Protein AF-A0A812L4C8-F1 (afdb_monomer)

Foldseek 3Di:
DVPVVVVVVVVVVVVVVVVVVVVVVVVVVVVVVVVVVVVVVVVVVVVVVVVVVVVVVVVVVVVVVVVVVVVVVVVVVVVVVVVVVVVVVVVVVVVVVVVVVVVVVVVVVVVVVVVVVVVVVVVVVVVVVVVVVVVVVVVVVVVVVVVVVVVVVVVVVVVVVVVVVVVVVVVVVVVVVVVVVCVVVVVVVVVVVVVVVVVVVVVVVVVVVVVVVVVVVVVVVVVVVVVVVVVVVVVVVVVVVVVVCVVPDPDDDDDYDYDYDYYDDYDDDDDDDDDDDDDDPPVVVLVVVLVVLVVQLVVLVVQLVVLVVQLVVLVVQLVVLQVVLVVDDDPSVVVSVVVSVVSVVSNVVSVVSNVVSVVSSVVSVVVSVVSD

Mean predicted aligned error: 21.42 Å

Solvent-accessible surface area (backbone atoms only — not comparable to full-atom values): 20267 Å² total; per-residue (Å²): 121,88,67,58,61,59,54,53,49,50,57,48,50,53,49,51,48,55,50,50,50,52,52,47,52,54,50,48,55,49,50,54,51,54,46,52,54,50,47,55,49,48,52,52,51,50,55,51,48,52,52,50,54,50,54,49,49,56,51,52,51,50,54,50,49,52,50,51,50,52,52,49,53,55,49,50,53,49,54,51,50,51,55,51,52,52,52,49,53,53,51,55,51,52,50,53,53,54,53,53,50,51,49,53,51,52,53,50,49,55,54,48,54,53,51,50,54,52,50,51,53,50,50,52,54,51,50,56,49,49,52,53,50,51,53,52,48,52,53,52,52,52,53,48,51,51,52,52,54,51,51,52,49,52,51,51,53,50,52,53,49,52,58,50,50,53,52,50,50,57,51,47,52,55,49,48,56,52,48,54,52,46,67,62,45,48,62,53,51,53,49,48,51,47,54,49,49,57,48,47,52,53,50,52,52,46,55,52,50,48,52,53,48,50,53,52,50,49,52,49,50,52,49,49,51,49,48,50,50,51,47,49,52,50,46,52,51,43,52,53,49,39,59,64,36,70,79,68,59,97,64,87,84,90,82,92,85,91,83,93,91,93,86,92,86,93,87,92,88,90,90,83,92,89,84,91,91,89,78,80,83,65,54,67,61,45,53,57,50,43,54,52,37,50,54,52,32,54,50,31,52,51,51,34,51,54,32,50,51,54,31,52,54,34,47,55,51,23,53,49,29,48,54,52,23,72,77,44,70,67,69,63,17,55,49,28,47,50,55,23,50,54,30,49,52,50,31,54,50,33,49,52,53,32,54,48,35,49,51,54,29,52,51,38,48,56,50,38,70,71,62,109

Nearest PDB structures (foldseek):
  3tul-assembly5_B  TM=5.175E-01  e=9.695E-01  Salmonella enterica subsp. enterica serovar Typhimurium
  6qpq-assembly2_C  TM=5.213E-01  e=1.388E+00  Thermochaetoides thermophila DSM 1495
  7a0g-assembly1_DDD  TM=4.498E-01  e=6.193E+00  Serratia marcescens

Radius of gyration: 94.1 Å; Cα contacts (8 Å, |Δi|>4): 64; chains: 1; bounding box: 183×57×304 Å

Secondary structure (DSSP, 8-state):
-TTHHHHHHHHHHHHHHHHHHHHHHHHHHHHHHHHHHHHHHHHHHHHHHHHHHHHHHHHHHHHHHHHHHHHHHHHHHHHHHHHHHHHHHHHHHHHHHHHHHHHHHHHHHHHHHHHHHHHHHHHHHHHHHHHHHHHHHHHHHHHHHHHHHHHHHHHHHHHHHHHHHHHHHHHHHHHHHHHHHHHHHHHHHHHHHHHHHHHHHHHHHHHHHHHHHHHHHHHHHHHHHHHHHHHHHHHHHHHHHHHHHHTT-------------------------------SSSHHHHHHHHHHHHHHHHHHHHHHHHHHHHHHHHHHHHHHHHHHHHH--THHHHHHHHHHHHHHHHHHHHHHHHHHHHHHHHHHHHHHHHH-

Sequence (372 aa):
DNCHELQEEVTALERNLREVEKKNSAKISQLEGEAKEKEVKLDQLTMATSRLQQSMRELEETRQVERREAAAKAQDLRNVLQTKQTALQSAVHLHGEVQAELLKCKDQIVALTRKVQAAENVLLAQNNKNQELSMRLQLAQADSQRLSTEQTRLQQEKRAALMREQRIQANFNRTEDRHQALQQIIPLMEADEKNLKDRIAMLEDQAQNEKVLSYRLQECEDDNTRLAAEVQQMQAYFHQKEKEKSELTKHLAEFQEGSQHPAHPQAAGAKAVESAQAAEAQTAALETEIQKARSAEAQAQQEEAAAKQLVEEAKSAQLRAVQQAQSCSGEEAARLLAEASVAKERVRQALQSQAKAAQDADAARQTVAKLQ

pLDDT: mean 81.71, std 17.54, range [29.25, 97.94]

Structure (mmCIF, N/CA/C/O backbone):
data_AF-A0A812L4C8-F1
#
_entry.id   AF-A0A812L4C8-F1
#
loop_
_atom_site.group_PDB
_atom_site.id
_atom_site.type_symbol
_atom_site.label_atom_id
_atom_site.label_alt_id
_atom_site.label_comp_id
_atom_site.label_asym_id
_atom_site.label_entity_id
_atom_site.label_seq_id
_atom_site.pdbx_PDB_ins_code
_atom_site.Cartn_x
_atom_site.Cartn_y
_atom_site.Cartn_z
_atom_site.occupancy
_atom_site.B_iso_or_equiv
_atom_site.auth_seq_id
_atom_site.auth_comp_id
_atom_site.auth_asym_id
_atom_site.auth_atom_id
_atom_site.pdbx_PDB_model_num
ATOM 1 N N . ASP A 1 1 ? -100.446 -28.800 157.702 1.00 47.72 1 ASP A N 1
ATOM 2 C CA . ASP A 1 1 ? -100.528 -27.906 156.528 1.00 47.72 1 ASP A CA 1
ATOM 3 C C . ASP A 1 1 ? -99.332 -28.058 155.580 1.00 47.72 1 ASP A C 1
ATOM 5 O O . ASP A 1 1 ? -99.580 -28.315 154.412 1.00 47.72 1 ASP A O 1
ATOM 9 N N . ASN A 1 2 ? -98.074 -28.102 156.055 1.00 54.41 2 ASN A N 1
ATOM 10 C CA . ASN A 1 2 ? -96.831 -28.287 155.254 1.00 54.41 2 ASN A CA 1
ATOM 11 C C . ASN A 1 2 ? -96.717 -29.480 154.255 1.00 54.41 2 ASN A C 1
ATOM 13 O O . ASN A 1 2 ? -95.632 -29.705 153.727 1.00 54.41 2 ASN A O 1
ATOM 17 N N . CYS A 1 3 ? -97.744 -30.302 154.015 1.00 55.91 3 CYS A N 1
ATOM 18 C CA . CYS A 1 3 ? -97.620 -31.513 153.182 1.00 55.91 3 CYS A CA 1
ATOM 19 C C . CYS A 1 3 ? -98.272 -31.399 151.790 1.00 55.91 3 CYS A C 1
ATOM 21 O O . CYS A 1 3 ? -97.839 -32.089 150.872 1.00 55.91 3 CYS A O 1
ATOM 23 N N . HIS A 1 4 ? -99.261 -30.515 151.598 1.00 60.34 4 HIS A N 1
ATOM 24 C CA . HIS A 1 4 ? -99.874 -30.322 150.275 1.00 60.34 4 HIS A CA 1
ATOM 25 C C . HIS A 1 4 ? -99.034 -29.428 149.352 1.00 60.34 4 HIS A C 1
ATOM 27 O O . HIS A 1 4 ? -98.873 -29.765 148.181 1.00 60.34 4 HIS A O 1
ATOM 33 N N . GLU A 1 5 ? -98.424 -28.365 149.883 1.00 62.16 5 GLU A N 1
ATOM 34 C CA . GLU A 1 5 ? -97.611 -27.412 149.106 1.00 62.16 5 GLU A CA 1
ATOM 35 C C . GLU A 1 5 ? -96.439 -28.113 148.386 1.00 62.16 5 GLU A C 1
ATOM 37 O O . GLU A 1 5 ? -96.257 -27.949 147.182 1.00 62.16 5 GLU A O 1
ATOM 42 N N . LEU A 1 6 ? -95.732 -29.020 149.075 1.00 66.06 6 LEU A N 1
ATOM 43 C CA . LEU A 1 6 ? -94.646 -29.828 148.496 1.00 66.06 6 LEU A CA 1
ATOM 44 C C . LEU A 1 6 ? -95.092 -30.728 147.328 1.00 66.06 6 LEU A C 1
ATOM 46 O O . LEU A 1 6 ? -94.307 -31.003 146.421 1.00 66.06 6 LEU A O 1
ATOM 50 N N . GLN A 1 7 ? -96.334 -31.216 147.330 1.00 70.06 7 GLN A N 1
ATOM 51 C CA . GLN A 1 7 ? -96.825 -32.118 146.283 1.00 70.06 7 GLN A CA 1
ATOM 52 C C . GLN A 1 7 ? -97.302 -31.344 145.041 1.00 70.06 7 GLN A C 1
ATOM 54 O O . GLN A 1 7 ? -97.164 -31.818 143.906 1.00 70.06 7 GLN A O 1
ATOM 59 N N . GLU A 1 8 ? -97.782 -30.114 145.234 1.00 71.62 8 GLU A N 1
ATOM 60 C CA . GLU A 1 8 ? -98.017 -29.161 144.149 1.00 71.62 8 GLU A CA 1
ATOM 61 C C . GLU A 1 8 ? -96.693 -28.679 143.534 1.00 71.62 8 GLU A C 1
ATOM 63 O O . GLU A 1 8 ? -96.565 -28.696 142.309 1.00 71.62 8 GLU A O 1
ATOM 68 N N . GLU A 1 9 ? -95.667 -28.389 144.344 1.00 74.69 9 GLU A N 1
ATOM 69 C CA . GLU A 1 9 ? -94.316 -28.072 143.858 1.00 74.69 9 GLU A CA 1
ATOM 70 C C . GLU A 1 9 ? -93.702 -29.215 143.037 1.00 74.69 9 GLU A C 1
ATOM 72 O O . GLU A 1 9 ? -93.214 -28.976 141.933 1.00 74.69 9 GLU A O 1
ATOM 77 N N . VAL A 1 10 ? -93.776 -30.470 143.502 1.00 76.25 10 VAL A N 1
ATOM 78 C CA . VAL A 1 10 ? -93.270 -31.628 142.740 1.00 76.25 10 VAL A CA 1
ATOM 79 C C . VAL A 1 10 ? -94.011 -31.791 141.410 1.00 76.25 10 VAL A C 1
ATOM 81 O O . VAL A 1 10 ? -93.371 -31.959 140.372 1.00 76.25 10 VAL A O 1
ATOM 84 N N . THR A 1 11 ? -95.344 -31.673 141.381 1.00 75.50 11 THR A N 1
ATOM 85 C CA . THR A 1 11 ? -96.086 -31.778 140.107 1.00 75.50 11 THR A CA 1
ATOM 86 C C . THR A 1 11 ? -95.920 -30.554 139.197 1.00 75.50 11 THR A C 1
ATOM 88 O O . THR A 1 11 ? -96.101 -30.670 137.981 1.00 75.50 11 THR A O 1
ATOM 91 N N . ALA A 1 12 ? -95.551 -29.386 139.728 1.00 78.19 12 ALA A N 1
ATOM 92 C CA . ALA A 1 12 ? -95.114 -28.238 138.936 1.00 78.19 12 ALA A CA 1
ATOM 93 C C . ALA A 1 12 ? -93.707 -28.462 138.355 1.00 78.19 12 ALA A C 1
ATOM 95 O O . ALA A 1 12 ? -93.492 -28.222 137.167 1.00 78.19 12 ALA A O 1
ATOM 96 N N . LEU A 1 13 ? -92.773 -29.001 139.145 1.00 80.12 13 LEU A N 1
ATOM 97 C CA . LEU A 1 13 ? -91.422 -29.362 138.708 1.00 80.12 13 LEU A CA 1
ATOM 98 C C . LEU A 1 13 ? -91.437 -30.461 137.637 1.00 80.12 13 LEU A C 1
ATOM 100 O O . LEU A 1 13 ? -90.734 -30.326 136.640 1.00 80.12 13 LEU A O 1
ATOM 104 N N . GLU A 1 14 ? -92.281 -31.489 137.759 1.00 80.31 14 GLU A N 1
ATOM 105 C CA . GLU A 1 14 ? -92.457 -32.507 136.711 1.00 80.31 14 GLU A CA 1
ATOM 106 C C . GLU A 1 14 ? -93.024 -31.931 135.404 1.00 80.31 14 GLU A C 1
ATOM 108 O O . GLU A 1 14 ? -92.600 -32.325 134.315 1.00 80.31 14 GLU A O 1
ATOM 113 N N . ARG A 1 15 ? -93.984 -30.997 135.484 1.00 80.00 15 ARG A N 1
ATOM 114 C CA . ARG A 1 15 ? -94.514 -30.305 134.296 1.00 80.00 15 ARG A CA 1
ATOM 115 C C . ARG A 1 15 ? -93.439 -29.434 133.648 1.00 80.00 15 ARG A C 1
ATOM 117 O O . ARG A 1 15 ? -93.253 -29.526 132.437 1.00 80.00 15 ARG A O 1
ATOM 124 N N . ASN A 1 16 ? -92.698 -28.667 134.448 1.00 80.69 16 ASN A N 1
ATOM 125 C CA . ASN A 1 16 ? -91.575 -27.853 133.987 1.00 80.69 16 ASN A CA 1
ATOM 126 C C . ASN A 1 16 ? -90.481 -28.716 133.345 1.00 80.69 16 ASN A C 1
ATOM 128 O O . ASN A 1 16 ? -89.974 -28.352 132.288 1.00 80.69 16 ASN A O 1
ATOM 132 N N . LEU A 1 17 ? -90.157 -29.877 133.925 1.00 81.88 17 LEU A N 1
ATOM 133 C CA . LEU A 1 17 ? -89.187 -30.817 133.367 1.00 81.88 17 LEU A CA 1
ATOM 134 C C . LEU A 1 17 ? -89.642 -31.319 131.992 1.00 81.88 17 LEU A C 1
ATOM 136 O O . LEU A 1 17 ? -88.902 -31.155 131.029 1.00 81.88 17 LEU A O 1
ATOM 140 N N . ARG A 1 18 ? -90.884 -31.809 131.860 1.00 80.88 18 ARG A N 1
ATOM 141 C CA . ARG A 1 18 ? -91.441 -32.260 130.567 1.00 80.88 18 ARG A CA 1
ATOM 142 C C . ARG A 1 18 ? -91.518 -31.134 129.529 1.00 80.88 18 ARG A C 1
ATOM 144 O O . ARG A 1 18 ? -91.346 -31.375 128.334 1.00 80.88 18 ARG A O 1
ATOM 151 N N . GLU A 1 19 ? -91.775 -29.897 129.952 1.00 82.69 19 GLU A N 1
ATOM 152 C CA . GLU A 1 19 ? -91.788 -28.741 129.051 1.00 82.69 19 GLU A CA 1
ATOM 153 C C . GLU A 1 19 ? -90.373 -28.346 128.598 1.00 82.69 19 GLU A C 1
ATOM 155 O O . GLU A 1 19 ? -90.167 -28.052 127.419 1.00 82.69 19 GLU A O 1
ATOM 160 N N . VAL A 1 20 ? -89.385 -28.396 129.498 1.00 85.44 20 VAL A N 1
ATOM 161 C CA . VAL A 1 20 ? -87.962 -28.201 129.186 1.00 85.44 20 VAL A CA 1
ATOM 162 C C . VAL A 1 20 ? -87.441 -29.323 128.289 1.00 85.44 20 VAL A C 1
ATOM 164 O O . VAL A 1 20 ? -86.772 -29.028 127.306 1.00 85.44 20 VAL A O 1
ATOM 167 N N . GLU A 1 21 ? -87.797 -30.582 128.541 1.00 83.88 21 GLU A N 1
ATOM 168 C CA . GLU A 1 21 ? -87.479 -31.728 127.680 1.00 83.88 21 GLU A CA 1
ATOM 169 C C . GLU A 1 21 ? -88.053 -31.543 126.273 1.00 83.88 21 GLU A C 1
ATOM 171 O O . GLU A 1 21 ? -87.323 -31.691 125.296 1.00 83.88 21 GLU A O 1
ATOM 176 N N . LYS A 1 22 ? -89.321 -31.128 126.148 1.00 84.50 22 LYS A N 1
ATOM 177 C CA . LYS A 1 22 ? -89.961 -30.861 124.849 1.00 84.50 22 LYS A CA 1
ATOM 178 C C . LYS A 1 22 ? -89.347 -29.657 124.120 1.00 84.50 22 LYS A C 1
ATOM 180 O O . LYS A 1 22 ? -89.168 -29.691 122.902 1.00 84.50 22 LYS A O 1
ATOM 185 N N . LYS A 1 23 ? -89.007 -28.585 124.845 1.00 87.25 23 LYS A N 1
ATOM 186 C CA . LYS A 1 23 ? -88.292 -27.417 124.299 1.00 87.25 23 LYS A CA 1
ATOM 187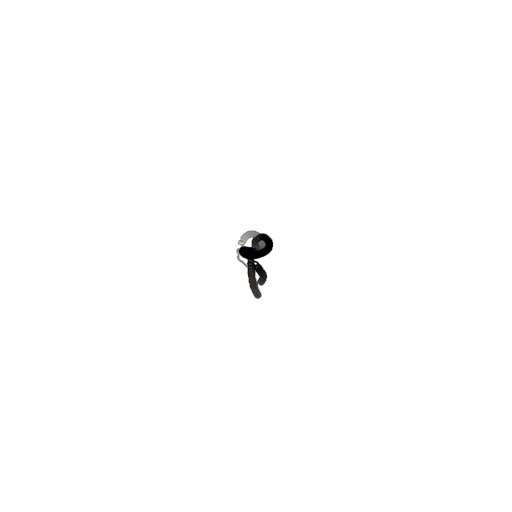 C C . LYS A 1 23 ? -86.876 -27.791 123.855 1.00 87.25 23 LYS A C 1
ATOM 189 O O . LYS A 1 2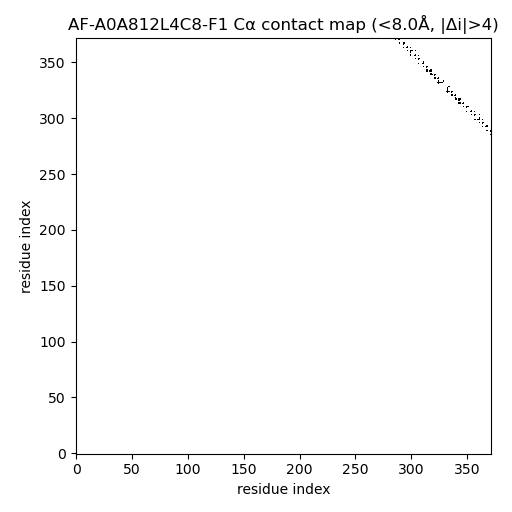3 ? -86.452 -27.374 122.779 1.00 87.25 23 LYS A O 1
ATOM 194 N N . ASN A 1 24 ? -86.177 -28.615 124.632 1.00 86.50 24 ASN A N 1
ATOM 195 C CA . ASN A 1 24 ? -84.854 -29.127 124.296 1.00 86.50 24 ASN A CA 1
ATOM 196 C C . ASN A 1 24 ? -84.912 -30.072 123.095 1.00 86.50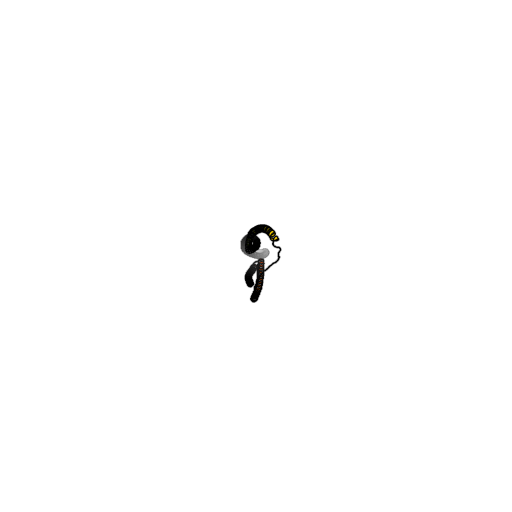 24 ASN A C 1
ATOM 198 O O . ASN A 1 24 ? -84.113 -29.896 122.186 1.00 86.50 24 ASN A O 1
ATOM 202 N N . SER A 1 25 ? -85.872 -31.000 123.015 1.00 83.50 25 SER A N 1
ATOM 203 C CA . SER A 1 25 ? -86.003 -31.906 121.867 1.00 83.50 25 SER A CA 1
ATOM 204 C C . SER A 1 25 ? -86.285 -31.139 120.573 1.00 83.50 25 SER A C 1
ATOM 206 O O . SER A 1 25 ? -85.634 -31.387 119.565 1.00 83.50 25 SER A O 1
ATOM 208 N N . ALA A 1 26 ? -87.180 -30.144 120.609 1.00 84.00 26 ALA A N 1
ATOM 209 C CA . ALA A 1 26 ? -87.443 -29.273 119.463 1.00 84.00 26 ALA A CA 1
ATOM 210 C C . ALA A 1 26 ? -86.203 -28.454 119.059 1.00 84.00 26 ALA A C 1
ATOM 212 O O . ALA A 1 26 ? -85.895 -28.339 117.872 1.00 84.00 26 ALA A O 1
ATOM 213 N N . LYS A 1 27 ? -85.456 -27.924 120.037 1.00 89.25 27 LYS A N 1
ATOM 214 C CA . LYS A 1 27 ? -84.229 -27.158 119.788 1.00 89.25 27 LYS A CA 1
ATOM 215 C C . LYS A 1 27 ? -83.083 -28.033 119.271 1.00 89.25 27 LYS A C 1
ATOM 217 O O . LYS A 1 27 ? -82.344 -27.580 118.406 1.00 89.25 27 LYS A O 1
ATOM 222 N N . ILE A 1 28 ? -82.964 -29.275 119.739 1.00 87.25 28 ILE A N 1
ATOM 223 C CA . ILE A 1 28 ? -82.034 -30.280 119.205 1.00 87.25 28 ILE A CA 1
ATOM 224 C C . ILE A 1 28 ? -82.395 -30.579 117.748 1.00 87.25 28 ILE A C 1
ATOM 226 O O . ILE A 1 28 ? -81.542 -30.417 116.885 1.00 87.25 28 ILE A O 1
ATOM 230 N N . SER A 1 29 ? -83.660 -30.890 117.437 1.00 86.19 29 SER A N 1
ATOM 231 C CA . SER A 1 29 ? -84.094 -31.135 116.052 1.00 86.19 29 SER A CA 1
ATOM 232 C C . SER A 1 29 ? -83.863 -29.935 115.124 1.00 86.19 29 SER A C 1
ATOM 234 O O . SER A 1 29 ? -83.459 -30.121 113.978 1.00 86.19 29 SER A O 1
ATOM 236 N N . GLN A 1 30 ? -84.072 -28.703 115.606 1.00 90.56 30 GLN A N 1
ATOM 237 C CA . GLN A 1 30 ? -83.749 -27.494 114.843 1.00 90.56 30 GLN A CA 1
ATOM 238 C C . GLN A 1 30 ? -82.237 -27.368 114.604 1.00 90.56 30 GLN A C 1
ATOM 240 O O . GLN A 1 30 ? -81.819 -27.152 113.470 1.00 90.56 30 GLN A O 1
ATOM 245 N N . LEU A 1 31 ? -81.413 -27.528 115.645 1.00 90.56 31 LEU A N 1
ATOM 246 C CA . LEU A 1 31 ? -79.954 -27.436 115.537 1.00 90.56 31 LEU A CA 1
ATOM 247 C C . LEU A 1 31 ? -79.367 -28.543 114.650 1.00 90.56 31 LEU A C 1
ATOM 249 O O . LEU A 1 31 ? -78.438 -28.272 113.897 1.00 90.56 31 LEU A O 1
ATOM 253 N N . GLU A 1 32 ? -79.924 -29.754 114.676 1.00 89.38 32 GLU A N 1
ATOM 254 C CA . GLU A 1 32 ? -79.571 -30.840 113.754 1.00 89.38 32 GLU A CA 1
ATOM 255 C C . GLU A 1 32 ? -79.955 -30.518 112.304 1.00 89.38 32 GLU A C 1
ATOM 257 O O . GLU A 1 32 ? -79.193 -30.823 111.387 1.00 89.38 32 GLU A O 1
ATOM 262 N N . 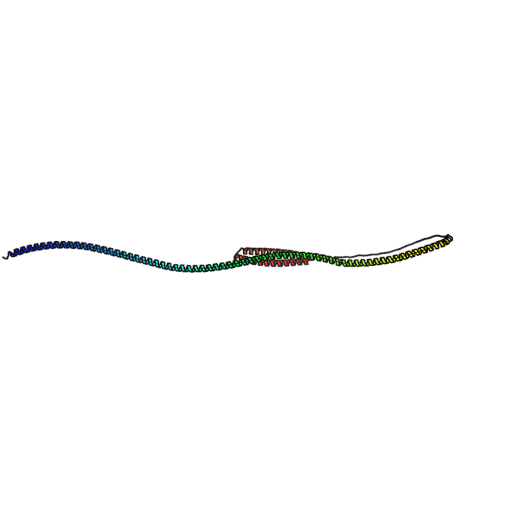GLY A 1 33 ? -81.118 -29.895 112.081 1.00 90.12 33 GLY A N 1
ATOM 263 C CA . GLY A 1 33 ? -81.536 -29.416 110.762 1.00 90.12 33 GLY A CA 1
ATOM 264 C C . GLY A 1 33 ? -80.604 -28.328 110.227 1.00 90.12 33 GLY A C 1
ATOM 265 O O . GLY A 1 33 ? -80.092 -28.442 109.115 1.00 90.12 33 GLY A O 1
ATOM 266 N N . GLU A 1 34 ? -80.306 -27.318 111.047 1.00 91.31 34 GLU A N 1
ATOM 267 C CA . GLU A 1 34 ? -79.353 -26.256 110.714 1.00 91.31 34 GLU A CA 1
ATOM 268 C C . GLU A 1 34 ? -77.928 -26.785 110.505 1.00 91.31 34 GLU A C 1
ATOM 270 O O . GLU A 1 34 ? -77.206 -26.263 109.656 1.00 91.31 34 GLU A O 1
ATOM 275 N N . ALA A 1 35 ? -77.500 -27.796 111.268 1.00 90.31 35 ALA A N 1
ATOM 276 C CA . ALA A 1 35 ? -76.201 -28.441 111.098 1.00 90.31 35 ALA A CA 1
ATOM 277 C C . ALA A 1 35 ? -76.123 -29.167 109.750 1.00 90.31 35 ALA A C 1
ATOM 279 O O . ALA A 1 35 ? -75.197 -28.903 108.991 1.00 90.31 35 ALA A O 1
ATOM 280 N N . LYS A 1 36 ? -77.132 -29.980 109.404 1.00 90.94 36 LYS A N 1
ATOM 281 C CA . LYS A 1 36 ? -77.222 -30.670 108.103 1.00 90.94 36 LYS A CA 1
ATOM 282 C C . LYS A 1 36 ? -77.289 -29.690 106.929 1.00 90.94 36 LYS A C 1
ATOM 284 O O . LYS A 1 36 ? -76.653 -29.910 105.904 1.00 90.94 36 LYS A O 1
ATOM 289 N N . GLU A 1 37 ? -78.010 -28.576 107.064 1.00 92.31 37 GLU A N 1
ATOM 290 C CA . GLU A 1 37 ? -78.045 -27.539 106.024 1.00 92.31 37 GLU A CA 1
ATOM 291 C C . GLU A 1 37 ? -76.679 -26.847 105.858 1.00 92.31 37 GLU A C 1
ATOM 293 O O . GLU A 1 37 ? -76.241 -26.588 104.734 1.00 92.31 37 GLU A O 1
ATOM 298 N N . LYS A 1 38 ? -75.978 -26.569 106.967 1.00 93.06 38 LYS A N 1
ATOM 299 C CA . LYS A 1 38 ? -74.612 -26.019 106.955 1.00 93.06 38 LYS A CA 1
ATOM 300 C C . LYS A 1 38 ? -73.601 -27.017 106.386 1.00 93.06 38 LYS A C 1
ATOM 302 O O . LYS A 1 38 ? -72.718 -26.586 105.657 1.00 93.06 38 LYS A O 1
ATOM 307 N N . GLU A 1 39 ? -73.755 -28.310 106.654 1.00 92.69 39 GLU A N 1
ATOM 308 C CA . GLU A 1 39 ? -72.939 -29.404 106.111 1.00 92.69 39 GLU A CA 1
ATOM 309 C C . GLU A 1 39 ? -73.110 -29.512 104.586 1.00 92.69 39 GLU A C 1
ATOM 311 O O . GLU A 1 39 ? -72.134 -29.388 103.852 1.00 92.69 39 GLU A O 1
ATOM 316 N N . VAL A 1 40 ? -74.350 -29.545 104.079 1.00 93.06 40 VAL A N 1
ATOM 317 C CA . VAL A 1 40 ? -74.628 -29.510 102.628 1.00 93.06 40 VAL A CA 1
ATOM 318 C C . VAL A 1 40 ? -74.073 -28.240 101.965 1.00 93.06 40 VAL A C 1
ATOM 320 O O . VAL A 1 40 ? -73.540 -28.295 100.855 1.00 93.06 40 VAL A O 1
ATOM 323 N N . LYS A 1 41 ? -74.159 -27.079 102.629 1.00 94.12 41 LYS A N 1
ATOM 324 C CA . LYS A 1 41 ? -73.548 -25.828 102.141 1.00 94.12 41 LYS A CA 1
ATOM 325 C C . LYS A 1 41 ? -72.017 -25.879 102.161 1.00 94.12 41 LYS A C 1
ATOM 327 O O . LYS A 1 41 ? -71.392 -25.352 101.241 1.00 94.12 41 LYS A O 1
ATOM 332 N N . LEU A 1 42 ? -71.413 -26.516 103.165 1.00 94.19 42 LEU A N 1
ATOM 333 C CA . LEU A 1 42 ? -69.969 -26.738 103.256 1.00 94.19 42 LEU A CA 1
ATOM 334 C C . LEU A 1 42 ? -69.488 -27.636 102.110 1.00 94.19 42 LEU A C 1
ATOM 336 O O . LEU A 1 42 ? -68.509 -27.294 101.449 1.00 94.19 42 LEU A O 1
ATOM 340 N N . ASP A 1 43 ? -70.204 -28.721 101.815 1.00 92.88 43 ASP A N 1
ATOM 341 C CA . ASP A 1 43 ? -69.906 -29.620 100.696 1.00 92.88 43 ASP A CA 1
ATOM 342 C C . ASP A 1 43 ? -70.007 -28.893 99.350 1.00 92.88 43 ASP A C 1
ATOM 344 O O . ASP A 1 43 ? -69.089 -28.962 98.529 1.00 92.88 43 ASP A O 1
ATOM 348 N N . GLN A 1 44 ? -71.075 -28.115 99.135 1.00 93.38 44 GLN A N 1
ATOM 349 C CA . GLN A 1 44 ? -71.238 -27.298 97.926 1.00 93.38 44 GLN A CA 1
ATOM 350 C C . GLN A 1 44 ? -70.105 -26.275 97.760 1.00 93.38 44 GLN A C 1
ATOM 352 O O . GLN A 1 44 ? -69.552 -26.148 96.665 1.00 93.38 44 GLN A O 1
ATOM 357 N N . LEU A 1 45 ? -69.717 -25.578 98.834 1.00 94.06 45 LEU A N 1
ATOM 358 C CA . LEU A 1 45 ? -68.582 -24.649 98.822 1.00 94.06 45 LEU A CA 1
ATOM 359 C C . LEU A 1 45 ? -67.252 -25.374 98.585 1.00 94.06 45 LEU A C 1
ATOM 361 O O . LEU A 1 45 ? -66.407 -24.865 97.849 1.00 94.06 45 LEU A O 1
ATOM 365 N N . THR A 1 46 ? -67.073 -26.573 99.136 1.00 93.75 46 THR A N 1
ATOM 366 C CA . THR A 1 46 ? -65.873 -27.398 98.940 1.00 93.75 46 THR A CA 1
ATOM 367 C C . THR A 1 46 ? -65.760 -27.856 97.484 1.00 93.75 46 THR A C 1
ATOM 369 O O . THR A 1 46 ? -64.699 -27.706 96.875 1.00 93.75 46 THR A O 1
ATOM 372 N N . MET A 1 47 ? -66.861 -28.309 96.872 1.00 94.00 47 MET A N 1
ATOM 373 C CA . MET A 1 47 ? -66.915 -28.650 95.443 1.00 94.00 47 MET A CA 1
ATOM 374 C C . MET A 1 47 ? -66.736 -27.432 94.525 1.00 94.00 47 MET A C 1
ATOM 376 O O . MET A 1 47 ? -66.097 -27.538 93.478 1.00 94.00 47 MET A O 1
ATOM 380 N N . ALA A 1 48 ? -67.282 -26.268 94.883 1.00 93.06 48 ALA A N 1
ATOM 381 C CA . ALA A 1 48 ? -67.067 -25.036 94.124 1.00 93.06 48 ALA A CA 1
ATOM 382 C C . ALA A 1 48 ? -65.599 -24.583 94.203 1.00 93.06 48 ALA A C 1
ATOM 384 O O . ALA A 1 48 ? -65.010 -24.203 93.191 1.00 93.06 48 ALA A O 1
ATOM 385 N N . THR A 1 49 ? -64.985 -24.696 95.384 1.00 93.88 49 THR A N 1
ATOM 386 C CA . THR A 1 49 ? -63.576 -24.352 95.614 1.00 93.88 49 THR A CA 1
ATOM 387 C C . THR A 1 49 ? -62.641 -25.289 94.851 1.00 93.88 49 THR A C 1
ATOM 389 O O . THR A 1 49 ? -61.699 -24.810 94.224 1.00 93.88 49 THR A O 1
ATOM 392 N N . SER A 1 50 ? -62.902 -26.601 94.827 1.00 93.62 50 SER A N 1
ATOM 393 C CA . SER A 1 50 ? -62.073 -27.549 94.068 1.00 93.62 50 SER A CA 1
ATOM 394 C C . SER A 1 50 ? -62.175 -27.335 92.553 1.00 93.62 50 SER A C 1
ATOM 396 O O . SER A 1 50 ? -61.147 -27.315 91.876 1.00 93.62 50 SER A O 1
ATOM 398 N N . ARG A 1 51 ? -63.377 -27.060 92.022 1.00 94.69 51 ARG A N 1
ATOM 399 C CA . ARG A 1 51 ? -63.573 -26.664 90.611 1.00 94.69 51 ARG A CA 1
ATOM 400 C C . ARG A 1 51 ? -62.846 -25.363 90.267 1.00 94.69 51 ARG A C 1
ATOM 402 O O . ARG A 1 51 ? -62.202 -25.288 89.224 1.00 94.69 51 ARG A O 1
ATOM 409 N N . LEU A 1 52 ? -62.907 -24.354 91.140 1.00 94.94 52 LEU A N 1
ATOM 410 C CA . LEU A 1 52 ? -62.191 -23.090 90.946 1.00 94.94 52 LEU A CA 1
ATOM 411 C C . LEU A 1 52 ? -60.669 -23.293 90.970 1.00 94.94 52 LEU A C 1
ATOM 413 O O . LEU A 1 52 ? -59.972 -22.758 90.114 1.00 94.94 52 LEU A O 1
ATOM 417 N N . GLN A 1 53 ? -60.151 -24.097 91.903 1.00 94.81 53 GLN A N 1
ATOM 418 C CA . GLN A 1 53 ? -58.727 -24.446 91.957 1.00 94.81 53 GLN A CA 1
ATOM 419 C C . GLN A 1 53 ? -58.266 -25.193 90.700 1.00 94.81 53 GLN A C 1
ATOM 421 O O . GLN A 1 53 ? -57.167 -24.930 90.219 1.00 94.81 53 GLN A O 1
ATOM 426 N N . GLN A 1 54 ? -59.087 -26.094 90.154 1.00 93.88 54 GLN A N 1
ATOM 427 C CA . GLN A 1 54 ? -58.786 -26.767 88.892 1.00 93.88 54 GLN A CA 1
ATOM 428 C C . GLN A 1 54 ? -58.758 -25.770 87.721 1.00 93.88 54 GLN A C 1
ATOM 430 O O . GLN A 1 54 ? -57.756 -25.703 87.014 1.00 93.88 54 GLN A O 1
ATOM 435 N N . SER A 1 55 ? -59.789 -24.933 87.576 1.00 95.00 55 SER A N 1
ATOM 436 C CA . SER A 1 55 ? -59.850 -23.918 86.514 1.00 95.00 55 SER A CA 1
ATOM 437 C C . SER A 1 55 ? -58.696 -22.908 86.594 1.00 95.00 55 SER A C 1
ATOM 439 O O . SER A 1 55 ? -58.144 -22.525 85.566 1.00 95.00 55 SER A O 1
ATOM 441 N N . MET A 1 56 ? -58.265 -22.522 87.803 1.00 95.12 56 MET A N 1
ATOM 442 C CA . MET A 1 56 ? -57.080 -21.678 87.996 1.00 95.12 56 MET A CA 1
ATOM 443 C C . MET A 1 56 ? -55.794 -22.360 87.510 1.00 95.12 56 MET A C 1
ATOM 445 O O . MET A 1 56 ? -54.992 -21.705 86.852 1.00 95.12 56 MET A O 1
ATOM 449 N N . ARG A 1 57 ? -55.604 -23.663 87.772 1.00 94.50 57 ARG A N 1
ATOM 450 C CA . ARG A 1 57 ? -54.439 -24.417 87.266 1.00 94.50 57 ARG A CA 1
ATOM 451 C C . ARG A 1 57 ? -54.455 -24.518 85.743 1.00 94.50 57 ARG A C 1
ATOM 453 O O . ARG A 1 57 ? -53.444 -24.232 85.115 1.00 94.50 57 ARG A O 1
ATOM 460 N N . GLU A 1 58 ? -55.602 -24.841 85.150 1.00 94.56 58 GLU A N 1
ATOM 461 C CA . GLU A 1 58 ? -55.773 -24.893 83.689 1.00 94.56 58 GLU A CA 1
ATOM 462 C C . GLU A 1 58 ? -55.488 -23.520 83.038 1.00 94.56 58 GLU A C 1
ATOM 464 O O . GLU A 1 58 ? -54.824 -23.436 81.999 1.00 94.56 58 GLU A O 1
ATOM 469 N N . LEU A 1 59 ? -55.912 -22.420 83.677 1.00 95.25 59 LEU A N 1
ATOM 470 C CA . LEU A 1 59 ? -55.603 -21.050 83.247 1.00 95.25 59 LEU A CA 1
ATOM 471 C C . LEU A 1 59 ? -54.111 -20.692 83.409 1.00 95.25 59 LEU A C 1
ATOM 473 O O . LEU A 1 59 ? -53.540 -19.981 82.582 1.00 95.25 59 LEU A O 1
ATOM 477 N N . GLU A 1 60 ? -53.449 -21.168 84.464 1.00 94.94 60 GLU A N 1
ATOM 478 C CA . GLU A 1 60 ? -52.008 -20.976 84.663 1.00 94.94 60 GLU A CA 1
ATOM 479 C C . GLU A 1 60 ? -51.173 -21.780 83.657 1.00 94.94 60 GLU A C 1
ATOM 481 O O . GLU A 1 60 ? -50.190 -21.254 83.127 1.00 94.94 60 GLU A O 1
ATOM 486 N N . GLU A 1 61 ? -51.573 -23.014 83.347 1.00 94.75 61 GLU A N 1
ATOM 487 C CA . GLU A 1 61 ? -50.941 -23.868 82.338 1.00 94.75 61 GLU A CA 1
ATOM 488 C C . GLU A 1 61 ? -51.077 -23.265 80.936 1.00 94.75 61 GLU A C 1
ATOM 490 O O . GLU A 1 61 ? -50.066 -23.051 80.263 1.00 94.75 61 GLU A O 1
ATOM 495 N N . THR A 1 62 ? -52.292 -22.892 80.518 1.00 94.25 62 THR A N 1
ATOM 496 C CA . THR A 1 62 ? -52.522 -22.205 79.231 1.00 94.25 62 THR A CA 1
ATOM 497 C C . THR A 1 62 ? -51.733 -20.899 79.130 1.00 94.25 62 THR A C 1
ATOM 499 O O . THR A 1 62 ? -50.999 -20.704 78.162 1.00 94.25 62 THR A O 1
ATOM 502 N N . ARG A 1 63 ? -51.749 -20.050 80.167 1.00 93.94 63 ARG A N 1
ATOM 503 C CA . ARG A 1 63 ? -50.941 -18.819 80.210 1.00 93.94 63 ARG A CA 1
ATOM 504 C C . ARG A 1 63 ? -49.433 -19.091 80.140 1.00 93.94 63 ARG A C 1
ATOM 506 O O . ARG A 1 63 ? -48.684 -18.272 79.599 1.00 93.94 63 ARG A O 1
ATOM 513 N N . GLN A 1 64 ? -48.947 -20.206 80.692 1.00 94.62 64 GLN A N 1
ATOM 514 C CA . GLN A 1 64 ? -47.550 -20.617 80.528 1.00 94.62 64 GLN A CA 1
ATOM 515 C C . GLN A 1 64 ? -47.246 -21.062 79.093 1.00 94.62 64 GLN A C 1
ATOM 517 O O . GLN A 1 64 ? -46.187 -20.699 78.580 1.00 94.62 64 GLN A O 1
ATOM 522 N N . VAL A 1 65 ? -48.147 -21.802 78.442 1.00 94.94 65 VAL A N 1
ATOM 523 C CA . VAL A 1 65 ? -48.009 -22.203 77.031 1.00 94.94 65 VAL A CA 1
ATOM 524 C C . VAL A 1 65 ? -47.984 -20.973 76.124 1.00 94.94 65 VAL A C 1
ATOM 526 O O . VAL A 1 65 ? -47.010 -20.793 75.396 1.00 94.94 65 VAL A O 1
ATOM 529 N N . GLU A 1 66 ? -48.951 -20.060 76.245 1.00 94.25 66 GLU A N 1
ATOM 530 C CA . GLU A 1 66 ? -48.994 -18.810 75.470 1.00 94.25 66 GLU A CA 1
ATOM 531 C C . GLU A 1 66 ? -47.721 -17.970 75.639 1.00 94.25 66 GLU A C 1
ATOM 533 O O . GLU A 1 66 ? -47.177 -17.449 74.666 1.00 94.25 66 GLU A O 1
ATOM 538 N N . ARG A 1 67 ? -47.189 -17.869 76.867 1.00 95.38 67 ARG A N 1
ATOM 539 C CA . ARG A 1 67 ? -45.914 -17.182 77.133 1.00 95.38 67 ARG A CA 1
ATOM 540 C C . ARG A 1 67 ? -44.728 -17.855 76.443 1.00 95.38 67 ARG A C 1
ATOM 542 O O . ARG A 1 67 ? -43.864 -17.149 75.926 1.00 95.38 67 ARG A O 1
ATOM 549 N N . ARG A 1 68 ? -44.672 -19.192 76.428 1.00 95.00 68 ARG A N 1
ATOM 550 C CA . ARG A 1 68 ? -43.618 -19.953 75.734 1.00 95.00 68 ARG A CA 1
ATOM 551 C C . ARG A 1 68 ? -43.736 -19.792 74.218 1.00 95.00 68 ARG A C 1
ATOM 553 O O . ARG A 1 68 ? -42.729 -19.528 73.570 1.00 95.00 68 ARG A O 1
ATOM 560 N N . GLU A 1 69 ? -44.945 -19.853 73.664 1.00 95.56 69 GLU A N 1
ATOM 561 C CA . GLU A 1 69 ? -45.190 -19.596 72.241 1.00 95.56 69 GLU A CA 1
ATOM 562 C C . GLU A 1 69 ? -44.846 -18.163 71.827 1.00 95.56 69 GLU A C 1
ATOM 564 O O . GLU A 1 69 ? -44.232 -17.956 70.783 1.00 95.56 69 GLU A O 1
ATOM 569 N N . ALA A 1 70 ? -45.223 -17.164 72.628 1.00 94.75 70 ALA A N 1
ATOM 570 C CA . ALA A 1 70 ? -44.892 -15.768 72.367 1.00 94.75 70 ALA A CA 1
ATOM 571 C C . ALA A 1 70 ? -43.374 -15.535 72.425 1.00 94.75 70 ALA A C 1
ATOM 573 O O . ALA A 1 70 ? -42.832 -14.826 71.578 1.00 94.75 70 ALA A O 1
ATOM 574 N N . ALA A 1 71 ? -42.673 -16.168 73.373 1.00 94.56 71 ALA A N 1
ATOM 575 C CA . ALA A 1 71 ? -41.215 -16.131 73.450 1.00 94.56 71 ALA A CA 1
ATOM 576 C C . ALA A 1 71 ? -40.549 -16.818 72.243 1.00 94.56 71 ALA A C 1
ATOM 578 O O . ALA A 1 71 ? -39.605 -16.260 71.685 1.00 94.56 71 ALA A O 1
ATOM 579 N N . ALA A 1 72 ? -41.064 -17.971 71.800 1.00 95.75 72 ALA A N 1
ATOM 580 C CA . ALA A 1 72 ? -40.590 -18.664 70.602 1.00 95.75 72 ALA A CA 1
ATOM 581 C C . ALA A 1 72 ? -40.788 -17.805 69.341 1.00 95.75 72 ALA A C 1
ATOM 583 O O . ALA A 1 72 ? -39.813 -17.483 68.667 1.00 95.75 72 ALA A O 1
ATOM 584 N N . LYS A 1 73 ? -42.008 -17.302 69.100 1.00 96.25 73 LYS A N 1
ATOM 585 C CA . LYS A 1 73 ? -42.327 -16.398 67.978 1.00 96.25 73 LYS A CA 1
ATOM 586 C C . LYS A 1 73 ? -41.463 -15.128 67.999 1.00 96.25 73 LYS A C 1
ATOM 588 O O . LYS A 1 73 ? -40.990 -14.688 66.955 1.00 96.25 73 LYS A O 1
ATOM 593 N N . ALA A 1 74 ? -41.207 -14.547 69.174 1.00 95.31 74 ALA A N 1
ATOM 594 C CA . ALA A 1 74 ? -40.316 -13.393 69.312 1.00 95.31 74 ALA A CA 1
ATOM 595 C C . ALA A 1 74 ? -38.846 -13.732 68.999 1.00 95.31 74 ALA A C 1
ATOM 597 O O . ALA A 1 74 ? -38.134 -12.897 68.436 1.00 95.31 74 ALA A O 1
ATOM 598 N N . GLN A 1 75 ? -38.386 -14.939 69.336 1.00 96.19 75 GLN A N 1
ATOM 599 C CA . GLN A 1 75 ? -37.046 -15.404 68.989 1.00 96.19 75 GLN A CA 1
ATOM 600 C C . GLN A 1 75 ? -36.920 -15.704 67.489 1.00 96.19 75 GLN A C 1
ATOM 602 O O . GLN A 1 75 ? -35.947 -15.275 66.872 1.00 96.19 75 GLN A O 1
ATOM 607 N N . ASP A 1 76 ? -37.922 -16.336 66.877 1.00 96.75 76 ASP A N 1
ATOM 608 C CA . ASP A 1 76 ? -37.967 -16.580 65.433 1.00 96.75 76 ASP A CA 1
ATOM 609 C C . ASP A 1 76 ? -37.958 -15.267 64.643 1.00 96.75 76 ASP A C 1
ATOM 611 O O . ASP A 1 76 ? -37.173 -15.112 63.708 1.00 96.75 76 ASP A O 1
ATOM 615 N N . LEU A 1 77 ? -38.744 -14.270 65.066 1.00 96.75 77 LEU A N 1
ATOM 616 C CA . LEU A 1 77 ? -38.725 -12.934 64.466 1.00 96.75 77 LEU A CA 1
ATOM 617 C C . LEU A 1 77 ? -37.345 -12.267 64.573 1.00 96.75 77 LEU A C 1
ATOM 619 O O . LEU A 1 77 ? -36.899 -11.651 63.606 1.00 96.75 77 LEU A O 1
ATOM 623 N N . ARG A 1 78 ? -36.629 -12.417 65.697 1.00 96.56 78 ARG A N 1
ATOM 624 C CA . ARG A 1 78 ? -35.240 -11.931 65.829 1.00 96.56 78 ARG A CA 1
ATOM 625 C C . ARG A 1 78 ? -34.286 -12.660 64.883 1.00 96.56 78 ARG A C 1
ATOM 627 O O . ARG A 1 78 ? -33.501 -11.999 64.209 1.00 96.56 78 ARG A O 1
ATOM 634 N N . ASN A 1 79 ? -34.387 -13.985 64.783 1.00 96.75 79 ASN A N 1
ATOM 635 C CA . ASN A 1 79 ? -33.567 -14.797 63.880 1.00 96.75 79 ASN A CA 1
ATOM 636 C C . ASN A 1 79 ? -33.814 -14.411 62.402 1.00 96.75 79 ASN A C 1
ATOM 638 O O . ASN A 1 79 ? -32.873 -14.270 61.614 1.00 96.75 79 ASN A O 1
ATOM 642 N N . VAL A 1 80 ? -35.075 -14.174 62.020 1.00 97.38 80 VAL A N 1
ATOM 643 C CA . VAL A 1 80 ? -35.456 -13.702 60.677 1.00 97.38 80 VAL A CA 1
ATOM 644 C C . VAL A 1 80 ? -34.943 -12.283 60.421 1.00 97.38 80 VAL A C 1
ATOM 646 O O . VAL A 1 80 ? -34.365 -12.031 59.367 1.00 97.38 80 VAL A O 1
ATOM 649 N N . LEU A 1 81 ? -35.081 -11.356 61.372 1.00 96.94 81 LEU A N 1
ATOM 650 C CA . LEU A 1 81 ? -34.543 -9.999 61.227 1.00 96.94 81 LEU A CA 1
ATOM 651 C C . LEU A 1 81 ? -33.016 -10.009 61.069 1.00 96.94 81 LEU A C 1
ATOM 653 O O . LEU A 1 81 ? -32.497 -9.354 60.168 1.00 96.94 81 LEU A O 1
ATOM 657 N N . GLN A 1 82 ? -32.302 -10.805 61.868 1.00 97.12 82 GLN A N 1
ATOM 658 C CA . GLN A 1 82 ? -30.847 -10.928 61.785 1.00 97.12 82 GLN A CA 1
ATOM 659 C C . GLN A 1 82 ? -30.393 -11.510 60.438 1.00 97.12 82 GLN A C 1
ATOM 661 O O . GLN A 1 82 ? -29.481 -10.964 59.821 1.00 97.12 82 GLN A O 1
ATOM 666 N N . THR A 1 83 ? -31.051 -12.563 59.937 1.00 97.06 83 THR A N 1
ATOM 667 C CA . THR A 1 83 ? -30.728 -13.155 58.621 1.00 97.06 83 THR A CA 1
ATOM 668 C C . THR A 1 83 ? -31.081 -12.238 57.448 1.00 97.06 83 THR A C 1
ATOM 670 O O . THR A 1 83 ? -30.356 -12.204 56.454 1.00 97.06 83 THR A O 1
ATOM 673 N N . LYS A 1 84 ? -32.153 -11.440 57.546 1.00 96.81 84 LYS A N 1
ATOM 674 C CA . LYS A 1 84 ? -32.459 -10.402 56.549 1.00 96.81 84 LYS A CA 1
ATOM 675 C C . LYS A 1 84 ? -31.454 -9.251 56.592 1.00 96.81 84 LYS A C 1
ATOM 677 O O . LYS A 1 84 ? -31.073 -8.757 55.534 1.00 96.81 84 LYS A O 1
ATOM 682 N N . GLN A 1 85 ? -30.995 -8.847 57.776 1.00 96.88 85 GLN A N 1
ATOM 683 C CA . GLN A 1 85 ? -30.028 -7.761 57.924 1.00 96.88 85 GLN A CA 1
ATOM 684 C C . GLN A 1 85 ? -28.630 -8.149 57.423 1.00 96.88 85 GLN A C 1
ATOM 686 O O . GLN A 1 85 ? -28.001 -7.343 56.740 1.00 96.88 85 GLN A O 1
ATOM 691 N N . THR A 1 86 ? -28.167 -9.380 57.670 1.00 96.50 86 THR A N 1
ATOM 692 C CA . THR A 1 86 ? -26.905 -9.871 57.090 1.00 96.50 86 THR A CA 1
ATOM 693 C C . THR A 1 86 ? -26.999 -10.010 55.571 1.00 96.50 86 THR A C 1
ATOM 695 O O . THR A 1 86 ? -26.117 -9.523 54.867 1.00 96.50 86 THR A O 1
ATOM 698 N N . ALA A 1 87 ? -28.096 -10.565 55.040 1.00 96.06 87 ALA A N 1
ATOM 699 C CA . ALA A 1 87 ? -28.320 -10.638 53.593 1.00 96.06 87 ALA A CA 1
ATOM 700 C C . ALA A 1 87 ? -28.347 -9.247 52.926 1.00 96.06 87 ALA A C 1
ATOM 702 O O . ALA A 1 87 ? -27.782 -9.071 51.846 1.00 96.06 87 ALA A O 1
ATOM 703 N N . LEU A 1 88 ? -28.950 -8.244 53.579 1.00 96.69 88 LEU A N 1
ATOM 704 C CA . LEU A 1 88 ? -28.943 -6.857 53.108 1.00 96.69 88 LEU A CA 1
ATOM 705 C C . LEU A 1 88 ? -27.527 -6.262 53.101 1.00 96.69 88 LEU A C 1
ATOM 707 O O . LEU A 1 88 ? -27.148 -5.625 52.122 1.00 96.69 88 LEU A O 1
ATOM 711 N N . GLN A 1 89 ? -26.731 -6.490 54.149 1.00 96.62 89 GLN A N 1
ATOM 712 C CA . GLN A 1 89 ? -25.336 -6.034 54.204 1.00 96.62 89 GLN A CA 1
ATOM 713 C C . GLN A 1 89 ? -24.491 -6.650 53.079 1.00 96.62 89 GLN A C 1
ATOM 715 O O . GLN A 1 89 ? -23.774 -5.921 52.393 1.00 96.62 89 GLN A O 1
ATOM 720 N N . SER A 1 90 ? -24.624 -7.957 52.826 1.00 96.75 90 SER A N 1
ATOM 721 C CA . SER A 1 90 ? -23.954 -8.625 51.702 1.00 96.75 90 SER A CA 1
ATOM 722 C C . SER A 1 90 ? -24.396 -8.067 50.345 1.00 96.75 90 SER A C 1
ATOM 724 O O . SER A 1 90 ? -23.552 -7.814 49.490 1.00 96.75 90 SER A O 1
ATOM 726 N N . ALA A 1 91 ? -25.696 -7.817 50.149 1.00 96.06 91 ALA A N 1
ATOM 727 C CA . ALA A 1 91 ? -26.217 -7.242 48.909 1.00 96.06 91 ALA A CA 1
ATOM 728 C C . ALA A 1 91 ? -25.726 -5.802 48.665 1.00 96.06 91 ALA A C 1
ATOM 730 O O . ALA A 1 91 ? -25.382 -5.459 47.535 1.00 96.06 91 ALA A O 1
ATOM 731 N N . VAL A 1 92 ? -25.643 -4.970 49.711 1.00 96.88 92 VAL A N 1
ATOM 732 C CA . VAL A 1 92 ? -25.085 -3.608 49.622 1.00 96.88 92 VAL A CA 1
ATOM 733 C C . VAL A 1 92 ? -23.592 -3.642 49.284 1.00 96.88 92 VAL A C 1
ATOM 735 O O . VAL A 1 92 ? -23.144 -2.855 48.452 1.00 96.88 92 VAL A O 1
ATOM 738 N N . HIS A 1 93 ? -22.826 -4.566 49.874 1.00 95.88 93 HIS A N 1
ATOM 739 C CA . HIS A 1 93 ? -21.403 -4.709 49.563 1.00 95.88 93 HIS A CA 1
ATOM 740 C C . HIS A 1 93 ? -21.181 -5.132 48.103 1.00 95.88 93 HIS A C 1
ATOM 742 O O . HIS A 1 93 ? -20.478 -4.436 47.371 1.00 95.88 93 HIS A O 1
ATOM 748 N N . LEU A 1 94 ? -21.875 -6.186 47.655 1.00 96.81 94 LEU A N 1
ATOM 749 C CA . LEU A 1 94 ? -21.824 -6.679 46.275 1.00 96.81 94 LEU A CA 1
ATOM 750 C C . LEU A 1 94 ? -22.268 -5.610 45.261 1.00 96.81 94 LEU A C 1
ATOM 752 O O . LEU A 1 94 ? -21.689 -5.495 44.184 1.00 96.81 94 LEU A O 1
ATOM 756 N N . HIS A 1 95 ? -23.269 -4.788 45.597 1.00 95.75 95 HIS A N 1
ATOM 757 C CA . HIS A 1 95 ? -23.679 -3.669 44.747 1.00 95.75 95 HIS A CA 1
ATOM 758 C C . HIS A 1 95 ? -22.544 -2.650 44.548 1.00 95.75 95 HIS A C 1
ATOM 760 O O . HIS A 1 95 ? -22.330 -2.191 43.426 1.00 95.75 95 HIS A O 1
ATOM 766 N N . GLY A 1 96 ? -21.782 -2.347 45.605 1.00 96.31 96 GLY A N 1
ATOM 767 C CA . GLY A 1 96 ? -20.596 -1.491 45.524 1.00 96.31 96 GLY A CA 1
ATOM 768 C C . GLY A 1 96 ? -19.489 -2.078 44.641 1.00 96.31 96 GLY A C 1
ATOM 769 O O . GLY A 1 96 ? -18.915 -1.358 43.824 1.00 96.31 96 GLY A O 1
ATOM 770 N N . GLU A 1 97 ? -19.230 -3.385 44.740 1.00 96.50 97 GLU A N 1
ATOM 771 C CA . GLU A 1 97 ? -18.270 -4.088 43.874 1.00 96.50 97 GLU A CA 1
ATOM 772 C C . GLU A 1 97 ? -18.694 -4.038 42.398 1.00 96.50 97 GLU A C 1
ATOM 774 O O . GLU A 1 97 ? -17.909 -3.640 41.535 1.00 96.50 97 GLU A O 1
ATOM 779 N N . VAL A 1 98 ? -19.961 -4.353 42.104 1.00 96.88 98 VAL A N 1
ATOM 780 C CA . VAL A 1 98 ? -20.526 -4.290 40.746 1.00 96.88 98 VAL A CA 1
ATOM 781 C C . VAL A 1 98 ? -20.474 -2.867 40.183 1.00 96.88 98 VAL A C 1
ATOM 783 O O . VAL A 1 98 ? -20.159 -2.683 39.007 1.00 96.88 98 VAL A O 1
ATOM 786 N N . GLN A 1 99 ? -20.729 -1.843 41.002 1.00 96.88 99 GLN A N 1
ATOM 787 C CA . GLN A 1 99 ? -20.630 -0.445 40.577 1.00 96.88 99 GLN A CA 1
ATOM 788 C C . GLN A 1 99 ? -19.177 -0.032 40.276 1.00 96.88 99 GLN A C 1
ATOM 790 O O . GLN A 1 99 ? -18.937 0.704 39.317 1.00 96.88 99 GLN A O 1
ATOM 795 N N . ALA A 1 100 ? -18.202 -0.536 41.040 1.00 96.62 100 ALA A N 1
ATOM 796 C CA . ALA A 1 100 ? -16.781 -0.310 40.781 1.00 96.62 100 ALA A CA 1
ATOM 797 C C . ALA A 1 100 ? -16.309 -1.005 39.487 1.00 96.62 100 ALA A C 1
ATOM 799 O O . ALA A 1 100 ? -15.591 -0.396 38.691 1.00 96.62 100 ALA A O 1
ATOM 800 N N . GLU A 1 101 ? -16.746 -2.242 39.231 1.00 96.38 101 GLU A N 1
ATOM 801 C CA . GLU A 1 101 ? -16.460 -2.945 37.971 1.00 96.38 101 GLU A CA 1
ATOM 802 C C . GLU A 1 101 ? -17.139 -2.291 36.760 1.00 96.38 101 GLU A C 1
ATOM 804 O O . GLU A 1 101 ? -16.520 -2.171 35.701 1.00 96.38 101 GLU A O 1
ATOM 809 N N . LEU A 1 102 ? -18.363 -1.772 36.909 1.00 97.25 102 LEU A N 1
ATOM 810 C CA . LEU A 1 102 ? -19.041 -1.005 35.858 1.00 97.25 102 LEU A CA 1
ATOM 811 C C . LEU A 1 102 ? -18.221 0.230 35.440 1.00 97.25 102 LEU A C 1
ATOM 813 O O . LEU A 1 102 ? -18.093 0.513 34.247 1.00 97.25 102 LEU A O 1
ATOM 817 N N . LEU A 1 103 ? -17.646 0.953 36.409 1.00 96.88 103 LEU A N 1
ATOM 818 C CA . LEU A 1 103 ? -16.780 2.106 36.145 1.00 96.88 103 LEU A CA 1
ATOM 819 C C . LEU A 1 103 ? -15.492 1.689 35.419 1.00 96.88 103 LEU A C 1
ATOM 821 O O . LEU A 1 103 ? -15.177 2.268 34.379 1.00 96.88 103 LEU A O 1
ATOM 825 N N . LYS A 1 104 ? -14.809 0.631 35.880 1.00 97.06 104 LYS A N 1
ATOM 826 C CA . LYS A 1 104 ? -13.626 0.076 35.193 1.00 97.06 104 LYS A CA 1
ATOM 827 C C . LYS A 1 104 ? -13.937 -0.324 33.748 1.00 97.06 104 LYS A C 1
ATOM 829 O O . LYS A 1 104 ? -13.186 0.031 32.841 1.00 97.06 104 LYS A O 1
ATOM 834 N N . CYS A 1 105 ? -15.052 -1.019 33.514 1.00 96.56 105 CYS A N 1
ATOM 835 C CA . CYS A 1 105 ? -15.487 -1.418 32.175 1.00 96.56 105 CYS A CA 1
ATOM 836 C C . CYS A 1 105 ? -15.769 -0.201 31.282 1.00 96.56 105 CYS A C 1
ATOM 838 O O . CYS A 1 105 ? -15.366 -0.179 30.120 1.00 96.56 105 CYS A O 1
ATOM 840 N N . LYS A 1 106 ? -16.408 0.844 31.822 1.00 97.81 106 LYS A N 1
ATOM 841 C CA . LYS A 1 106 ? -16.656 2.100 31.100 1.00 97.81 106 LYS A CA 1
ATOM 842 C C . LYS A 1 106 ? -15.349 2.785 30.684 1.00 97.81 106 LYS A C 1
ATOM 844 O O . LYS A 1 106 ? -15.225 3.192 29.529 1.00 97.81 106 LYS A O 1
ATOM 849 N N . ASP A 1 107 ? -14.371 2.866 31.581 1.00 97.00 107 ASP A N 1
ATOM 850 C CA . ASP A 1 107 ? -13.066 3.469 31.290 1.00 97.00 107 ASP A CA 1
ATOM 851 C C . ASP A 1 107 ? -12.270 2.644 30.265 1.00 97.00 107 ASP A C 1
ATOM 853 O O . ASP A 1 107 ? -11.667 3.205 29.345 1.00 97.00 107 ASP A O 1
ATOM 857 N N . GLN A 1 108 ? -12.332 1.309 30.349 1.00 97.31 108 GLN A N 1
ATOM 858 C CA . GLN A 1 108 ? -11.760 0.406 29.345 1.00 97.31 108 GLN A CA 1
ATOM 859 C C . GLN A 1 108 ? -12.403 0.597 27.965 1.00 97.31 108 GLN A C 1
ATOM 861 O O . GLN A 1 108 ? -11.677 0.691 26.976 1.00 97.31 108 GLN A O 1
ATOM 866 N N . ILE A 1 109 ? -13.733 0.721 27.883 1.00 97.94 109 ILE A N 1
ATOM 867 C CA . ILE A 1 109 ? -14.444 1.005 26.626 1.00 97.94 109 ILE A CA 1
ATOM 868 C C . ILE A 1 109 ? -13.984 2.347 26.044 1.00 97.94 109 ILE A C 1
ATOM 870 O O . ILE A 1 109 ? -13.617 2.403 24.874 1.00 97.94 109 ILE A O 1
ATOM 874 N N . VAL A 1 110 ? -13.912 3.416 26.846 1.00 97.81 110 VAL A N 1
ATOM 875 C CA . VAL A 1 110 ? -13.424 4.730 26.378 1.00 97.81 110 VAL A CA 1
ATOM 876 C C . VAL A 1 110 ? -11.974 4.649 25.879 1.00 97.81 110 VAL A C 1
ATOM 878 O O . VAL A 1 110 ? -11.643 5.236 24.846 1.00 97.81 110 VAL A O 1
ATOM 881 N N . ALA A 1 111 ? -11.107 3.903 26.568 1.00 96.88 111 ALA A N 1
ATOM 882 C CA . ALA A 1 111 ? -9.726 3.687 26.144 1.00 96.88 111 ALA A CA 1
ATOM 883 C C . ALA A 1 111 ? -9.629 2.876 24.837 1.00 96.88 111 ALA A C 1
ATOM 885 O O . ALA A 1 111 ? -8.812 3.207 23.975 1.00 96.88 111 ALA A O 1
ATOM 886 N N . LEU A 1 112 ? -10.466 1.849 24.661 1.00 97.50 112 LEU A N 1
ATOM 887 C CA . LEU A 1 112 ? -10.539 1.054 23.434 1.00 97.50 112 LEU A CA 1
ATOM 888 C C . LEU A 1 112 ? -11.068 1.880 22.257 1.00 97.50 112 LEU A C 1
ATOM 890 O O . LEU A 1 112 ? -10.420 1.898 21.215 1.00 97.50 112 LEU A O 1
ATOM 894 N N . THR A 1 113 ? -12.149 2.646 22.428 1.00 97.19 113 THR A N 1
ATOM 895 C CA . THR A 1 113 ? -12.686 3.536 21.383 1.00 97.19 113 THR A CA 1
ATOM 896 C C . THR A 1 113 ? -11.640 4.548 20.909 1.00 97.19 113 THR A C 1
ATOM 898 O O . THR A 1 113 ? -11.472 4.740 19.707 1.00 97.19 113 THR A O 1
ATOM 901 N N . ARG A 1 114 ? -10.857 5.138 21.825 1.00 97.19 114 ARG A N 1
ATOM 902 C CA . ARG A 1 114 ? -9.739 6.031 21.461 1.00 97.19 114 ARG A CA 1
ATOM 903 C C . ARG A 1 114 ? -8.635 5.312 20.676 1.00 97.19 114 ARG A C 1
ATOM 905 O O . ARG A 1 114 ? -8.083 5.896 19.746 1.00 97.19 114 ARG A O 1
ATOM 912 N N . LYS A 1 115 ? -8.312 4.059 21.021 1.00 97.44 115 LYS A N 1
ATOM 913 C CA . LYS A 1 115 ? -7.341 3.238 20.272 1.00 97.44 115 LYS A CA 1
ATOM 914 C C . LYS A 1 115 ? -7.847 2.880 18.872 1.00 97.44 115 LYS A C 1
ATOM 916 O O . LYS A 1 115 ? -7.066 2.962 17.930 1.00 97.44 115 LYS A O 1
ATOM 921 N N . VAL A 1 116 ? -9.129 2.532 18.733 1.00 97.62 116 VAL A N 1
ATOM 922 C CA . VAL A 1 116 ? -9.772 2.263 17.435 1.00 97.62 116 VAL A CA 1
ATOM 923 C C . VAL A 1 116 ? -9.716 3.509 16.553 1.00 97.62 116 VAL A C 1
ATOM 925 O O . VAL A 1 116 ? -9.151 3.445 15.468 1.00 97.62 116 VAL A O 1
ATOM 928 N N . GLN A 1 117 ? -10.155 4.665 17.059 1.00 97.50 117 GLN A N 1
ATOM 929 C CA . GLN A 1 117 ? -10.118 5.926 16.312 1.00 97.50 117 GLN A CA 1
ATOM 930 C C . GLN A 1 117 ? -8.689 6.325 15.888 1.00 97.50 117 GLN A C 1
ATOM 932 O O . GLN A 1 117 ? -8.470 6.829 14.787 1.00 97.50 117 GLN A O 1
ATOM 937 N N . ALA A 1 118 ? -7.684 6.079 16.738 1.00 96.62 118 ALA A N 1
ATOM 938 C CA . ALA A 1 118 ? -6.283 6.295 16.379 1.00 96.62 118 ALA A CA 1
ATOM 939 C C . ALA A 1 118 ? -5.814 5.350 15.254 1.00 96.62 118 ALA A C 1
ATOM 941 O O . ALA A 1 118 ? -5.133 5.795 14.330 1.00 96.62 118 ALA A O 1
ATOM 942 N N . ALA A 1 119 ? -6.199 4.071 15.300 1.00 96.06 119 ALA A N 1
ATOM 943 C CA . ALA A 1 119 ? -5.883 3.096 14.258 1.00 96.06 119 ALA A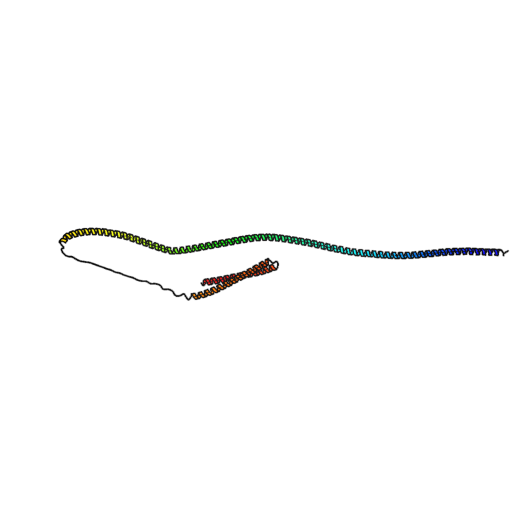 CA 1
ATOM 944 C C . ALA A 1 119 ? -6.579 3.421 12.923 1.00 96.06 119 ALA A C 1
ATOM 946 O O . ALA A 1 119 ? -5.937 3.362 11.877 1.00 96.06 119 ALA A O 1
ATOM 947 N N . GLU A 1 120 ? -7.848 3.836 12.950 1.00 96.94 120 GLU A N 1
ATOM 948 C CA . GLU A 1 120 ? -8.602 4.292 11.773 1.00 96.94 120 GLU A CA 1
ATOM 949 C C . GLU A 1 120 ? -7.930 5.499 11.105 1.00 96.94 120 GLU A C 1
ATOM 951 O O . GLU A 1 120 ? -7.703 5.490 9.895 1.00 96.94 120 GLU A O 1
ATOM 956 N N . ASN A 1 121 ? -7.517 6.502 11.887 1.00 97.19 121 ASN A N 1
ATOM 957 C CA . ASN A 1 121 ? -6.789 7.664 11.372 1.00 97.19 121 ASN A CA 1
ATOM 958 C C . ASN A 1 121 ? -5.450 7.277 10.716 1.00 97.19 121 ASN A C 1
ATOM 960 O O . ASN A 1 121 ? -5.099 7.817 9.664 1.00 97.19 121 ASN A O 1
ATOM 964 N N . VAL A 1 122 ? -4.709 6.321 11.293 1.00 96.69 122 VAL A N 1
ATOM 965 C CA . VAL A 1 122 ? -3.471 5.798 10.686 1.00 96.69 122 VAL A CA 1
ATOM 966 C C . VAL A 1 122 ? -3.772 5.027 9.397 1.00 96.69 122 VAL A C 1
ATOM 968 O O . VAL A 1 122 ? -3.075 5.229 8.405 1.00 96.69 122 VAL A O 1
ATOM 971 N N . LEU A 1 123 ? -4.818 4.195 9.364 1.00 97.25 123 LEU A N 1
ATOM 972 C CA . LEU A 1 123 ? -5.230 3.468 8.158 1.00 97.25 123 LEU A CA 1
ATOM 973 C C . LEU A 1 123 ? -5.644 4.417 7.025 1.00 97.25 123 LEU A C 1
ATOM 975 O O . LEU A 1 123 ? -5.238 4.205 5.884 1.00 97.25 123 LEU A O 1
ATOM 979 N N . LEU A 1 124 ? -6.378 5.492 7.327 1.00 97.12 124 LEU A N 1
ATOM 980 C CA . LEU A 1 124 ? -6.724 6.532 6.352 1.00 97.12 124 LEU A CA 1
ATOM 981 C C . LEU A 1 124 ? -5.475 7.250 5.819 1.00 97.12 124 LEU A C 1
ATOM 983 O O . LEU A 1 124 ? -5.337 7.423 4.608 1.00 97.12 124 LEU A O 1
ATOM 987 N N . ALA A 1 125 ? -4.526 7.605 6.692 1.00 96.56 125 ALA A N 1
ATOM 988 C CA . ALA A 1 125 ? -3.261 8.211 6.279 1.00 96.56 125 ALA A CA 1
ATOM 989 C C . ALA A 1 125 ? -2.425 7.276 5.380 1.00 96.56 125 ALA A C 1
ATOM 991 O O . ALA A 1 125 ? -1.881 7.721 4.368 1.00 96.56 125 ALA A O 1
ATOM 992 N N . GLN A 1 126 ? -2.365 5.978 5.699 1.00 96.06 126 GLN A N 1
ATOM 993 C CA . GLN A 1 126 ? -1.674 4.977 4.878 1.00 96.06 126 GLN A CA 1
ATOM 994 C C . GLN A 1 126 ? -2.391 4.715 3.545 1.00 96.06 126 GLN A C 1
ATOM 996 O O . GLN A 1 126 ? -1.729 4.561 2.521 1.00 96.06 126 GLN A O 1
ATOM 1001 N N . ASN A 1 127 ? -3.727 4.726 3.513 1.00 97.00 127 ASN A N 1
ATOM 1002 C CA . ASN A 1 127 ? -4.499 4.610 2.273 1.00 97.00 127 ASN A CA 1
ATOM 1003 C C . ASN A 1 127 ? -4.218 5.802 1.342 1.00 97.00 127 ASN A C 1
ATOM 1005 O O . ASN A 1 127 ? -3.818 5.605 0.195 1.00 97.00 127 ASN A O 1
ATOM 1009 N N . ASN A 1 128 ? -4.291 7.032 1.861 1.00 97.06 128 ASN A N 1
ATOM 1010 C CA . ASN A 1 128 ? -3.927 8.238 1.111 1.00 97.06 128 ASN A CA 1
ATOM 1011 C C . ASN A 1 128 ? -2.480 8.168 0.591 1.00 97.06 128 ASN A C 1
ATOM 1013 O O . ASN A 1 128 ? -2.211 8.539 -0.554 1.00 97.06 128 ASN A O 1
ATOM 1017 N N . LYS A 1 129 ? -1.545 7.637 1.395 1.00 97.50 129 LYS A N 1
ATOM 1018 C CA . LYS A 1 129 ? -0.155 7.458 0.961 1.00 97.50 129 LYS A CA 1
ATOM 1019 C C . LYS A 1 129 ? -0.011 6.404 -0.139 1.00 97.50 129 LYS A C 1
ATOM 1021 O O . LYS A 1 129 ? 0.735 6.630 -1.089 1.00 97.50 129 LYS A O 1
ATOM 1026 N N . ASN A 1 130 ? -0.743 5.296 -0.053 1.00 97.12 130 ASN A N 1
ATOM 1027 C CA . ASN A 1 130 ? -0.775 4.276 -1.099 1.00 97.12 130 ASN A CA 1
ATOM 1028 C C . ASN A 1 130 ? -1.358 4.820 -2.407 1.00 97.12 130 ASN A C 1
ATOM 1030 O O . ASN A 1 130 ? -0.779 4.561 -3.455 1.00 97.12 130 ASN A O 1
ATOM 1034 N N . GLN A 1 131 ? -2.417 5.634 -2.364 1.00 96.69 131 GLN A N 1
ATOM 1035 C CA . GLN A 1 131 ? -2.962 6.297 -3.557 1.00 96.69 131 GLN A CA 1
ATOM 1036 C C . GLN A 1 131 ? -1.928 7.228 -4.216 1.00 96.69 131 GLN A C 1
ATOM 1038 O O . GLN A 1 131 ? -1.717 7.163 -5.428 1.00 96.69 131 GLN A O 1
ATOM 1043 N N . GLU A 1 132 ? -1.213 8.033 -3.421 1.00 97.56 132 GLU A N 1
ATOM 1044 C CA . GLU A 1 132 ? -0.125 8.888 -3.915 1.00 97.56 132 GLU A CA 1
ATOM 1045 C C . GLU A 1 132 ? 1.009 8.064 -4.558 1.00 97.56 132 GLU A C 1
ATOM 1047 O O . GLU A 1 132 ? 1.507 8.404 -5.634 1.00 97.56 132 GLU A O 1
ATOM 1052 N N . LEU A 1 133 ? 1.412 6.959 -3.921 1.00 96.88 133 LEU A N 1
ATOM 1053 C CA . LEU A 1 133 ? 2.437 6.051 -4.442 1.00 96.88 133 LEU A CA 1
ATOM 1054 C C . LEU A 1 133 ? 1.974 5.324 -5.714 1.00 96.88 133 LEU A C 1
ATOM 1056 O O . LEU A 1 133 ? 2.771 5.181 -6.638 1.00 96.88 133 LEU A O 1
ATOM 1060 N N . SER A 1 134 ? 0.703 4.924 -5.809 1.00 97.06 134 SER A N 1
ATOM 1061 C CA . SER A 1 134 ? 0.123 4.331 -7.021 1.00 97.06 134 SER A CA 1
ATOM 1062 C C . SER A 1 134 ? 0.124 5.315 -8.193 1.00 97.06 134 SER A C 1
ATOM 1064 O O . SER A 1 134 ? 0.525 4.940 -9.293 1.00 97.06 134 SER A O 1
ATOM 1066 N N . MET A 1 135 ? -0.232 6.583 -7.964 1.00 97.25 135 MET A N 1
ATOM 1067 C CA . MET A 1 135 ? -0.143 7.632 -8.988 1.00 97.25 135 MET A CA 1
ATOM 1068 C C . MET A 1 135 ? 1.311 7.858 -9.437 1.00 97.25 135 MET A C 1
ATOM 1070 O O . MET A 1 135 ? 1.595 7.901 -10.634 1.00 97.25 135 MET A O 1
ATOM 1074 N N . ARG A 1 136 ? 2.260 7.947 -8.493 1.00 96.25 136 ARG A N 1
ATOM 1075 C CA . ARG A 1 136 ? 3.700 8.060 -8.804 1.00 96.25 136 ARG A CA 1
ATOM 1076 C C . ARG A 1 136 ? 4.212 6.854 -9.603 1.00 96.25 136 ARG A C 1
ATOM 1078 O O . ARG A 1 136 ? 5.014 7.036 -10.516 1.00 96.25 136 ARG A O 1
ATOM 1085 N N . LEU A 1 137 ? 3.742 5.643 -9.294 1.00 96.81 137 LEU A N 1
ATOM 1086 C CA . LEU A 1 137 ? 4.090 4.422 -10.025 1.00 96.81 137 LEU A CA 1
ATOM 1087 C C . LEU A 1 137 ? 3.554 4.446 -11.463 1.00 96.81 137 LEU A C 1
ATOM 1089 O O . LEU A 1 137 ? 4.299 4.111 -12.379 1.00 96.81 137 LEU A O 1
ATOM 1093 N N . GLN A 1 138 ? 2.310 4.885 -11.676 1.00 96.94 138 GLN A N 1
ATOM 1094 C CA . GLN A 1 138 ? 1.733 5.044 -13.019 1.00 96.94 138 GLN A CA 1
ATOM 1095 C C . GLN A 1 138 ? 2.526 6.051 -13.866 1.00 96.94 138 GLN A C 1
ATOM 1097 O O . GLN A 1 138 ? 2.838 5.766 -15.022 1.00 96.94 138 GLN A O 1
ATOM 1102 N N . LEU A 1 139 ? 2.922 7.191 -13.286 1.00 97.06 139 LEU A N 1
ATOM 1103 C CA . LEU A 1 139 ? 3.778 8.174 -13.963 1.00 97.06 139 LEU A CA 1
ATOM 1104 C C . LEU A 1 139 ? 5.150 7.581 -14.325 1.00 97.06 139 LEU A C 1
ATOM 1106 O O . LEU A 1 139 ? 5.578 7.686 -15.472 1.00 97.06 139 LEU A O 1
ATOM 1110 N N . ALA A 1 140 ? 5.801 6.879 -13.392 1.00 95.56 140 ALA A N 1
ATOM 1111 C CA . ALA A 1 140 ? 7.085 6.222 -13.645 1.00 95.56 140 ALA A CA 1
ATOM 1112 C C . ALA A 1 140 ? 6.994 5.112 -14.714 1.00 95.56 140 ALA A C 1
ATOM 1114 O O . ALA A 1 140 ? 7.922 4.933 -15.504 1.00 95.56 140 ALA A O 1
ATOM 1115 N N . GLN A 1 141 ? 5.874 4.383 -14.777 1.00 96.88 141 GLN A N 1
ATOM 1116 C CA . GLN A 1 141 ? 5.603 3.402 -15.832 1.00 96.88 141 GLN A CA 1
ATOM 1117 C C . GLN A 1 141 ? 5.422 4.076 -17.200 1.00 96.88 141 GLN A C 1
ATOM 1119 O O . GLN A 1 141 ? 5.999 3.604 -18.179 1.00 96.88 141 GLN A O 1
ATOM 1124 N N . ALA A 1 142 ? 4.695 5.195 -17.273 1.00 96.81 142 ALA A N 1
ATOM 1125 C CA . ALA A 1 142 ? 4.537 5.968 -18.505 1.00 96.81 142 ALA A CA 1
ATOM 1126 C C . ALA A 1 142 ? 5.875 6.560 -18.995 1.00 96.81 142 ALA A C 1
ATOM 1128 O O . ALA A 1 142 ? 6.205 6.450 -20.178 1.00 96.81 142 ALA A O 1
ATOM 1129 N N . ASP A 1 143 ? 6.692 7.114 -18.092 1.00 97.19 143 ASP A N 1
ATOM 1130 C CA . ASP A 1 143 ? 8.046 7.584 -18.413 1.00 97.19 143 ASP A CA 1
ATOM 1131 C C . ASP A 1 143 ? 8.948 6.434 -18.896 1.00 97.19 143 ASP A C 1
ATOM 1133 O O . ASP A 1 143 ? 9.683 6.598 -19.872 1.00 97.19 143 ASP A O 1
ATOM 1137 N N . SER A 1 144 ? 8.870 5.255 -18.268 1.00 96.94 144 SER A N 1
ATOM 1138 C CA . SER A 1 144 ? 9.618 4.059 -18.683 1.00 96.94 144 SER A CA 1
ATOM 1139 C C . SER A 1 144 ? 9.213 3.578 -20.081 1.00 96.94 144 SER A C 1
ATOM 1141 O O . SER A 1 144 ? 10.086 3.285 -20.901 1.00 96.94 144 SER A O 1
ATOM 1143 N N . GLN A 1 145 ? 7.912 3.569 -20.395 1.00 96.69 145 GLN A N 1
ATOM 1144 C CA . GLN A 1 145 ? 7.409 3.260 -21.737 1.00 96.69 145 GLN A CA 1
ATOM 1145 C C . GLN A 1 145 ? 7.916 4.275 -22.771 1.00 96.69 145 GLN A C 1
ATOM 1147 O O . GLN A 1 145 ? 8.471 3.865 -23.792 1.00 96.69 145 GLN A O 1
ATOM 1152 N N . ARG A 1 146 ? 7.831 5.584 -22.483 1.00 97.88 146 ARG A N 1
ATOM 1153 C CA . ARG A 1 146 ? 8.362 6.641 -23.365 1.00 97.88 146 ARG A CA 1
ATOM 1154 C C . ARG A 1 146 ? 9.862 6.466 -23.620 1.00 97.88 146 ARG A C 1
ATOM 1156 O O . ARG A 1 146 ? 10.303 6.519 -24.768 1.00 97.88 146 ARG A O 1
ATOM 1163 N N . LEU A 1 147 ? 10.650 6.225 -22.572 1.00 96.94 147 LEU A N 1
ATOM 1164 C CA . LEU A 1 147 ? 12.094 6.002 -22.693 1.00 96.94 147 LEU A CA 1
ATOM 1165 C C . LEU A 1 147 ? 12.420 4.739 -23.502 1.00 96.94 147 LEU A C 1
ATOM 1167 O O . LEU A 1 147 ? 13.363 4.757 -24.288 1.00 96.94 147 LEU A O 1
ATOM 1171 N N . SER A 1 148 ? 11.626 3.671 -23.379 1.00 97.31 148 SER A N 1
ATOM 1172 C CA . SER A 1 148 ? 11.776 2.459 -24.197 1.00 97.31 148 SER A CA 1
ATOM 1173 C C . SER A 1 148 ? 11.471 2.716 -25.681 1.00 97.31 148 SER A C 1
ATOM 1175 O O . SER A 1 148 ? 12.218 2.258 -26.555 1.00 97.31 148 SER A O 1
ATOM 1177 N N . THR A 1 149 ? 10.435 3.507 -25.991 1.00 97.19 149 THR A N 1
ATOM 1178 C CA . THR A 1 149 ? 10.136 3.899 -27.378 1.00 97.19 149 THR A CA 1
ATOM 1179 C C . THR A 1 149 ? 11.228 4.786 -27.977 1.00 97.19 149 THR A C 1
ATOM 1181 O O . THR A 1 149 ? 11.679 4.516 -29.090 1.00 97.19 149 THR A O 1
ATOM 1184 N N . GLU A 1 150 ? 11.739 5.769 -27.226 1.00 97.25 150 GLU A N 1
ATOM 1185 C CA . GLU A 1 150 ? 12.849 6.625 -27.672 1.00 97.25 150 GLU A CA 1
ATOM 1186 C C . GLU A 1 150 ? 14.155 5.833 -27.831 1.00 97.25 150 GLU A C 1
ATOM 1188 O O . GLU A 1 150 ? 14.855 5.988 -28.829 1.00 97.25 150 GLU A O 1
ATOM 1193 N N . GLN A 1 151 ? 14.465 4.900 -26.923 1.00 97.25 151 GLN A N 1
ATOM 1194 C CA . GLN A 1 151 ? 15.617 4.007 -27.074 1.00 97.25 151 GLN A CA 1
ATOM 1195 C C . GLN A 1 151 ? 15.512 3.164 -28.354 1.00 97.25 151 GLN A C 1
ATOM 1197 O O . GLN A 1 151 ? 16.496 3.018 -29.081 1.00 97.25 151 GLN A O 1
ATOM 1202 N N . THR A 1 152 ? 14.326 2.626 -28.648 1.00 97.31 152 THR A N 1
ATOM 1203 C CA . THR A 1 152 ? 14.081 1.829 -29.860 1.00 97.31 152 THR A CA 1
ATOM 1204 C C . THR A 1 152 ? 14.259 2.676 -31.119 1.00 97.31 152 THR A C 1
ATOM 1206 O O . THR A 1 152 ? 14.935 2.253 -32.059 1.00 97.31 152 THR A O 1
ATOM 1209 N N . ARG A 1 153 ? 13.725 3.902 -31.117 1.00 97.69 153 ARG A N 1
ATOM 1210 C CA . ARG A 1 153 ? 13.899 4.884 -32.191 1.00 97.69 153 ARG A CA 1
ATOM 1211 C C . ARG A 1 153 ? 15.375 5.234 -32.409 1.00 97.69 153 ARG A C 1
ATOM 1213 O O . ARG A 1 153 ? 15.869 5.102 -33.525 1.00 97.69 153 ARG A O 1
ATOM 1220 N N . LEU A 1 154 ? 16.109 5.589 -31.354 1.00 97.31 154 LEU A N 1
ATOM 1221 C CA . LEU A 1 154 ? 17.538 5.912 -31.429 1.00 97.31 154 LEU A CA 1
ATOM 1222 C C . LEU A 1 154 ? 18.384 4.722 -31.912 1.00 97.31 154 LEU A C 1
ATOM 1224 O O . LEU A 1 154 ? 19.361 4.910 -32.636 1.00 97.31 154 LEU A O 1
ATOM 1228 N N . GLN A 1 155 ? 18.008 3.481 -31.580 1.00 97.12 155 GLN A N 1
ATOM 1229 C CA . GLN A 1 155 ? 18.655 2.291 -32.146 1.00 97.12 155 GLN A CA 1
ATOM 1230 C C . GLN A 1 155 ? 18.398 2.139 -33.654 1.00 97.12 155 GLN A C 1
ATOM 1232 O O . GLN A 1 155 ? 19.307 1.727 -34.380 1.00 97.12 155 GLN A O 1
ATOM 1237 N N . GLN A 1 156 ? 17.200 2.473 -34.143 1.00 96.81 156 GLN A N 1
ATOM 1238 C CA . GLN A 1 156 ? 16.897 2.484 -35.580 1.00 96.81 156 GLN A CA 1
ATOM 1239 C C . GLN A 1 156 ? 17.669 3.597 -36.303 1.00 96.81 156 GLN A C 1
ATOM 1241 O O . GLN A 1 156 ? 18.324 3.320 -37.309 1.00 96.81 156 GLN A O 1
ATOM 1246 N N . GLU A 1 157 ? 17.676 4.817 -35.757 1.00 96.69 157 GLU A N 1
ATOM 1247 C CA . GLU A 1 157 ? 18.439 5.954 -36.290 1.00 96.69 157 GLU A CA 1
ATOM 1248 C C . GLU A 1 157 ? 19.949 5.643 -36.332 1.00 96.69 157 GLU A C 1
ATOM 1250 O O . GLU A 1 157 ? 20.585 5.832 -37.370 1.00 96.69 157 GLU A O 1
ATOM 1255 N N . LYS A 1 158 ? 20.514 5.039 -35.272 1.00 97.38 158 LYS A N 1
ATOM 1256 C CA . LYS A 1 158 ? 21.910 4.558 -35.247 1.00 97.38 158 LYS A CA 1
ATOM 1257 C C . LYS A 1 158 ? 22.195 3.534 -36.351 1.00 97.38 158 LYS A C 1
ATOM 1259 O O . LYS A 1 158 ? 23.216 3.639 -37.026 1.00 97.38 158 LYS A O 1
ATOM 1264 N N . ARG A 1 159 ? 21.320 2.539 -36.550 1.00 96.81 159 ARG A N 1
ATOM 1265 C CA . ARG A 1 159 ? 21.485 1.536 -37.622 1.00 96.81 159 ARG A CA 1
ATOM 1266 C C . ARG A 1 159 ? 21.445 2.191 -39.005 1.00 96.81 159 ARG A C 1
ATOM 1268 O O . ARG A 1 159 ? 22.280 1.870 -39.846 1.00 96.81 159 ARG A O 1
ATOM 1275 N N . ALA A 1 160 ? 20.528 3.131 -39.231 1.00 96.88 160 ALA A N 1
ATOM 1276 C CA . ALA A 1 160 ? 20.439 3.873 -40.487 1.00 96.88 160 ALA A CA 1
ATOM 1277 C C . ALA A 1 160 ? 21.689 4.738 -40.746 1.00 96.88 160 ALA A C 1
ATOM 1279 O O . ALA A 1 160 ? 22.190 4.762 -41.871 1.00 96.88 160 ALA A O 1
ATOM 1280 N N . ALA A 1 161 ? 22.226 5.393 -39.710 1.00 95.50 161 ALA A N 1
ATOM 1281 C CA . ALA A 1 161 ? 23.462 6.167 -39.790 1.00 95.50 161 ALA A CA 1
ATOM 1282 C C . ALA A 1 161 ? 24.669 5.289 -40.165 1.00 95.50 161 ALA A C 1
ATOM 1284 O O . ALA A 1 161 ? 25.355 5.602 -41.135 1.00 95.50 161 ALA A O 1
ATOM 1285 N N . LEU A 1 162 ? 24.861 4.146 -39.494 1.00 96.50 162 LEU A N 1
ATOM 1286 C CA . LEU A 1 162 ? 25.941 3.194 -39.803 1.00 96.50 162 LEU A CA 1
ATOM 1287 C C . LEU A 1 162 ? 25.851 2.652 -41.241 1.00 96.50 162 LEU A C 1
ATOM 1289 O O . LEU A 1 162 ? 26.852 2.592 -41.949 1.00 96.50 162 LEU A O 1
ATOM 1293 N N . MET A 1 163 ? 24.647 2.319 -41.723 1.00 96.06 163 MET A N 1
ATOM 1294 C CA . MET A 1 163 ? 24.453 1.893 -43.118 1.00 96.06 163 MET A CA 1
ATOM 1295 C C . MET A 1 163 ? 24.753 3.014 -44.127 1.00 96.06 163 MET A C 1
ATOM 1297 O O . MET A 1 163 ? 25.180 2.739 -45.250 1.00 96.06 163 MET A O 1
ATOM 1301 N N . ARG A 1 164 ? 24.527 4.283 -43.761 1.00 95.94 164 ARG A N 1
ATOM 1302 C CA . ARG A 1 164 ? 24.889 5.444 -44.590 1.00 95.94 164 ARG A CA 1
ATOM 1303 C C . ARG A 1 164 ? 26.401 5.663 -44.607 1.00 95.94 164 ARG A C 1
ATOM 1305 O O . ARG A 1 164 ? 26.952 5.890 -45.679 1.00 95.94 164 ARG A O 1
ATOM 1312 N N . GLU A 1 165 ? 27.055 5.552 -43.458 1.00 95.44 165 GLU A N 1
ATOM 1313 C CA . GLU A 1 165 ? 28.509 5.648 -43.298 1.00 95.44 165 GLU A CA 1
ATOM 1314 C C . GLU A 1 165 ? 29.235 4.573 -44.121 1.00 95.44 165 GLU A C 1
ATOM 1316 O O . GLU A 1 165 ? 30.079 4.906 -44.947 1.00 95.44 165 GLU A O 1
ATOM 1321 N N . GLN A 1 166 ? 28.811 3.307 -44.032 1.00 95.88 166 GLN A N 1
ATOM 1322 C CA . GLN A 1 166 ? 29.354 2.213 -44.852 1.00 95.88 166 GLN A CA 1
ATOM 1323 C C . GLN A 1 166 ? 29.228 2.470 -46.363 1.00 95.88 166 GLN A C 1
ATOM 1325 O O . GLN A 1 166 ? 30.151 2.177 -47.122 1.00 95.88 166 GLN A O 1
ATOM 1330 N N . ARG A 1 167 ? 28.108 3.049 -46.823 1.00 95.88 167 ARG A N 1
ATOM 1331 C CA . ARG A 1 167 ? 27.930 3.437 -48.237 1.00 95.88 167 ARG A CA 1
ATOM 1332 C C . ARG A 1 167 ? 28.860 4.578 -48.645 1.00 95.88 167 ARG A C 1
ATOM 1334 O O . ARG A 1 167 ? 29.366 4.565 -49.764 1.00 95.88 167 ARG A O 1
ATOM 1341 N N . ILE A 1 168 ? 29.074 5.555 -47.763 1.00 96.38 168 ILE A N 1
ATOM 1342 C CA . ILE A 1 168 ? 30.015 6.656 -47.998 1.00 96.38 168 ILE A CA 1
ATOM 1343 C C . ILE A 1 168 ? 31.440 6.105 -48.084 1.00 96.38 168 ILE A C 1
ATOM 1345 O O . ILE A 1 168 ? 32.121 6.411 -49.056 1.00 96.38 168 ILE A O 1
ATOM 1349 N N . GLN A 1 169 ? 31.851 5.223 -47.167 1.00 95.88 169 GLN A N 1
ATOM 1350 C CA . GLN A 1 169 ? 33.170 4.587 -47.204 1.00 95.88 169 GLN A CA 1
ATOM 1351 C C . GLN A 1 169 ? 33.373 3.756 -48.481 1.00 95.88 169 GLN A C 1
ATOM 1353 O O . GLN A 1 169 ? 34.386 3.899 -49.155 1.00 95.88 169 GLN A O 1
ATOM 1358 N N . ALA A 1 170 ? 32.389 2.945 -48.882 1.00 95.38 170 ALA A N 1
ATOM 1359 C CA . ALA A 1 170 ? 32.474 2.168 -50.121 1.00 95.38 170 ALA A CA 1
ATOM 1360 C C . ALA A 1 170 ? 32.591 3.057 -51.377 1.00 95.38 170 ALA A C 1
ATOM 1362 O O . ALA A 1 170 ? 33.298 2.708 -52.323 1.00 95.38 170 ALA A O 1
ATOM 1363 N N . ASN A 1 171 ? 31.920 4.213 -51.396 1.00 95.81 171 ASN A N 1
ATOM 1364 C CA . ASN A 1 171 ? 32.056 5.194 -52.473 1.00 95.81 171 ASN A CA 1
ATOM 1365 C C . ASN A 1 171 ? 33.393 5.946 -52.415 1.00 95.81 171 ASN A C 1
ATOM 1367 O O . ASN A 1 171 ? 33.955 6.235 -53.471 1.00 95.81 171 ASN A O 1
ATOM 1371 N N . PHE A 1 172 ? 33.904 6.244 -51.217 1.00 95.75 172 PHE A N 1
ATOM 1372 C CA . PHE A 1 172 ? 35.216 6.853 -51.016 1.00 95.75 172 PHE A CA 1
ATOM 1373 C C . PHE A 1 172 ? 36.312 5.944 -51.576 1.00 95.75 172 PHE A C 1
ATOM 1375 O O . PHE A 1 172 ? 36.998 6.368 -52.499 1.00 95.75 172 PHE A O 1
ATOM 1382 N N . ASN A 1 173 ? 36.371 4.677 -51.148 1.00 94.75 173 ASN A N 1
ATOM 1383 C CA . ASN A 1 173 ? 37.348 3.699 -51.636 1.00 94.75 173 ASN A CA 1
ATOM 1384 C C . ASN A 1 173 ? 37.323 3.592 -53.175 1.00 94.75 173 ASN A C 1
ATOM 1386 O O . ASN A 1 173 ? 38.349 3.751 -53.818 1.00 94.75 173 ASN A O 1
ATOM 1390 N N . ARG A 1 174 ? 36.140 3.459 -53.798 1.00 94.88 174 ARG A N 1
ATOM 1391 C CA . ARG A 1 174 ? 36.010 3.438 -55.274 1.00 94.88 174 ARG A CA 1
ATOM 1392 C C . ARG A 1 174 ? 36.500 4.717 -55.960 1.00 94.88 174 ARG A C 1
ATOM 1394 O O . ARG A 1 174 ? 36.923 4.681 -57.115 1.00 94.88 174 ARG A O 1
ATOM 1401 N N . THR A 1 175 ? 36.358 5.861 -55.295 1.00 94.81 175 THR A N 1
ATOM 1402 C CA . THR A 1 175 ? 36.821 7.156 -55.813 1.00 94.81 175 THR A CA 1
ATOM 1403 C C . THR A 1 175 ? 38.334 7.280 -55.661 1.00 94.81 175 THR A C 1
ATOM 1405 O O . THR A 1 175 ? 38.988 7.798 -56.562 1.00 94.81 175 THR A O 1
ATOM 1408 N N . GLU A 1 176 ? 38.887 6.751 -54.571 1.00 95.12 176 GLU A N 1
ATOM 1409 C CA . GLU A 1 176 ? 40.319 6.644 -54.309 1.00 95.12 176 GLU A CA 1
ATOM 1410 C C . GLU A 1 176 ? 41.002 5.691 -55.302 1.00 95.12 176 GLU A C 1
ATOM 1412 O O . GLU A 1 176 ? 41.938 6.117 -55.972 1.00 95.12 176 GLU A O 1
ATOM 1417 N N . ASP A 1 177 ? 40.469 4.482 -55.521 1.00 93.56 177 ASP A N 1
ATOM 1418 C CA . ASP A 1 177 ? 40.932 3.531 -56.547 1.00 93.56 177 ASP A CA 1
ATOM 1419 C C . ASP A 1 177 ? 40.983 4.197 -57.935 1.00 93.56 177 ASP A C 1
ATOM 1421 O O . ASP A 1 177 ? 41.977 4.122 -58.663 1.00 93.56 177 ASP A O 1
ATOM 1425 N N . ARG A 1 178 ? 39.911 4.918 -58.301 1.00 94.00 178 ARG A N 1
ATOM 1426 C CA . ARG A 1 178 ? 39.840 5.671 -59.560 1.00 94.00 178 ARG A CA 1
ATOM 1427 C C . ARG A 1 178 ? 40.852 6.816 -59.604 1.00 94.00 178 ARG A C 1
ATOM 1429 O O . ARG A 1 178 ? 41.389 7.099 -60.673 1.00 94.00 178 ARG A O 1
ATOM 1436 N N . HIS A 1 179 ? 41.102 7.489 -58.484 1.00 93.88 179 HIS A N 1
ATOM 1437 C CA . HIS A 1 179 ? 42.089 8.560 -58.408 1.00 93.88 179 HIS A CA 1
ATOM 1438 C C . HIS A 1 179 ? 43.514 8.015 -58.559 1.00 93.88 179 HIS A C 1
ATOM 1440 O O . HIS A 1 179 ? 44.274 8.566 -59.349 1.00 93.88 179 HIS A O 1
ATOM 1446 N N . GLN A 1 180 ? 43.846 6.898 -57.905 1.00 92.19 180 GLN A N 1
ATOM 1447 C CA . GLN A 1 180 ? 45.127 6.202 -58.065 1.00 92.19 180 GLN A CA 1
ATOM 1448 C C . GLN A 1 180 ? 45.337 5.737 -59.516 1.00 92.19 180 GLN A C 1
ATOM 1450 O O . GLN A 1 180 ? 46.399 5.973 -60.089 1.00 92.19 180 GLN A O 1
ATOM 1455 N N . ALA A 1 181 ? 44.310 5.166 -60.156 1.00 91.50 181 ALA A N 1
ATOM 1456 C CA . ALA A 1 181 ? 44.372 4.802 -61.573 1.00 91.50 181 ALA A CA 1
ATOM 1457 C C . ALA A 1 181 ? 44.614 6.025 -62.480 1.00 91.50 181 ALA A C 1
ATOM 1459 O O . ALA A 1 181 ? 45.437 5.969 -63.391 1.00 91.50 181 ALA A O 1
ATOM 1460 N N . LEU A 1 182 ? 43.956 7.160 -62.214 1.00 92.25 182 LEU A N 1
ATOM 1461 C CA . LEU A 1 182 ? 44.202 8.407 -62.948 1.00 92.25 182 LEU A CA 1
ATOM 1462 C C . LEU A 1 182 ? 45.616 8.959 -62.707 1.00 92.25 182 LEU A C 1
ATOM 1464 O O . LEU A 1 182 ? 46.248 9.390 -63.666 1.00 92.25 182 LEU A O 1
ATOM 1468 N N . GLN A 1 183 ? 46.144 8.894 -61.480 1.00 92.69 183 GLN A N 1
ATOM 1469 C CA . GLN A 1 183 ? 47.530 9.284 -61.179 1.00 92.69 183 GLN A CA 1
ATOM 1470 C C . GLN A 1 183 ? 48.563 8.446 -61.953 1.00 92.69 183 GLN A C 1
ATOM 1472 O O . GLN A 1 183 ? 49.622 8.964 -62.293 1.00 92.69 183 GLN A O 1
ATOM 1477 N N . GLN A 1 184 ? 48.265 7.178 -62.261 1.00 91.75 184 GLN A N 1
ATOM 1478 C CA . GLN A 1 184 ? 49.125 6.324 -63.094 1.00 91.75 184 GLN A CA 1
ATOM 1479 C C . GLN A 1 184 ? 48.970 6.603 -64.599 1.00 91.75 184 GLN A C 1
ATOM 1481 O O . GLN A 1 184 ? 49.940 6.500 -65.345 1.00 91.75 184 GLN A O 1
ATOM 1486 N N . ILE A 1 185 ? 47.763 6.959 -65.054 1.00 91.75 185 ILE A N 1
ATOM 1487 C CA . ILE A 1 185 ? 47.467 7.208 -66.474 1.00 91.75 185 ILE A CA 1
ATOM 1488 C C . ILE A 1 185 ? 47.937 8.597 -66.930 1.00 91.75 185 ILE A C 1
ATOM 1490 O O . ILE A 1 185 ? 48.405 8.722 -68.059 1.00 91.75 185 ILE A O 1
ATOM 1494 N N . ILE A 1 186 ? 47.849 9.630 -66.084 1.00 91.94 186 ILE A N 1
ATOM 1495 C CA . ILE A 1 186 ? 48.219 11.010 -66.452 1.00 91.94 186 ILE A CA 1
ATOM 1496 C C . ILE A 1 186 ? 49.659 11.102 -67.001 1.00 91.94 186 ILE A C 1
ATOM 1498 O O . ILE A 1 186 ? 49.800 11.595 -68.117 1.00 91.94 186 ILE A O 1
ATOM 1502 N N . PRO A 1 187 ? 50.708 10.553 -66.350 1.00 93.69 187 PRO A N 1
ATOM 1503 C CA . PRO A 1 187 ? 52.071 10.594 -66.891 1.00 93.69 187 PRO A CA 1
ATOM 1504 C C . PRO A 1 187 ? 52.239 9.863 -68.230 1.00 93.69 187 PRO A C 1
ATOM 1506 O O . PRO A 1 187 ? 53.075 10.251 -69.043 1.00 93.69 187 PRO A O 1
ATOM 1509 N N . LEU A 1 188 ? 51.447 8.811 -68.482 1.00 92.75 188 LEU A N 1
ATOM 1510 C CA . LEU A 1 188 ? 51.440 8.115 -69.773 1.00 92.75 188 LEU A CA 1
ATOM 1511 C C . LEU A 1 188 ? 50.792 8.987 -70.855 1.00 92.75 188 LEU A C 1
ATOM 1513 O O . LEU A 1 188 ? 51.345 9.115 -71.941 1.00 92.75 188 LEU A O 1
ATOM 1517 N N . MET A 1 189 ? 49.675 9.649 -70.539 1.00 91.75 189 MET A N 1
ATOM 1518 C CA . MET A 1 189 ? 49.030 10.604 -71.445 1.00 91.75 189 MET A CA 1
ATOM 1519 C C . MET A 1 189 ? 49.912 11.827 -71.728 1.00 91.75 189 MET A C 1
ATOM 1521 O O . MET A 1 189 ? 49.960 12.276 -72.867 1.00 91.75 189 MET A O 1
ATOM 1525 N N . GLU A 1 190 ? 50.639 12.345 -70.735 1.00 93.25 190 GLU A N 1
ATOM 1526 C CA . GLU A 1 190 ? 51.606 13.440 -70.906 1.00 93.25 190 GLU A CA 1
ATOM 1527 C C . GLU A 1 190 ? 52.799 13.014 -71.784 1.00 93.25 190 GLU A C 1
ATOM 1529 O O . GLU A 1 190 ? 53.258 13.782 -72.634 1.00 93.25 190 GLU A O 1
ATOM 1534 N N . ALA A 1 191 ? 53.281 11.775 -71.626 1.00 93.12 191 ALA A N 1
ATOM 1535 C CA . ALA A 1 191 ? 54.321 11.206 -72.481 1.00 93.12 191 ALA A CA 1
ATOM 1536 C C . ALA A 1 191 ? 53.831 10.993 -73.924 1.00 93.12 191 ALA A C 1
ATOM 1538 O O . ALA A 1 191 ? 54.544 11.344 -74.865 1.00 93.12 191 ALA A O 1
ATOM 1539 N N . ASP A 1 192 ? 52.612 10.485 -74.111 1.00 91.94 192 ASP A N 1
ATOM 1540 C CA . ASP A 1 192 ? 51.988 10.333 -75.428 1.00 91.94 192 ASP A CA 1
ATOM 1541 C C . ASP A 1 192 ? 51.708 11.691 -76.086 1.00 91.94 192 ASP A C 1
ATOM 1543 O O . ASP A 1 192 ? 51.991 11.860 -77.271 1.00 91.94 192 ASP A O 1
ATOM 1547 N N . GLU A 1 193 ? 51.240 12.695 -75.337 1.00 93.56 193 GLU A N 1
ATOM 1548 C CA . GLU A 1 193 ? 51.069 14.065 -75.834 1.00 93.56 193 GLU A CA 1
ATOM 1549 C C . GLU A 1 193 ? 52.407 14.650 -76.306 1.00 93.56 193 GLU A C 1
ATOM 1551 O O . GLU A 1 193 ? 52.472 15.262 -77.376 1.00 93.56 193 GLU A O 1
ATOM 1556 N N . LYS A 1 194 ? 53.492 14.429 -75.553 1.00 94.62 194 LYS A N 1
ATOM 1557 C CA . LYS A 1 194 ? 54.837 14.829 -75.972 1.00 94.62 194 LYS A CA 1
ATOM 1558 C C . LYS A 1 194 ? 55.272 14.097 -77.245 1.00 94.62 194 LYS A C 1
ATOM 1560 O O . LYS A 1 194 ? 55.660 14.756 -78.204 1.00 94.62 194 LYS A O 1
ATOM 1565 N N . ASN A 1 195 ? 55.150 12.769 -77.292 1.00 93.19 195 ASN A N 1
ATOM 1566 C CA . ASN A 1 195 ? 55.494 11.967 -78.472 1.00 93.19 195 ASN A CA 1
ATOM 1567 C C . ASN A 1 195 ? 54.698 12.402 -79.717 1.00 93.19 195 ASN A C 1
ATOM 1569 O O . ASN A 1 195 ? 55.233 12.420 -80.825 1.00 93.19 195 ASN A O 1
ATOM 1573 N N . LEU A 1 196 ? 53.424 12.771 -79.548 1.00 92.81 196 LEU A N 1
ATOM 1574 C CA . LEU A 1 196 ? 52.581 13.297 -80.620 1.00 92.81 196 LEU A CA 1
ATOM 1575 C C . LEU A 1 196 ? 53.036 14.686 -81.079 1.00 92.81 196 LEU A C 1
ATOM 1577 O O . LEU A 1 196 ? 53.096 14.909 -82.284 1.00 92.81 196 LEU A O 1
ATOM 1581 N N . LYS A 1 197 ? 53.411 15.593 -80.167 1.00 93.62 197 LYS A N 1
ATOM 1582 C CA . LYS A 1 197 ? 53.992 16.903 -80.520 1.00 93.62 197 LYS A CA 1
ATOM 1583 C C . LYS A 1 197 ? 55.319 16.756 -81.264 1.00 93.62 197 LYS A C 1
ATOM 1585 O O . LYS A 1 197 ? 55.475 17.350 -82.326 1.00 93.62 197 LYS A O 1
ATOM 1590 N N . ASP A 1 198 ? 56.223 15.916 -80.761 1.00 92.31 198 ASP A N 1
ATOM 1591 C CA . ASP A 1 198 ? 57.519 15.635 -81.390 1.00 92.31 198 ASP A CA 1
ATOM 1592 C C . ASP A 1 198 ? 57.325 15.024 -82.798 1.00 92.31 198 ASP A C 1
ATOM 1594 O O . ASP A 1 198 ? 58.024 15.378 -83.750 1.00 92.31 198 ASP A O 1
ATOM 1598 N N . ARG A 1 199 ? 56.315 14.156 -82.973 1.00 93.25 199 ARG A N 1
ATOM 1599 C CA . ARG A 1 199 ? 55.942 13.586 -84.278 1.00 93.25 199 ARG A CA 1
ATOM 1600 C C . ARG A 1 199 ? 55.272 14.593 -85.217 1.00 93.25 199 ARG A C 1
ATOM 1602 O O . ARG A 1 199 ? 55.511 14.516 -86.418 1.00 93.25 199 ARG A O 1
ATOM 1609 N N . ILE A 1 200 ? 54.446 15.509 -84.710 1.00 91.94 200 ILE A N 1
ATOM 1610 C CA . ILE A 1 200 ? 53.858 16.595 -85.511 1.00 91.94 200 ILE A CA 1
ATOM 1611 C C . ILE A 1 200 ? 54.973 17.502 -86.032 1.00 91.94 200 ILE A C 1
ATOM 1613 O O . ILE A 1 200 ? 55.047 17.694 -87.240 1.00 91.94 200 ILE A O 1
ATOM 1617 N N . ALA A 1 201 ? 55.895 17.943 -85.171 1.00 91.81 201 ALA A N 1
ATOM 1618 C CA . ALA A 1 201 ? 57.042 18.756 -85.579 1.00 91.81 201 ALA A CA 1
ATOM 1619 C C . ALA A 1 201 ? 57.892 18.056 -86.659 1.00 91.81 201 ALA A C 1
ATOM 1621 O O . ALA A 1 201 ? 58.222 18.656 -87.677 1.00 91.81 201 ALA A O 1
ATOM 1622 N N . MET A 1 202 ? 58.163 16.752 -86.504 1.00 92.88 202 MET A N 1
ATOM 1623 C CA . MET A 1 202 ? 58.860 15.960 -87.527 1.00 92.88 202 MET A CA 1
ATOM 1624 C C . MET A 1 202 ? 58.106 15.912 -88.869 1.00 92.88 202 MET A C 1
ATOM 1626 O O . MET A 1 202 ? 58.734 15.962 -89.926 1.00 92.88 202 MET A O 1
ATOM 1630 N N . LEU A 1 203 ? 56.774 15.797 -88.851 1.00 92.25 203 LEU A N 1
ATOM 1631 C CA . LEU A 1 203 ? 55.951 15.795 -90.067 1.00 92.25 203 LEU A CA 1
ATOM 1632 C C . LEU A 1 203 ? 55.871 17.187 -90.712 1.00 92.25 203 LEU A C 1
ATOM 1634 O O . LEU A 1 203 ? 55.859 17.285 -91.937 1.00 92.25 203 LEU A O 1
ATOM 1638 N N . GLU A 1 204 ? 55.859 18.257 -89.916 1.00 91.75 204 GLU A N 1
ATOM 1639 C CA . GLU A 1 204 ? 55.934 19.642 -90.394 1.00 91.75 204 GLU A CA 1
ATOM 1640 C C . GLU A 1 204 ? 57.290 19.923 -91.064 1.00 91.75 204 GLU A C 1
ATOM 1642 O O . GLU A 1 204 ? 57.320 20.440 -92.184 1.00 91.75 204 GLU A O 1
ATOM 1647 N N . ASP A 1 205 ? 58.397 19.486 -90.454 1.00 91.19 205 ASP A N 1
ATOM 1648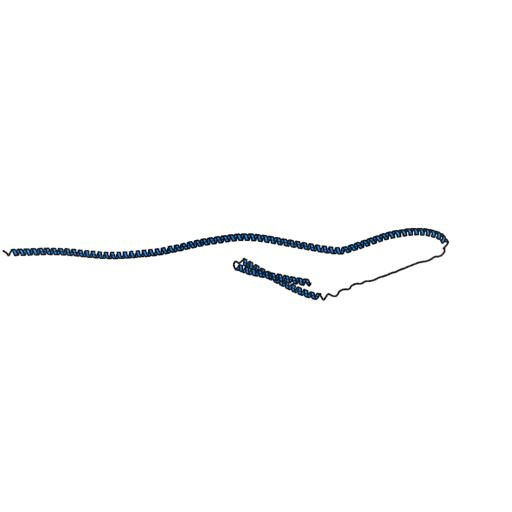 C CA . ASP A 1 205 ? 59.739 19.538 -91.047 1.00 91.19 205 ASP A CA 1
ATOM 1649 C C . ASP A 1 205 ? 59.825 18.710 -92.339 1.00 91.19 205 ASP A C 1
ATOM 1651 O O . ASP A 1 205 ? 60.402 19.159 -93.332 1.00 91.19 205 ASP A O 1
ATOM 1655 N N . GLN A 1 206 ? 59.240 17.507 -92.372 1.00 89.62 206 GLN A N 1
ATOM 1656 C CA . GLN A 1 206 ? 59.184 16.685 -93.587 1.00 89.62 206 GLN A CA 1
ATOM 1657 C C . GLN A 1 206 ? 58.387 17.373 -94.698 1.00 89.62 206 GLN A C 1
ATOM 1659 O O . GLN A 1 206 ? 58.893 17.470 -95.812 1.00 89.62 206 GLN A O 1
ATOM 1664 N N . ALA A 1 207 ? 57.209 17.925 -94.403 1.00 87.75 207 ALA A N 1
ATOM 1665 C CA . ALA A 1 207 ? 56.398 18.655 -95.377 1.00 87.75 207 ALA A CA 1
ATOM 1666 C C . ALA A 1 207 ? 57.091 19.938 -95.878 1.00 87.75 207 ALA A C 1
ATOM 1668 O O . ALA A 1 207 ? 56.927 20.336 -97.032 1.00 87.75 207 ALA A O 1
ATOM 1669 N N . GLN A 1 208 ? 57.887 20.601 -95.035 1.00 87.56 208 GLN A N 1
ATOM 1670 C CA . GLN A 1 208 ? 58.673 21.765 -95.440 1.00 87.56 208 GLN A CA 1
ATOM 1671 C C . GLN A 1 208 ? 59.872 21.370 -96.318 1.00 87.56 208 GLN A C 1
ATOM 1673 O O . GLN A 1 208 ? 60.137 22.035 -97.322 1.00 87.56 208 GLN A O 1
ATOM 1678 N N . ASN A 1 209 ? 60.553 20.266 -95.999 1.00 86.19 209 ASN A N 1
ATOM 1679 C CA . ASN A 1 209 ? 61.595 19.690 -96.849 1.00 86.19 209 ASN A CA 1
ATOM 1680 C C . ASN A 1 209 ? 61.029 19.198 -98.189 1.00 86.19 209 ASN A C 1
ATOM 1682 O O . ASN A 1 209 ? 61.645 19.435 -99.224 1.00 86.19 209 ASN A O 1
ATOM 1686 N N . GLU A 1 210 ? 59.847 18.580 -98.191 1.00 86.56 210 GLU A N 1
ATOM 1687 C CA . GLU A 1 210 ? 59.148 18.144 -99.401 1.00 86.56 210 GLU A CA 1
ATOM 1688 C C . GLU A 1 210 ? 58.832 19.334 -100.309 1.00 86.56 210 GLU A C 1
ATOM 1690 O O . GLU A 1 210 ? 59.173 19.277 -101.483 1.00 86.56 210 GLU A O 1
ATOM 1695 N N . LYS A 1 211 ? 58.335 20.464 -99.780 1.00 88.38 211 LYS A N 1
ATOM 1696 C CA . LYS A 1 211 ? 58.180 21.702 -100.574 1.00 88.38 211 LYS A CA 1
ATOM 1697 C C . LYS A 1 211 ? 59.496 22.163 -101.203 1.00 88.38 211 LYS A C 1
ATOM 1699 O O . LYS A 1 211 ? 59.509 22.510 -102.379 1.00 88.38 211 LYS A O 1
ATOM 1704 N N . VAL A 1 212 ? 60.598 22.190 -100.446 1.00 88.00 212 VAL A N 1
ATOM 1705 C CA . VAL A 1 212 ? 61.917 22.600 -100.972 1.00 88.00 212 VAL A CA 1
ATOM 1706 C C . VAL A 1 212 ? 62.413 21.626 -102.045 1.00 88.00 212 VAL A C 1
ATOM 1708 O O . VAL A 1 212 ? 62.969 22.060 -103.052 1.00 88.00 212 VAL A O 1
ATOM 1711 N N . LEU A 1 213 ? 62.187 20.324 -101.863 1.00 83.94 213 LEU A N 1
ATOM 1712 C CA . LEU A 1 213 ? 62.490 19.308 -102.868 1.00 83.94 213 LEU A CA 1
ATOM 1713 C C . LEU A 1 213 ? 61.600 19.454 -104.105 1.00 83.94 213 LEU A C 1
ATOM 1715 O O . LEU A 1 213 ? 62.130 19.360 -105.202 1.00 83.94 213 LEU A O 1
ATOM 1719 N N . SER A 1 214 ? 60.305 19.752 -103.963 1.00 84.31 214 SER A N 1
ATOM 1720 C CA . SER A 1 214 ? 59.408 20.042 -105.088 1.00 84.31 214 SER A CA 1
ATOM 1721 C C . SER A 1 214 ? 59.862 21.274 -105.868 1.00 84.31 214 SER A C 1
ATOM 1723 O O . SER A 1 214 ? 59.928 21.207 -107.088 1.00 84.31 214 SER A O 1
ATOM 1725 N N . TYR A 1 215 ? 60.253 22.362 -105.191 1.00 85.06 215 TYR A N 1
ATOM 1726 C CA . TYR A 1 215 ? 60.828 23.538 -105.856 1.00 85.06 215 TYR A CA 1
ATOM 1727 C C . TYR A 1 215 ? 62.111 23.192 -106.620 1.00 85.06 215 TYR A C 1
ATOM 1729 O O . TYR A 1 215 ? 62.226 23.542 -107.787 1.00 85.06 215 TYR A O 1
ATOM 1737 N N . ARG A 1 216 ? 63.047 22.450 -106.011 1.00 82.81 216 ARG A N 1
ATOM 1738 C CA . ARG A 1 216 ? 64.283 22.014 -106.689 1.00 82.81 216 ARG A CA 1
ATOM 1739 C C . ARG A 1 216 ? 64.038 21.033 -107.829 1.00 82.81 216 ARG A C 1
ATOM 1741 O O . ARG A 1 216 ? 64.785 21.028 -108.800 1.00 82.81 216 ARG A O 1
ATOM 1748 N N . LEU A 1 217 ? 63.036 20.171 -107.697 1.00 85.19 217 LEU A N 1
ATOM 1749 C CA . LEU A 1 217 ? 62.657 19.224 -108.737 1.00 85.19 217 LEU A CA 1
ATOM 1750 C C . LEU A 1 217 ? 62.020 19.972 -109.908 1.00 85.19 217 LEU A C 1
ATOM 1752 O O . LEU A 1 217 ? 62.363 19.669 -111.041 1.00 85.19 217 LEU A O 1
ATOM 1756 N N . GLN A 1 218 ? 61.228 21.014 -109.644 1.00 86.44 218 GLN A N 1
ATOM 1757 C CA . GLN A 1 218 ? 60.726 21.923 -110.671 1.00 86.44 218 GLN A CA 1
ATOM 1758 C C . GLN A 1 218 ? 61.850 22.751 -111.323 1.00 86.44 218 GLN A C 1
ATOM 1760 O O . GLN A 1 218 ? 61.882 22.844 -112.542 1.00 86.44 218 GLN A O 1
ATOM 1765 N N . GLU A 1 219 ? 62.829 23.263 -110.562 1.00 84.06 219 GLU A N 1
ATOM 1766 C CA . GLU A 1 219 ? 64.049 23.873 -111.130 1.00 84.06 219 GLU A CA 1
ATOM 1767 C C . GLU A 1 219 ? 64.794 22.883 -112.042 1.00 84.06 219 GLU A C 1
ATOM 1769 O O . GLU A 1 219 ? 65.225 23.251 -113.131 1.00 84.06 219 GLU A O 1
ATOM 1774 N N . CYS A 1 220 ? 64.905 21.612 -111.636 1.00 81.38 220 CYS A N 1
ATOM 1775 C CA . CYS A 1 220 ? 65.507 20.557 -112.453 1.00 81.38 220 CYS A CA 1
ATOM 1776 C C . CYS A 1 220 ? 64.654 20.193 -113.677 1.00 81.38 220 CYS A C 1
ATOM 1778 O O . CYS A 1 220 ? 65.220 19.877 -114.716 1.00 81.38 220 CYS A O 1
ATOM 1780 N N . GLU A 1 221 ? 63.323 20.218 -113.590 1.00 84.19 221 GLU A N 1
ATOM 1781 C CA . GLU A 1 221 ? 62.423 20.020 -114.732 1.00 84.19 221 GLU A CA 1
ATOM 1782 C C . GLU A 1 221 ? 62.535 21.182 -115.726 1.00 84.19 221 GLU A C 1
ATOM 1784 O O . GLU A 1 221 ? 62.654 20.936 -116.926 1.00 84.19 221 GLU A O 1
ATOM 1789 N N . ASP A 1 222 ? 62.597 22.427 -115.250 1.00 85.75 222 ASP A N 1
ATOM 1790 C CA . ASP A 1 222 ? 62.815 23.624 -116.068 1.00 85.75 222 ASP A CA 1
ATOM 1791 C C . ASP A 1 222 ? 64.207 23.604 -116.732 1.00 85.75 222 ASP A C 1
ATOM 1793 O O . ASP A 1 222 ? 64.317 23.809 -117.945 1.00 85.75 222 ASP A O 1
ATOM 1797 N N . ASP A 1 223 ? 65.274 23.276 -115.990 1.00 81.69 223 ASP A N 1
ATOM 1798 C CA . ASP A 1 223 ? 66.631 23.106 -116.533 1.00 81.69 223 ASP A CA 1
ATOM 1799 C C . ASP A 1 223 ? 66.711 21.936 -117.521 1.00 81.69 223 ASP A C 1
ATOM 1801 O O . ASP A 1 223 ? 67.363 22.058 -118.555 1.00 81.69 223 ASP A O 1
ATOM 1805 N N . ASN A 1 224 ? 66.032 20.816 -117.258 1.00 83.94 224 ASN A N 1
ATOM 1806 C CA . ASN A 1 224 ? 65.971 19.673 -118.171 1.00 83.94 224 ASN A CA 1
ATOM 1807 C C . ASN A 1 224 ? 65.133 20.001 -119.419 1.00 83.94 224 ASN A C 1
ATOM 1809 O O . ASN A 1 224 ? 65.447 19.536 -120.509 1.00 83.94 224 ASN A O 1
ATOM 1813 N N . THR A 1 225 ? 64.127 20.871 -119.304 1.00 83.56 225 THR A N 1
ATOM 1814 C CA . THR A 1 225 ? 63.376 21.413 -120.448 1.00 83.56 225 THR A CA 1
ATOM 1815 C C . THR A 1 225 ? 64.249 22.366 -121.269 1.00 83.56 225 THR A C 1
ATOM 1817 O O . THR A 1 225 ? 64.247 22.291 -122.501 1.00 83.56 225 THR A O 1
ATOM 1820 N N . ARG A 1 226 ? 65.068 23.211 -120.619 1.00 85.75 226 ARG A N 1
ATOM 1821 C CA . ARG A 1 226 ? 66.056 24.060 -121.305 1.00 85.75 226 ARG A CA 1
ATOM 1822 C C . ARG A 1 226 ? 67.136 23.221 -121.981 1.00 85.75 226 ARG A C 1
ATOM 1824 O O . ARG A 1 226 ? 67.404 23.439 -123.156 1.00 85.75 226 ARG A O 1
ATOM 1831 N N . LEU A 1 227 ? 67.691 22.224 -121.294 1.00 82.19 227 LEU A N 1
ATOM 1832 C CA . LEU A 1 227 ? 68.654 21.271 -121.846 1.00 82.19 227 LEU A CA 1
ATOM 1833 C C . LEU A 1 227 ? 68.045 20.437 -122.973 1.00 82.19 227 LEU A C 1
ATOM 1835 O O . LEU A 1 227 ? 68.725 20.197 -123.957 1.00 82.19 227 LEU A O 1
ATOM 1839 N N . ALA A 1 228 ? 66.772 20.044 -122.903 1.00 82.00 228 ALA A N 1
ATOM 1840 C CA . ALA A 1 228 ? 66.090 19.377 -124.009 1.00 82.00 228 ALA A CA 1
ATOM 1841 C C . ALA A 1 228 ? 65.932 20.307 -125.224 1.00 82.00 228 ALA A C 1
ATOM 1843 O O . ALA A 1 228 ? 66.102 19.856 -126.355 1.00 82.00 228 ALA A O 1
ATOM 1844 N N . ALA A 1 229 ? 65.675 21.603 -125.017 1.00 82.19 229 ALA A N 1
ATOM 1845 C CA . ALA A 1 229 ? 65.650 22.599 -126.088 1.00 82.19 229 ALA A CA 1
ATOM 1846 C C . ALA A 1 229 ? 67.055 22.884 -126.658 1.00 82.19 229 ALA A C 1
ATOM 1848 O O . ALA A 1 229 ? 67.216 22.946 -127.876 1.00 82.19 229 ALA A O 1
ATOM 1849 N N . GLU A 1 230 ? 68.083 22.990 -125.812 1.00 79.50 230 GLU A N 1
ATOM 1850 C CA . GLU A 1 230 ? 69.494 23.090 -126.213 1.00 79.50 230 GLU A CA 1
ATOM 1851 C C . GLU A 1 230 ? 69.936 21.828 -126.968 1.00 79.50 230 GLU A C 1
ATOM 1853 O O . GLU A 1 230 ? 70.576 21.937 -128.006 1.00 79.50 230 GLU A O 1
ATOM 1858 N N . VAL A 1 231 ? 69.528 20.632 -126.531 1.00 79.75 231 VAL A N 1
ATOM 1859 C CA . VAL A 1 231 ? 69.768 19.357 -127.220 1.00 79.75 231 VAL A CA 1
ATOM 1860 C C . VAL A 1 231 ? 68.983 19.280 -128.522 1.00 79.75 231 VAL A C 1
ATOM 1862 O O . VAL A 1 231 ? 69.543 18.792 -129.491 1.00 79.75 231 VAL A O 1
ATOM 1865 N N . GLN A 1 232 ? 67.756 19.798 -128.625 1.00 80.00 232 GLN A N 1
ATOM 1866 C CA . GLN A 1 232 ? 67.045 19.890 -129.907 1.00 80.00 232 GLN A CA 1
ATOM 1867 C C . GLN A 1 232 ? 67.711 20.884 -130.866 1.00 80.00 232 GLN A C 1
ATOM 1869 O O . GLN A 1 232 ? 67.833 20.588 -132.052 1.00 80.00 232 GLN A O 1
ATOM 1874 N N . GLN A 1 233 ? 68.207 22.027 -130.382 1.00 77.75 233 GLN A N 1
ATOM 1875 C CA . GLN A 1 233 ? 69.022 22.940 -131.190 1.00 77.75 233 GLN A CA 1
ATOM 1876 C C . GLN A 1 233 ? 70.344 22.289 -131.600 1.00 77.75 233 GLN A C 1
ATOM 1878 O O . GLN A 1 233 ? 70.749 22.391 -132.756 1.00 77.75 233 GLN A O 1
ATOM 1883 N N . MET A 1 234 ? 70.995 21.573 -130.686 1.00 75.50 234 MET A N 1
ATOM 1884 C CA . MET A 1 234 ? 72.248 20.876 -130.939 1.00 75.50 234 MET A CA 1
ATOM 1885 C C . MET A 1 234 ? 72.038 19.654 -131.835 1.00 75.50 234 MET A C 1
ATOM 1887 O O . MET A 1 234 ? 72.936 19.357 -132.602 1.00 75.50 234 MET A O 1
ATOM 1891 N N . GLN A 1 235 ? 70.869 19.003 -131.815 1.00 77.12 235 GLN A N 1
ATOM 1892 C CA . GLN A 1 235 ? 70.424 17.958 -132.747 1.00 77.12 235 GLN A CA 1
ATOM 1893 C C . GLN A 1 235 ? 70.025 18.539 -134.100 1.00 77.12 235 GLN A C 1
ATOM 1895 O O . GLN A 1 235 ? 70.294 17.908 -135.108 1.00 77.12 235 GLN A O 1
ATOM 1900 N N . ALA A 1 236 ? 69.455 19.743 -134.171 1.00 74.62 236 ALA A N 1
ATOM 1901 C CA . ALA A 1 236 ? 69.241 20.442 -135.436 1.00 74.62 236 ALA A CA 1
ATOM 1902 C C . ALA A 1 236 ? 70.585 20.851 -136.062 1.00 74.62 236 ALA A C 1
ATOM 1904 O O . ALA A 1 236 ? 70.806 20.637 -137.254 1.00 74.62 236 ALA A O 1
ATOM 1905 N N . TYR A 1 237 ? 71.522 21.340 -135.244 1.00 74.81 237 TYR A N 1
ATOM 1906 C CA . TYR A 1 237 ? 72.907 21.601 -135.629 1.00 74.81 237 TYR A CA 1
ATOM 1907 C C . TYR A 1 237 ? 73.661 20.303 -135.959 1.00 74.81 237 TYR A C 1
ATOM 1909 O O . TYR A 1 237 ? 74.430 20.275 -136.915 1.00 74.81 237 TYR A O 1
ATOM 1917 N N . PHE A 1 238 ? 73.397 19.201 -135.247 1.00 67.44 238 PHE A N 1
ATOM 1918 C CA . PHE A 1 238 ? 73.942 17.881 -135.562 1.00 67.44 238 PHE A CA 1
ATOM 1919 C C . PHE A 1 238 ? 73.331 17.314 -136.831 1.00 67.44 238 PHE A C 1
ATOM 1921 O O . PHE A 1 238 ? 74.079 16.754 -137.598 1.00 67.44 238 PHE A O 1
ATOM 1928 N N . HIS A 1 239 ? 72.048 17.513 -137.128 1.00 68.25 239 HIS A N 1
ATOM 1929 C CA . HIS A 1 239 ? 71.430 17.138 -138.401 1.00 68.25 239 HIS A CA 1
ATOM 1930 C C . HIS A 1 239 ? 71.919 18.018 -139.557 1.00 68.25 239 HIS A C 1
ATOM 1932 O O . HIS A 1 239 ? 72.024 17.554 -140.690 1.00 68.25 239 HIS A O 1
ATOM 1938 N N . GLN A 1 240 ? 72.284 19.273 -139.292 1.00 69.25 240 GLN A N 1
ATOM 1939 C CA . GLN A 1 240 ? 72.995 20.120 -140.248 1.00 69.25 240 GLN A CA 1
ATOM 1940 C C . GLN A 1 240 ? 74.424 19.593 -140.478 1.00 69.25 240 GLN A C 1
ATOM 1942 O O . GLN A 1 240 ? 74.832 19.406 -141.623 1.00 69.25 240 GLN A O 1
ATOM 1947 N N . LYS A 1 241 ? 75.138 19.220 -139.409 1.00 62.00 241 LYS A N 1
ATOM 1948 C CA . LYS A 1 241 ? 76.443 18.541 -139.463 1.00 62.00 241 LYS A CA 1
ATOM 1949 C C . LYS A 1 241 ? 76.372 17.094 -139.960 1.00 62.00 241 LYS A C 1
ATOM 1951 O O . LYS A 1 241 ? 77.373 16.590 -140.438 1.00 62.00 241 LYS A O 1
ATOM 1956 N N . GLU A 1 242 ? 75.223 16.430 -139.909 1.00 58.78 242 GLU A N 1
ATOM 1957 C CA . GLU A 1 242 ? 74.972 15.085 -140.436 1.00 58.78 242 GLU A CA 1
ATOM 1958 C C . GLU A 1 242 ? 74.507 15.138 -141.879 1.00 58.78 242 GLU A C 1
ATOM 1960 O O . GLU A 1 242 ? 74.752 14.184 -142.603 1.00 58.78 242 GLU A O 1
ATOM 1965 N N . LYS A 1 243 ? 73.957 16.253 -142.366 1.00 61.34 243 LYS A N 1
ATOM 1966 C CA . LYS A 1 243 ? 73.964 16.532 -143.806 1.00 61.34 243 LYS A CA 1
ATOM 1967 C C . LYS A 1 243 ? 75.404 16.671 -144.308 1.00 61.34 243 LYS A C 1
ATOM 1969 O O . LYS A 1 243 ? 75.757 16.007 -145.270 1.00 61.34 243 LYS A O 1
ATOM 1974 N N . GLU A 1 244 ? 76.268 17.386 -143.584 1.00 56.38 244 GLU A N 1
ATOM 1975 C CA . GLU A 1 244 ? 77.704 17.476 -143.914 1.00 56.38 244 GLU A CA 1
ATOM 1976 C C . GLU A 1 244 ? 78.490 16.157 -143.671 1.00 56.38 244 GLU A C 1
ATOM 1978 O O . GLU A 1 244 ? 79.503 15.912 -144.321 1.00 56.38 244 GLU A O 1
ATOM 1983 N N . LYS A 1 245 ? 78.042 15.277 -142.759 1.00 49.97 245 LYS A N 1
ATOM 1984 C CA . LYS A 1 245 ? 78.706 13.998 -142.412 1.00 49.97 245 LYS A CA 1
ATOM 1985 C C . LYS A 1 245 ? 78.124 12.781 -143.142 1.00 49.97 245 LYS A C 1
ATOM 1987 O O . LYS A 1 245 ? 78.842 11.806 -143.340 1.00 49.97 245 LYS A O 1
ATOM 1992 N N . SER A 1 246 ? 76.877 12.813 -143.612 1.00 50.78 246 SER A N 1
ATOM 1993 C CA . SER A 1 246 ? 76.322 11.766 -144.493 1.00 50.78 246 SER A CA 1
ATOM 1994 C C . SER A 1 246 ? 76.952 11.798 -145.889 1.00 50.78 246 SER A C 1
ATOM 1996 O O . SER A 1 246 ? 77.022 10.762 -146.548 1.00 50.78 246 SER A O 1
ATOM 1998 N N . GLU A 1 247 ? 77.542 12.930 -146.283 1.00 51.50 247 GLU A N 1
ATOM 1999 C CA . GLU A 1 247 ? 78.476 13.023 -147.412 1.00 51.50 247 GLU A CA 1
ATOM 2000 C C . GLU A 1 247 ? 79.872 12.426 -147.104 1.00 51.50 247 GLU A C 1
ATOM 2002 O O . GLU A 1 247 ? 80.635 12.143 -148.027 1.00 51.50 247 GLU A O 1
ATOM 2007 N N . LEU A 1 248 ? 80.213 12.184 -145.826 1.00 44.28 248 LEU A N 1
ATOM 2008 C CA . LEU A 1 248 ? 81.587 11.937 -145.354 1.00 44.28 248 LEU A CA 1
ATOM 2009 C C . LEU A 1 248 ? 81.801 10.726 -144.421 1.00 44.28 248 LEU A C 1
ATOM 2011 O O . LEU A 1 248 ? 82.921 10.509 -143.959 1.00 44.28 248 LEU A O 1
ATOM 2015 N N . THR A 1 249 ? 80.797 9.897 -144.119 1.00 40.88 249 THR A N 1
ATOM 2016 C CA . THR A 1 249 ? 81.005 8.676 -143.305 1.00 40.88 249 THR A CA 1
ATOM 2017 C C . THR A 1 249 ? 80.259 7.467 -143.859 1.00 40.88 249 THR A C 1
ATOM 2019 O O . THR A 1 249 ? 79.332 6.921 -143.270 1.00 40.88 249 THR A O 1
ATOM 2022 N N . LYS A 1 250 ? 80.756 6.994 -145.003 1.00 39.78 250 LYS A N 1
ATOM 2023 C CA . LYS A 1 250 ? 80.370 5.744 -145.674 1.00 39.78 250 LYS A CA 1
ATOM 2024 C C . LYS A 1 250 ? 80.930 4.473 -144.991 1.00 39.78 250 LYS A C 1
ATOM 2026 O O . LYS A 1 250 ? 81.020 3.434 -145.638 1.00 39.78 250 LYS A O 1
ATOM 2031 N N . HIS A 1 251 ? 81.360 4.559 -143.725 1.00 37.69 251 HIS A N 1
ATOM 2032 C CA . HIS A 1 251 ? 82.146 3.523 -143.042 1.00 37.69 251 HIS A CA 1
ATOM 2033 C C . HIS A 1 251 ? 81.879 3.432 -141.525 1.00 37.69 251 HIS A C 1
ATOM 2035 O O . HIS A 1 251 ? 82.146 4.394 -140.816 1.00 37.69 251 HIS A O 1
ATOM 2041 N N . LEU A 1 252 ? 81.487 2.222 -141.087 1.00 34.16 252 LEU A N 1
ATOM 2042 C CA . LEU A 1 252 ? 81.720 1.572 -139.774 1.00 34.16 252 LEU A CA 1
ATOM 2043 C C . LEU A 1 252 ? 81.126 2.278 -138.520 1.00 34.16 252 LEU A C 1
ATOM 2045 O O . LEU A 1 252 ? 81.532 3.385 -138.195 1.00 34.16 252 LEU A O 1
ATOM 2049 N N . ALA A 1 253 ? 80.104 1.788 -137.800 1.00 30.42 253 ALA A N 1
ATOM 2050 C CA . ALA A 1 253 ? 79.735 0.454 -137.267 1.00 30.42 253 ALA A CA 1
ATOM 2051 C C . ALA A 1 253 ? 80.322 0.116 -135.868 1.00 30.42 253 ALA A C 1
ATOM 2053 O O . ALA A 1 253 ? 81.532 -0.036 -135.747 1.00 30.42 253 ALA A O 1
ATOM 2054 N N . GLU A 1 254 ? 79.408 -0.102 -134.894 1.00 34.75 254 GLU A N 1
ATOM 2055 C CA . GLU A 1 254 ? 79.523 -0.977 -133.687 1.00 34.75 254 GLU A CA 1
ATOM 2056 C C . GLU A 1 254 ? 80.471 -0.485 -132.535 1.00 34.75 254 GLU A C 1
ATOM 2058 O O . GLU A 1 254 ? 81.399 0.267 -132.800 1.00 34.75 254 GLU A O 1
ATOM 2063 N N . PHE A 1 255 ? 80.318 -0.767 -131.216 1.00 32.50 255 PHE A N 1
ATOM 2064 C CA . PHE A 1 255 ? 79.424 -1.643 -130.408 1.00 32.50 255 PHE A CA 1
ATOM 2065 C C . PHE A 1 255 ? 79.476 -1.316 -128.865 1.00 32.50 255 PHE A C 1
ATOM 2067 O O . PHE A 1 255 ? 80.515 -0.849 -128.418 1.00 32.50 255 PHE A O 1
ATOM 2074 N N . GLN A 1 256 ? 78.413 -1.646 -128.086 1.00 31.08 256 GLN A N 1
ATOM 2075 C CA . GLN A 1 256 ? 78.321 -2.114 -126.649 1.00 31.08 256 GLN A CA 1
ATOM 2076 C C . GLN A 1 256 ? 79.067 -1.442 -125.431 1.00 31.08 256 GLN A C 1
ATOM 2078 O O . GLN A 1 256 ? 79.997 -0.676 -125.628 1.00 31.08 256 GLN A O 1
ATOM 2083 N N . GLU A 1 257 ? 78.835 -1.739 -124.118 1.00 36.81 257 GLU A N 1
ATOM 2084 C CA . GLU A 1 257 ? 77.661 -2.114 -123.247 1.00 36.81 257 GLU A CA 1
ATOM 2085 C C . GLU A 1 257 ? 78.083 -2.382 -121.745 1.00 36.81 257 GLU A C 1
ATOM 2087 O O . GLU A 1 257 ? 79.166 -2.911 -121.516 1.00 36.81 257 GLU A O 1
ATOM 2092 N N . GLY A 1 258 ? 77.223 -2.100 -120.730 1.00 31.44 258 GLY A N 1
ATOM 2093 C CA . GLY A 1 258 ? 77.221 -2.660 -119.329 1.00 31.44 258 GLY A CA 1
ATOM 2094 C C . GLY A 1 258 ? 78.160 -2.077 -118.221 1.00 31.44 258 GLY A C 1
ATOM 2095 O O . GLY A 1 258 ? 79.037 -1.286 -118.544 1.00 31.44 258 GLY A O 1
ATOM 2096 N N . SER A 1 259 ? 78.113 -2.407 -116.896 1.00 32.53 259 SER A N 1
ATOM 2097 C CA . SER A 1 259 ? 77.104 -3.025 -115.964 1.00 32.53 259 SER A CA 1
ATOM 2098 C C . SER A 1 259 ? 77.602 -3.182 -114.469 1.00 32.53 259 SER A C 1
ATOM 2100 O O . SER A 1 259 ? 78.729 -3.622 -114.292 1.00 32.53 259 SER A O 1
ATOM 2102 N N . GLN A 1 260 ? 76.740 -2.993 -113.425 1.00 31.42 260 GLN A N 1
ATOM 2103 C CA . GLN A 1 260 ? 76.664 -3.694 -112.071 1.00 31.42 260 GLN A CA 1
ATOM 2104 C C . GLN A 1 260 ? 77.819 -3.607 -110.981 1.00 31.42 260 GLN A C 1
ATOM 2106 O O . GLN A 1 260 ? 78.931 -3.242 -111.330 1.00 31.42 260 GLN A O 1
ATOM 2111 N N . HIS A 1 261 ? 77.714 -3.913 -109.642 1.00 31.50 261 HIS A N 1
ATOM 2112 C CA . HIS A 1 261 ? 76.577 -4.139 -108.679 1.00 31.50 261 HIS A CA 1
ATOM 2113 C C . HIS A 1 261 ? 76.692 -3.683 -107.141 1.00 31.50 261 HIS A C 1
ATOM 2115 O O . HIS A 1 261 ? 76.201 -2.580 -106.911 1.00 31.50 261 HIS A O 1
ATOM 2121 N N . PRO A 1 262 ? 77.115 -4.441 -106.057 1.00 52.00 262 PRO A N 1
ATOM 2122 C CA . PRO A 1 262 ? 76.314 -4.441 -104.774 1.00 52.00 262 PRO A CA 1
ATOM 2123 C C . PRO A 1 262 ? 76.959 -4.606 -103.324 1.00 52.00 262 PRO A C 1
ATOM 2125 O O . PRO A 1 262 ? 78.143 -4.889 -103.192 1.00 52.00 262 PRO A O 1
ATOM 2128 N N . ALA A 1 263 ? 76.091 -4.589 -102.264 1.00 34.62 263 ALA A N 1
ATOM 2129 C CA . ALA A 1 263 ? 75.977 -5.505 -101.057 1.00 34.62 263 ALA A CA 1
ATOM 2130 C C . ALA A 1 263 ? 76.535 -5.246 -99.586 1.00 34.62 263 ALA A C 1
ATOM 2132 O O . ALA A 1 263 ? 77.724 -5.393 -99.353 1.00 34.62 263 ALA A O 1
ATOM 2133 N N . HIS A 1 264 ? 75.611 -5.069 -98.587 1.00 32.31 264 HIS A N 1
ATOM 2134 C CA . HIS A 1 264 ? 75.316 -5.827 -97.292 1.00 32.31 264 HIS A CA 1
ATOM 2135 C C . HIS A 1 264 ? 76.373 -6.210 -96.169 1.00 32.31 264 HIS A C 1
ATOM 2137 O O . HIS A 1 264 ? 77.557 -6.073 -96.448 1.00 32.31 264 HIS A O 1
ATOM 2143 N N . PRO A 1 265 ? 76.055 -6.824 -94.957 1.00 51.66 265 PRO A N 1
ATOM 2144 C CA . PRO A 1 265 ? 74.888 -6.836 -93.982 1.00 51.66 265 PRO A CA 1
ATOM 2145 C C . PRO A 1 265 ? 75.168 -7.038 -92.407 1.00 51.66 265 PRO A C 1
ATOM 2147 O O . PRO A 1 265 ? 76.310 -7.209 -92.007 1.00 51.66 265 PRO A O 1
ATOM 2150 N N . GLN A 1 266 ? 74.099 -7.166 -91.554 1.00 39.34 266 GLN A N 1
ATOM 2151 C CA . GLN A 1 266 ? 73.892 -7.973 -90.267 1.00 39.34 266 GLN A CA 1
ATOM 2152 C C . GLN A 1 266 ? 74.684 -7.735 -88.917 1.00 39.34 266 GLN A C 1
ATOM 2154 O O . GLN A 1 266 ? 75.709 -7.074 -88.944 1.00 39.34 266 GLN A O 1
ATOM 2159 N N . ALA A 1 267 ? 74.372 -8.308 -87.707 1.00 38.34 267 ALA A N 1
ATOM 2160 C CA . ALA A 1 267 ? 73.134 -8.595 -86.891 1.00 38.34 267 ALA A CA 1
ATOM 2161 C C . ALA A 1 267 ? 73.416 -9.335 -85.508 1.00 38.34 267 ALA A C 1
ATOM 2163 O O . ALA A 1 267 ? 74.531 -9.801 -85.307 1.00 38.34 267 ALA A O 1
ATOM 2164 N N . ALA A 1 268 ? 72.383 -9.535 -84.635 1.00 35.22 268 ALA A N 1
ATOM 2165 C CA . ALA A 1 268 ? 72.276 -10.348 -83.360 1.00 35.22 268 ALA A CA 1
ATOM 2166 C C . ALA A 1 268 ? 72.740 -9.715 -82.000 1.00 35.22 268 ALA A C 1
ATOM 2168 O O . ALA A 1 268 ? 73.567 -8.816 -82.021 1.00 35.22 268 ALA A O 1
ATOM 2169 N N . GLY A 1 269 ? 72.271 -10.079 -80.775 1.00 29.25 269 GLY A N 1
ATOM 2170 C CA . GLY A 1 269 ? 71.315 -11.099 -80.245 1.00 29.25 269 GLY A CA 1
ATOM 2171 C C . GLY A 1 269 ? 70.965 -10.891 -78.725 1.00 29.25 269 GLY A C 1
ATOM 2172 O O . GLY A 1 269 ? 71.362 -9.875 -78.165 1.00 29.25 269 GLY A O 1
ATOM 2173 N N . ALA A 1 270 ? 70.227 -11.799 -78.039 1.00 36.00 270 ALA A N 1
ATOM 2174 C CA . ALA A 1 270 ? 69.609 -11.575 -76.691 1.00 36.00 270 ALA A CA 1
ATOM 2175 C C . ALA A 1 270 ? 69.626 -12.791 -75.709 1.00 36.00 270 ALA A C 1
ATOM 2177 O O . ALA A 1 270 ? 69.809 -13.908 -76.194 1.00 36.00 270 ALA A O 1
ATOM 2178 N N . LYS A 1 271 ? 69.354 -12.605 -74.382 1.00 38.72 271 LYS A N 1
ATOM 2179 C CA . LYS A 1 271 ? 68.652 -13.554 -73.438 1.00 38.72 271 LYS A CA 1
ATOM 2180 C C . LYS A 1 271 ? 68.507 -13.076 -71.959 1.00 38.72 271 LYS A C 1
ATOM 2182 O O . LYS A 1 271 ? 68.947 -11.978 -71.640 1.00 38.72 271 LYS A O 1
ATOM 2187 N N . ALA A 1 272 ? 67.830 -13.865 -71.095 1.00 37.38 272 ALA A N 1
ATOM 2188 C CA . ALA A 1 272 ? 67.231 -13.454 -69.803 1.00 37.38 272 ALA A CA 1
ATOM 2189 C C . ALA A 1 272 ? 67.223 -14.528 -68.662 1.00 37.38 272 ALA A C 1
ATOM 2191 O O . ALA A 1 272 ? 67.223 -15.712 -68.972 1.00 37.38 272 ALA A O 1
ATOM 2192 N N . VAL A 1 273 ? 67.125 -14.050 -67.397 1.00 44.34 273 VAL A N 1
ATOM 2193 C CA . VAL A 1 273 ? 66.439 -14.556 -66.152 1.00 44.34 273 VAL A CA 1
ATOM 2194 C C . VAL A 1 273 ? 66.616 -16.006 -65.620 1.00 44.34 273 VAL A C 1
ATOM 2196 O O . VAL A 1 273 ? 66.399 -16.966 -66.344 1.00 44.34 273 VAL A O 1
ATOM 2199 N N . GLU A 1 274 ? 66.794 -16.136 -64.286 1.00 33.50 274 GLU A N 1
ATOM 2200 C CA . GLU A 1 274 ? 66.533 -17.341 -63.450 1.00 33.50 274 GLU A CA 1
ATOM 2201 C C . GLU A 1 274 ? 65.997 -16.979 -62.035 1.00 33.50 274 GLU A C 1
ATOM 2203 O O . GLU A 1 274 ? 66.127 -15.829 -61.606 1.00 33.50 274 GLU A O 1
ATOM 2208 N N . SER A 1 275 ? 65.376 -17.932 -61.309 1.00 44.03 275 SER A N 1
ATOM 2209 C CA . SER A 1 275 ? 64.727 -17.695 -59.999 1.00 44.03 275 SER A CA 1
ATOM 2210 C C . SER A 1 275 ? 64.619 -18.914 -59.046 1.00 44.03 275 SER A C 1
ATOM 2212 O O . SER A 1 275 ? 64.521 -20.055 -59.476 1.00 44.03 275 SER A O 1
ATOM 2214 N N . ALA A 1 276 ? 64.534 -18.596 -57.741 1.00 45.25 276 ALA A N 1
ATOM 2215 C CA . ALA A 1 276 ? 63.830 -19.294 -56.643 1.00 45.25 276 ALA A CA 1
ATOM 2216 C C . ALA A 1 276 ? 64.183 -20.748 -56.219 1.00 45.25 276 ALA A C 1
ATOM 2218 O O . ALA A 1 276 ? 63.802 -21.710 -56.875 1.00 45.25 276 ALA A O 1
ATOM 2219 N N . GLN A 1 277 ? 64.697 -20.897 -54.981 1.00 44.09 277 GLN A N 1
ATOM 2220 C CA . GLN A 1 277 ? 64.444 -22.049 -54.084 1.00 44.09 277 GLN A CA 1
ATOM 2221 C C . GLN A 1 277 ? 64.887 -21.752 -52.628 1.00 44.09 277 GLN A C 1
ATOM 2223 O O . GLN A 1 277 ? 66.082 -21.765 -52.349 1.00 44.09 277 GLN A O 1
ATOM 2228 N N . ALA A 1 278 ? 63.940 -21.481 -51.710 1.00 47.69 278 ALA A N 1
ATOM 2229 C CA . ALA A 1 278 ? 64.098 -21.541 -50.236 1.00 47.69 278 ALA A CA 1
ATOM 2230 C C . ALA A 1 278 ? 62.786 -21.134 -49.512 1.00 47.69 278 ALA A C 1
ATOM 2232 O O . ALA A 1 278 ? 62.607 -19.958 -49.204 1.00 47.69 278 ALA A O 1
ATOM 2233 N N . ALA A 1 279 ? 61.853 -22.067 -49.250 1.00 52.72 279 ALA A N 1
ATOM 2234 C CA . ALA A 1 279 ? 60.576 -21.721 -48.587 1.00 52.72 279 ALA A CA 1
ATOM 2235 C C . ALA A 1 279 ? 59.880 -22.824 -47.747 1.00 52.72 279 ALA A C 1
ATOM 2237 O O . ALA A 1 279 ? 58.841 -22.553 -47.155 1.00 52.72 279 ALA A O 1
ATOM 2238 N N . GLU A 1 280 ? 60.409 -24.051 -47.654 1.00 54.31 280 GLU A N 1
ATOM 2239 C CA . GLU A 1 280 ? 59.626 -25.204 -47.146 1.00 54.31 280 GLU A CA 1
ATOM 2240 C C . GLU A 1 280 ? 59.922 -25.631 -45.692 1.00 54.31 280 GLU A C 1
ATOM 2242 O O . GLU A 1 280 ? 59.234 -26.489 -45.150 1.00 54.31 280 GLU A O 1
ATOM 2247 N N . ALA A 1 281 ? 60.910 -25.027 -45.021 1.00 54.62 281 ALA A N 1
ATOM 2248 C CA . ALA A 1 281 ? 61.280 -25.395 -43.643 1.00 54.62 281 ALA A CA 1
ATOM 2249 C C . ALA A 1 281 ? 60.602 -24.547 -42.545 1.00 54.62 281 ALA A C 1
ATOM 2251 O O . ALA A 1 281 ? 60.689 -24.889 -41.367 1.00 54.62 281 ALA A O 1
ATOM 2252 N N . GLN A 1 282 ? 59.955 -23.431 -42.903 1.00 54.06 282 GLN A N 1
ATOM 2253 C CA . GLN A 1 282 ? 59.440 -22.443 -41.940 1.00 54.06 282 GLN A CA 1
ATOM 2254 C C . GLN A 1 282 ? 57.916 -22.526 -41.731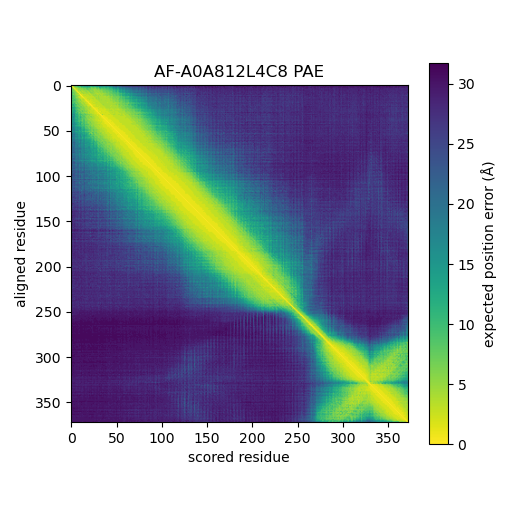 1.00 54.06 282 GLN A C 1
ATOM 2256 O O . GLN A 1 282 ? 57.405 -22.074 -40.709 1.00 54.06 282 GLN A O 1
ATOM 2261 N N . THR A 1 283 ? 57.192 -23.153 -42.662 1.00 57.22 283 THR A N 1
ATOM 2262 C CA . THR A 1 283 ? 55.729 -23.320 -42.637 1.00 57.22 283 THR A CA 1
ATOM 2263 C C . THR A 1 283 ? 55.270 -24.373 -41.625 1.00 57.22 283 THR A C 1
ATOM 2265 O O . THR A 1 283 ? 54.379 -24.105 -40.823 1.00 57.22 283 THR A O 1
ATOM 2268 N N . ALA A 1 284 ? 55.930 -25.536 -41.582 1.00 58.12 284 ALA A N 1
ATOM 2269 C CA . ALA A 1 284 ? 55.538 -26.658 -40.721 1.00 58.12 284 ALA A CA 1
ATOM 2270 C C . ALA A 1 284 ? 55.591 -26.344 -39.208 1.00 58.12 284 ALA A C 1
ATOM 2272 O O . ALA A 1 284 ? 54.826 -26.909 -38.427 1.00 58.12 284 ALA A O 1
ATOM 2273 N N . ALA A 1 285 ? 56.470 -25.431 -38.775 1.00 59.75 285 ALA A N 1
ATOM 2274 C CA . ALA A 1 285 ? 56.525 -24.995 -37.378 1.00 59.75 285 ALA A CA 1
ATOM 2275 C C . ALA A 1 285 ? 55.288 -24.157 -37.003 1.00 59.75 285 ALA A C 1
ATOM 2277 O O . ALA A 1 285 ? 54.608 -24.467 -36.021 1.00 59.75 285 ALA A O 1
ATOM 2278 N N . LEU A 1 286 ? 54.957 -23.160 -37.832 1.00 62.88 286 LEU A N 1
ATOM 2279 C CA . LEU A 1 286 ? 53.809 -22.267 -37.640 1.00 62.88 286 LEU A CA 1
ATOM 2280 C C . LEU A 1 286 ? 52.478 -23.033 -37.650 1.00 62.88 286 LEU A C 1
ATOM 2282 O O . LEU A 1 286 ? 51.619 -22.782 -36.807 1.00 62.88 286 LEU A O 1
ATOM 2286 N N . GLU A 1 287 ? 52.324 -24.032 -38.526 1.00 70.25 287 GLU A N 1
ATOM 2287 C CA . GLU A 1 287 ? 51.118 -24.871 -38.568 1.00 70.25 287 GLU A CA 1
ATOM 2288 C C . GLU A 1 287 ? 50.842 -25.575 -37.227 1.00 70.25 287 GLU A C 1
ATOM 2290 O O . GLU A 1 287 ? 49.697 -25.585 -36.764 1.00 70.25 287 GLU A O 1
ATOM 2295 N N . THR A 1 288 ? 51.874 -26.089 -36.544 1.00 70.56 288 THR A N 1
ATOM 2296 C CA . THR A 1 288 ? 51.694 -26.744 -35.232 1.00 70.56 288 THR A CA 1
ATOM 2297 C C . THR A 1 288 ? 51.337 -25.774 -34.100 1.00 70.56 288 THR A C 1
ATOM 2299 O O . THR A 1 288 ? 50.616 -26.157 -33.172 1.00 70.56 288 THR A O 1
ATOM 2302 N N . GLU A 1 289 ? 51.779 -24.515 -34.168 1.00 65.88 289 GLU A N 1
ATOM 2303 C CA . GLU A 1 289 ? 51.396 -23.478 -33.201 1.00 65.88 289 GLU A CA 1
ATOM 2304 C C . GLU A 1 289 ? 49.960 -22.991 -33.438 1.00 65.88 289 GLU A C 1
ATOM 2306 O O . GLU A 1 289 ? 49.178 -22.910 -32.487 1.00 65.88 289 GLU A O 1
ATOM 2311 N N . ILE A 1 290 ? 49.561 -22.799 -34.702 1.00 69.31 290 ILE A N 1
ATOM 2312 C CA . ILE A 1 290 ? 48.174 -22.500 -35.096 1.00 69.31 290 ILE A CA 1
ATOM 2313 C C . ILE A 1 290 ? 47.221 -23.602 -34.605 1.00 69.31 290 ILE A C 1
ATOM 2315 O O . ILE A 1 290 ? 46.137 -23.309 -34.093 1.00 69.31 290 ILE A O 1
ATOM 2319 N N . GLN A 1 291 ? 47.606 -24.878 -34.716 1.00 73.81 291 GLN A N 1
ATOM 2320 C CA . GLN A 1 291 ? 46.758 -25.999 -34.294 1.00 73.81 291 GLN A CA 1
ATOM 2321 C C . GLN A 1 291 ? 46.582 -26.069 -32.768 1.00 73.81 291 GLN A C 1
ATOM 2323 O O . GLN A 1 291 ? 45.466 -26.294 -32.293 1.00 73.81 291 GLN A O 1
ATOM 2328 N N . LYS A 1 292 ? 47.638 -25.788 -31.989 1.00 74.06 292 LYS A N 1
ATOM 2329 C CA . LYS A 1 292 ? 47.535 -25.639 -30.525 1.00 74.06 292 LYS A CA 1
ATOM 2330 C C . LYS A 1 292 ? 46.648 -24.453 -30.142 1.00 74.06 292 LYS A C 1
ATOM 2332 O O . LYS A 1 292 ? 45.746 -24.620 -29.320 1.00 74.06 292 LYS A O 1
ATOM 2337 N N . ALA A 1 293 ? 46.840 -23.294 -30.771 1.00 66.81 293 ALA A N 1
ATOM 2338 C CA . ALA A 1 293 ? 46.054 -22.092 -30.495 1.00 66.81 293 ALA A CA 1
ATOM 2339 C C . ALA A 1 293 ? 44.551 -22.299 -30.783 1.00 66.81 293 ALA A C 1
ATOM 2341 O O . ALA A 1 293 ? 43.713 -21.921 -29.967 1.00 66.81 293 ALA A O 1
ATOM 2342 N N . ARG A 1 294 ? 44.200 -23.007 -31.869 1.00 74.06 294 ARG A N 1
ATOM 2343 C CA . ARG A 1 294 ? 42.808 -23.400 -32.174 1.00 74.06 294 ARG A CA 1
ATOM 2344 C C . ARG A 1 294 ? 42.203 -24.355 -31.141 1.00 74.06 294 ARG A C 1
ATOM 2346 O O . ARG A 1 294 ? 41.020 -24.238 -30.835 1.00 74.06 294 ARG A O 1
ATOM 2353 N N . SER A 1 295 ? 42.988 -25.281 -30.581 1.00 77.56 295 SER A N 1
ATOM 2354 C CA . SER A 1 295 ? 42.493 -26.171 -29.517 1.00 77.56 295 SER A CA 1
ATOM 2355 C C . SER A 1 295 ? 42.206 -25.418 -28.210 1.00 77.56 295 SER A C 1
ATOM 2357 O O . SER A 1 295 ? 41.178 -25.662 -27.580 1.00 77.56 295 SER A O 1
ATOM 2359 N N . ALA A 1 296 ? 43.045 -24.436 -27.860 1.00 69.25 296 ALA A N 1
ATOM 2360 C CA . ALA A 1 296 ? 42.811 -23.545 -26.726 1.00 69.25 296 ALA A CA 1
ATOM 2361 C C . ALA A 1 296 ? 41.589 -22.633 -26.946 1.00 69.25 296 ALA A C 1
ATOM 2363 O O . ALA A 1 296 ? 40.803 -22.437 -26.021 1.00 69.25 296 ALA A O 1
ATOM 2364 N N . GLU A 1 297 ? 41.376 -22.128 -28.168 1.00 70.81 297 GLU A N 1
ATOM 2365 C CA . GLU A 1 297 ? 40.173 -21.353 -28.499 1.00 70.81 297 GLU A CA 1
ATOM 2366 C C . GLU A 1 297 ? 38.893 -22.191 -28.334 1.00 70.81 297 GLU A C 1
ATOM 2368 O O . GLU A 1 297 ? 37.935 -21.732 -27.713 1.00 70.81 297 GLU A O 1
ATOM 2373 N N . ALA A 1 298 ? 38.877 -23.431 -28.835 1.00 74.38 298 ALA A N 1
ATOM 2374 C CA . ALA A 1 298 ? 37.726 -24.324 -28.700 1.00 74.38 298 ALA A CA 1
ATOM 2375 C C . ALA A 1 298 ? 37.382 -24.610 -27.225 1.00 74.38 298 ALA A C 1
ATOM 2377 O O . ALA A 1 298 ? 36.208 -24.587 -26.849 1.00 74.38 298 ALA A O 1
ATOM 2378 N N . GLN A 1 299 ? 38.399 -24.814 -26.381 1.00 74.69 299 GLN A N 1
ATOM 2379 C CA . GLN A 1 299 ? 38.210 -25.010 -24.945 1.00 74.69 299 GLN A CA 1
ATOM 2380 C C . GLN A 1 299 ? 37.677 -23.739 -24.256 1.00 74.69 299 GLN A C 1
ATOM 2382 O O . GLN A 1 299 ? 36.701 -23.813 -23.511 1.00 74.69 299 GLN A O 1
ATOM 2387 N N . ALA A 1 300 ? 38.231 -22.563 -24.569 1.00 66.75 300 ALA A N 1
ATOM 2388 C CA . ALA A 1 300 ? 37.761 -21.290 -24.018 1.00 66.75 300 ALA A CA 1
ATOM 2389 C C . ALA A 1 300 ? 36.303 -20.975 -24.415 1.00 66.75 300 ALA A C 1
ATOM 2391 O O . ALA A 1 300 ? 35.520 -20.506 -23.589 1.00 66.75 300 ALA A O 1
ATOM 2392 N N . GLN A 1 301 ? 35.895 -21.290 -25.651 1.00 72.31 301 GLN A N 1
ATOM 2393 C CA . GLN A 1 301 ? 34.500 -21.154 -26.093 1.00 72.31 301 GLN A CA 1
ATOM 2394 C C . GLN A 1 301 ? 33.551 -22.119 -25.358 1.00 72.31 301 GLN A C 1
ATOM 2396 O O . GLN A 1 301 ? 32.409 -21.757 -25.061 1.00 72.31 301 GLN A O 1
ATOM 2401 N N . GLN A 1 302 ? 34.009 -23.330 -25.026 1.00 77.69 302 GLN A N 1
ATOM 2402 C CA . GLN A 1 302 ? 33.230 -24.298 -24.250 1.00 77.69 302 GLN A CA 1
ATOM 2403 C C . GLN A 1 302 ? 33.054 -23.849 -22.788 1.00 77.69 302 GLN A C 1
ATOM 2405 O O . GLN A 1 302 ? 31.954 -23.951 -22.238 1.00 77.69 302 GLN A O 1
ATOM 2410 N N . GLU A 1 303 ? 34.099 -23.288 -22.177 1.00 73.75 303 GLU A N 1
ATOM 2411 C CA . GLU A 1 303 ? 34.049 -22.706 -20.829 1.00 73.75 303 GLU A CA 1
ATOM 2412 C C . GLU A 1 303 ? 33.159 -21.445 -20.782 1.00 73.75 303 GLU A C 1
ATOM 2414 O O . GLU A 1 303 ? 32.355 -21.290 -19.858 1.00 73.75 303 GLU A O 1
ATOM 2419 N N . GLU A 1 304 ? 33.190 -20.594 -21.817 1.00 70.69 304 GLU A N 1
ATOM 2420 C CA . GLU A 1 304 ? 32.276 -19.449 -21.960 1.00 70.69 304 GLU A CA 1
ATOM 2421 C C . GLU A 1 304 ? 30.801 -19.896 -22.069 1.00 70.69 304 GLU A C 1
ATOM 2423 O O . GLU A 1 304 ? 29.907 -19.278 -21.479 1.00 70.69 304 GLU A O 1
ATOM 2428 N N . ALA A 1 305 ? 30.525 -20.985 -22.797 1.00 74.38 305 ALA A N 1
ATOM 2429 C CA . ALA A 1 305 ? 29.184 -21.554 -22.930 1.00 74.38 305 ALA A CA 1
ATOM 2430 C C . ALA A 1 305 ? 28.663 -22.145 -21.606 1.00 74.38 305 ALA A C 1
ATOM 2432 O O . ALA A 1 305 ? 27.514 -21.889 -21.231 1.00 74.38 305 ALA A O 1
ATOM 2433 N N . ALA A 1 306 ? 29.509 -22.863 -20.861 1.00 75.31 306 ALA A N 1
ATOM 2434 C CA . ALA A 1 306 ? 29.173 -23.373 -19.532 1.00 75.31 306 ALA A CA 1
ATOM 2435 C C . ALA A 1 306 ? 28.908 -22.230 -18.531 1.00 75.31 306 ALA A C 1
ATOM 2437 O O . ALA A 1 306 ? 27.918 -22.258 -17.796 1.00 75.31 306 ALA A O 1
ATOM 2438 N N . ALA A 1 307 ? 29.723 -21.168 -18.554 1.00 70.06 307 ALA A N 1
ATOM 2439 C CA . ALA A 1 307 ? 29.506 -19.980 -17.728 1.00 70.06 307 ALA A CA 1
ATOM 2440 C C . ALA A 1 307 ? 28.170 -19.279 -18.049 1.00 70.06 307 ALA A C 1
ATOM 2442 O O . ALA A 1 307 ? 27.453 -18.873 -17.132 1.00 70.06 307 ALA A O 1
ATOM 2443 N N . LYS A 1 308 ? 27.787 -19.186 -19.333 1.00 75.81 308 LYS A N 1
ATOM 2444 C CA . LYS A 1 308 ? 26.478 -18.650 -19.758 1.00 75.81 308 LYS A CA 1
ATOM 2445 C C . LYS A 1 308 ? 25.304 -19.472 -19.213 1.00 75.81 308 LYS A C 1
ATOM 2447 O O . LYS A 1 308 ? 24.334 -18.878 -18.746 1.00 75.81 308 LYS A O 1
ATOM 2452 N N . GLN A 1 309 ? 25.390 -20.805 -19.224 1.00 79.69 309 GLN A N 1
ATOM 2453 C CA . GLN A 1 309 ? 24.346 -21.665 -18.648 1.00 79.69 309 GLN A CA 1
ATOM 2454 C C . GLN A 1 309 ? 24.191 -21.440 -17.138 1.00 79.69 309 GLN A C 1
ATOM 2456 O O . GLN A 1 309 ? 23.079 -21.188 -16.676 1.00 79.69 309 GLN A O 1
ATOM 2461 N N . LEU A 1 310 ? 25.297 -21.410 -16.385 1.00 76.06 310 LEU A N 1
ATOM 2462 C CA . LEU A 1 310 ? 25.278 -21.156 -14.938 1.00 76.06 310 LEU A CA 1
ATOM 2463 C C . LEU A 1 310 ? 24.689 -19.777 -14.580 1.00 76.06 310 LEU A C 1
ATOM 2465 O O . LEU A 1 310 ? 23.990 -19.641 -13.573 1.00 76.06 310 LEU A O 1
ATOM 2469 N N . VAL A 1 311 ? 24.922 -18.753 -15.410 1.00 76.69 311 VAL A N 1
ATOM 2470 C CA . VAL A 1 311 ? 24.304 -17.424 -15.254 1.00 76.69 311 VAL A CA 1
ATOM 2471 C C . VAL A 1 311 ? 22.780 -17.483 -15.429 1.00 76.69 311 VAL A C 1
ATOM 2473 O O . VAL A 1 311 ? 22.060 -16.891 -14.622 1.00 76.69 311 VAL A O 1
ATOM 2476 N N . GLU A 1 312 ? 22.266 -18.189 -16.439 1.00 81.06 312 GLU A N 1
ATOM 2477 C CA . GLU A 1 312 ? 20.815 -18.316 -16.657 1.00 81.06 312 GLU A CA 1
ATOM 2478 C C . GLU A 1 312 ? 20.130 -19.196 -15.601 1.00 81.06 312 GLU A C 1
ATOM 2480 O O . GLU A 1 312 ? 19.058 -18.840 -15.102 1.00 81.06 312 GLU A O 1
ATOM 2485 N N . GLU A 1 313 ? 20.767 -20.283 -15.164 1.00 80.81 313 GLU A N 1
ATOM 2486 C CA . GLU A 1 313 ? 20.277 -21.093 -14.045 1.00 80.81 313 GLU A CA 1
ATOM 2487 C C . GLU A 1 313 ? 20.155 -20.256 -12.764 1.00 80.81 313 GLU A C 1
ATOM 2489 O O . GLU A 1 313 ? 19.088 -20.241 -12.136 1.00 80.81 313 GLU A O 1
ATOM 2494 N N . ALA A 1 314 ? 21.195 -19.485 -12.423 1.00 73.88 314 ALA A N 1
ATOM 2495 C CA . ALA A 1 314 ? 21.210 -18.612 -11.252 1.00 73.88 314 ALA A CA 1
ATOM 2496 C C . ALA A 1 314 ? 20.152 -17.493 -11.331 1.00 73.88 314 ALA A C 1
ATOM 2498 O O . ALA A 1 314 ? 19.449 -17.250 -10.345 1.00 73.88 314 ALA A O 1
ATOM 2499 N N . LYS A 1 315 ? 19.962 -16.866 -12.504 1.00 80.81 315 LYS A N 1
ATOM 2500 C CA . LYS A 1 315 ? 18.862 -15.910 -12.742 1.00 80.81 315 LYS A CA 1
ATOM 2501 C C . LYS A 1 315 ? 17.495 -16.569 -12.549 1.00 80.81 315 LYS A C 1
ATOM 2503 O O . LYS A 1 315 ? 16.639 -16.000 -11.874 1.00 80.81 315 LYS A O 1
ATOM 2508 N N . SER A 1 316 ? 17.285 -17.775 -13.087 1.00 80.62 316 SER A N 1
ATOM 2509 C CA . SER A 1 316 ? 16.008 -18.499 -12.969 1.00 80.62 316 SER A CA 1
ATOM 2510 C C . SER A 1 316 ? 15.669 -18.869 -11.519 1.00 80.62 316 SER A C 1
ATOM 2512 O O . SER A 1 316 ? 14.496 -18.896 -11.137 1.00 80.62 316 SER A O 1
ATOM 2514 N N . ALA A 1 317 ? 16.687 -19.165 -10.705 1.00 77.38 317 ALA A N 1
ATOM 2515 C CA . ALA A 1 317 ? 16.539 -19.466 -9.287 1.00 77.38 317 ALA A CA 1
ATOM 2516 C C . ALA A 1 317 ? 16.223 -18.195 -8.486 1.00 77.38 317 ALA A C 1
ATOM 2518 O O . ALA A 1 317 ? 15.287 -18.192 -7.687 1.00 77.38 317 ALA A O 1
ATOM 2519 N N . GLN A 1 318 ? 16.931 -17.092 -8.761 1.00 78.94 318 GLN A N 1
ATOM 2520 C CA . GLN A 1 318 ? 16.648 -15.787 -8.162 1.00 78.94 318 GLN A CA 1
ATOM 2521 C C . GLN A 1 318 ? 15.213 -15.326 -8.466 1.00 78.94 318 GLN A C 1
ATOM 2523 O O . GLN A 1 318 ? 14.502 -14.885 -7.565 1.00 78.94 318 GLN A O 1
ATOM 2528 N N . LEU A 1 319 ? 14.773 -15.442 -9.722 1.00 84.06 319 LEU A N 1
ATOM 2529 C CA . LEU A 1 319 ? 13.463 -14.962 -10.163 1.00 84.06 319 LEU A CA 1
ATOM 2530 C C . LEU A 1 319 ? 12.319 -15.777 -9.530 1.00 84.06 319 LEU A C 1
ATOM 2532 O O . LEU A 1 319 ? 11.342 -15.188 -9.071 1.00 84.06 319 LEU A O 1
ATOM 2536 N N . ARG A 1 320 ? 12.489 -17.102 -9.386 1.00 84.81 320 ARG A N 1
ATOM 2537 C CA . ARG A 1 320 ? 11.571 -17.965 -8.619 1.00 84.81 320 ARG A CA 1
ATOM 2538 C C . ARG A 1 320 ? 11.512 -17.599 -7.135 1.00 84.81 320 ARG A C 1
ATOM 2540 O O . ARG A 1 320 ? 10.413 -17.463 -6.608 1.00 84.81 320 ARG A O 1
ATOM 2547 N N . ALA A 1 321 ? 12.656 -17.386 -6.479 1.00 76.56 321 ALA A N 1
ATOM 2548 C CA . ALA A 1 321 ? 12.694 -17.002 -5.064 1.00 76.56 321 ALA A CA 1
ATOM 2549 C C . ALA A 1 321 ? 11.986 -15.656 -4.809 1.00 76.56 321 ALA A C 1
ATOM 2551 O O . ALA A 1 321 ? 11.227 -15.523 -3.852 1.00 76.56 321 ALA A O 1
ATOM 2552 N N . VAL A 1 322 ? 12.158 -14.674 -5.706 1.00 79.69 322 VAL A N 1
ATOM 2553 C CA . VAL A 1 322 ? 11.451 -13.382 -5.634 1.00 79.69 322 VAL A CA 1
ATOM 2554 C C . VAL A 1 322 ? 9.944 -13.539 -5.868 1.00 79.69 322 VAL A C 1
ATOM 2556 O O . VAL A 1 322 ? 9.161 -12.938 -5.136 1.00 79.69 322 VAL A O 1
ATOM 2559 N N . GLN A 1 323 ? 9.517 -14.350 -6.841 1.00 83.31 323 GLN A N 1
ATOM 2560 C CA . GLN A 1 323 ? 8.090 -14.604 -7.086 1.00 83.31 323 GLN A CA 1
ATOM 2561 C C . GLN A 1 323 ? 7.417 -15.321 -5.907 1.00 83.31 323 GLN A C 1
ATOM 2563 O O . GLN A 1 323 ? 6.324 -14.934 -5.507 1.00 83.31 323 GLN A O 1
ATOM 2568 N N . GLN A 1 324 ? 8.082 -16.308 -5.300 1.00 81.44 324 GLN A N 1
ATOM 2569 C CA . GLN A 1 324 ? 7.574 -16.989 -4.104 1.00 81.44 324 GLN A CA 1
ATOM 2570 C C . GLN A 1 324 ? 7.511 -16.044 -2.894 1.00 81.44 324 GLN A C 1
ATOM 2572 O O . GLN A 1 324 ? 6.516 -16.040 -2.169 1.00 81.44 324 GLN A O 1
ATOM 2577 N N . ALA A 1 325 ? 8.510 -15.172 -2.715 1.00 77.00 325 ALA A N 1
ATOM 2578 C CA . ALA A 1 325 ? 8.491 -14.152 -1.667 1.00 77.00 325 ALA A CA 1
ATOM 2579 C C . ALA A 1 325 ? 7.316 -13.164 -1.803 1.00 77.00 325 ALA A C 1
ATOM 2581 O O . ALA A 1 325 ? 6.803 -12.696 -0.792 1.00 77.00 325 ALA A O 1
ATOM 2582 N N . GLN A 1 326 ? 6.873 -12.861 -3.030 1.00 80.88 326 GLN A N 1
ATOM 2583 C CA . GLN A 1 326 ? 5.717 -11.989 -3.292 1.00 80.88 326 GLN A CA 1
ATOM 2584 C C . GLN A 1 326 ? 4.367 -12.640 -2.946 1.00 80.88 326 GLN A C 1
ATOM 2586 O O . GLN A 1 326 ? 3.395 -11.919 -2.728 1.00 80.88 326 GLN A O 1
ATOM 2591 N N . SER A 1 327 ? 4.294 -13.975 -2.887 1.00 84.19 327 SER A N 1
ATOM 2592 C CA . SER A 1 327 ? 3.087 -14.722 -2.497 1.00 84.19 327 SER A CA 1
ATOM 2593 C C . SER A 1 327 ? 3.002 -15.072 -1.004 1.00 84.19 327 SER A C 1
ATOM 2595 O O . SER A 1 327 ? 1.943 -15.498 -0.549 1.00 84.19 327 SER A O 1
ATOM 2597 N N . CYS A 1 328 ? 4.086 -14.896 -0.243 1.00 78.94 328 CYS A N 1
ATOM 2598 C CA . CYS A 1 328 ? 4.144 -15.179 1.195 1.00 78.94 328 CYS A CA 1
ATOM 2599 C C . CYS A 1 328 ? 4.062 -13.887 2.030 1.00 78.94 328 CYS A C 1
ATOM 2601 O O . CYS A 1 328 ? 4.296 -12.786 1.535 1.00 78.94 328 CYS A O 1
ATOM 2603 N N . SER A 1 329 ? 3.784 -14.011 3.331 1.00 81.06 329 SER A N 1
ATOM 2604 C CA . SER A 1 329 ? 3.752 -12.876 4.269 1.00 81.06 329 SER A CA 1
ATOM 2605 C C . SER A 1 329 ? 4.436 -13.212 5.594 1.00 81.06 329 SER A C 1
ATOM 2607 O O . SER A 1 329 ? 4.368 -14.352 6.045 1.00 81.06 329 SER A O 1
ATOM 2609 N N . GLY A 1 330 ? 5.051 -12.223 6.247 1.00 79.31 330 GLY A N 1
ATOM 2610 C CA . GLY A 1 330 ? 5.745 -12.420 7.525 1.00 79.31 330 GLY A CA 1
ATOM 2611 C C . GLY A 1 330 ? 7.138 -13.038 7.360 1.00 79.31 330 GLY A C 1
ATOM 2612 O O . GLY A 1 330 ? 7.876 -12.681 6.439 1.00 79.31 330 GLY A O 1
ATOM 2613 N N . GLU A 1 331 ? 7.512 -13.948 8.262 1.00 79.44 331 GLU A N 1
ATOM 2614 C CA . GLU A 1 331 ? 8.867 -14.521 8.323 1.00 79.44 331 GLU A CA 1
ATOM 2615 C C . GLU A 1 331 ? 9.250 -15.326 7.071 1.00 79.44 331 GLU A C 1
ATOM 2617 O O . GLU A 1 331 ? 10.398 -15.259 6.634 1.00 79.44 331 GLU A O 1
ATOM 2622 N N . GLU A 1 332 ? 8.302 -16.021 6.434 1.00 77.06 332 GLU A N 1
ATOM 2623 C CA . GLU A 1 332 ? 8.571 -16.771 5.198 1.00 77.06 332 GLU A CA 1
ATOM 2624 C C . GLU A 1 332 ? 8.961 -15.850 4.036 1.00 77.06 332 GLU A C 1
ATOM 2626 O O . GLU A 1 332 ? 9.90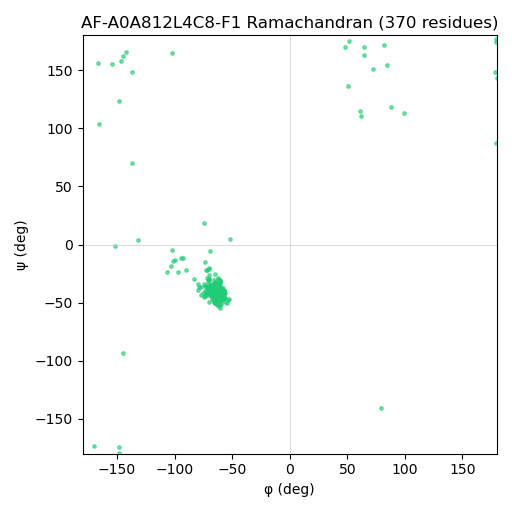5 -16.144 3.304 1.00 77.06 332 GLU A O 1
ATOM 2631 N N . ALA A 1 333 ? 8.309 -14.689 3.90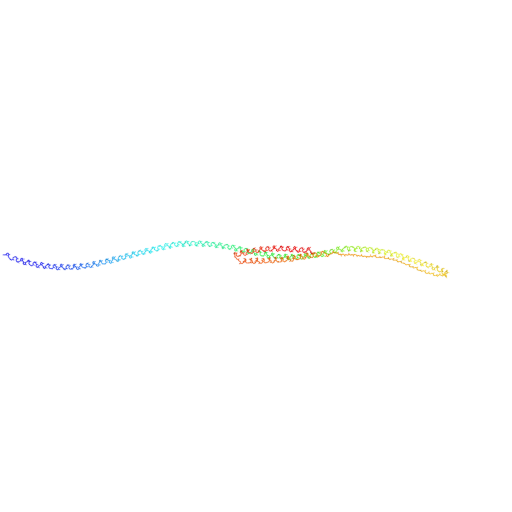6 1.00 75.00 333 ALA A N 1
ATOM 2632 C CA . ALA A 1 333 ? 8.680 -13.689 2.906 1.00 75.00 333 ALA A CA 1
ATOM 2633 C C . ALA A 1 333 ? 10.074 -13.104 3.189 1.00 75.00 333 ALA A C 1
ATOM 2635 O O . ALA A 1 333 ? 10.887 -12.972 2.275 1.00 75.00 333 ALA A O 1
ATOM 2636 N N . ALA A 1 334 ? 10.388 -12.809 4.456 1.00 76.38 334 ALA A N 1
ATOM 2637 C CA . ALA A 1 334 ? 11.711 -12.326 4.855 1.00 76.38 334 ALA A CA 1
ATOM 2638 C C . ALA A 1 334 ? 12.815 -13.359 4.562 1.00 76.38 334 ALA A C 1
ATOM 2640 O O . ALA A 1 334 ? 13.875 -13.007 4.038 1.00 76.38 334 ALA A O 1
ATOM 2641 N N . ARG A 1 335 ? 12.550 -14.644 4.826 1.00 84.69 335 ARG A N 1
ATOM 2642 C CA . ARG A 1 335 ? 13.459 -15.751 4.512 1.00 84.69 335 ARG A CA 1
ATOM 2643 C C . ARG A 1 335 ? 13.662 -15.919 3.002 1.00 84.69 335 ARG A C 1
ATOM 2645 O O . ARG A 1 335 ? 14.805 -15.994 2.559 1.00 84.69 335 ARG A O 1
ATOM 2652 N N . LEU A 1 336 ? 12.594 -15.922 2.205 1.00 82.88 336 LEU A N 1
ATOM 2653 C CA . LEU A 1 336 ? 12.688 -16.047 0.744 1.00 82.88 336 LEU A CA 1
ATOM 2654 C C . LEU A 1 336 ? 13.394 -14.838 0.102 1.00 82.88 336 LEU A C 1
ATOM 2656 O O . LEU A 1 336 ? 14.142 -15.002 -0.861 1.00 82.88 336 LEU A O 1
ATOM 2660 N N . LEU A 1 337 ? 13.254 -13.632 0.668 1.00 80.38 337 LEU A N 1
ATOM 2661 C CA . LEU A 1 337 ? 14.039 -12.456 0.267 1.00 80.38 337 LEU A CA 1
ATOM 2662 C C . LEU A 1 337 ? 15.525 -12.580 0.644 1.00 80.38 337 LEU A C 1
ATOM 2664 O O . LEU A 1 337 ? 16.386 -12.149 -0.129 1.00 80.38 337 LEU A O 1
ATOM 2668 N N . ALA A 1 338 ? 15.853 -13.203 1.780 1.00 81.56 338 ALA A N 1
ATOM 2669 C CA . ALA A 1 338 ? 17.237 -13.513 2.133 1.00 81.56 338 ALA A CA 1
ATOM 2670 C C . ALA A 1 338 ? 17.841 -14.534 1.150 1.00 81.56 338 ALA A C 1
ATOM 2672 O O . ALA A 1 338 ? 18.909 -14.276 0.589 1.00 81.56 338 ALA A O 1
ATOM 2673 N N . GLU A 1 339 ? 17.123 -15.621 0.844 1.00 80.00 339 GLU A N 1
ATOM 2674 C CA . GLU A 1 339 ? 17.512 -16.622 -0.163 1.00 80.00 339 GLU A CA 1
ATOM 2675 C C . GLU A 1 339 ? 17.672 -15.984 -1.564 1.00 80.00 339 GLU A C 1
ATOM 2677 O O . GLU A 1 339 ? 18.665 -16.235 -2.254 1.00 80.00 339 GLU A O 1
ATOM 2682 N N . ALA A 1 340 ? 16.784 -15.061 -1.952 1.00 75.88 340 ALA A N 1
ATOM 2683 C CA . ALA A 1 340 ? 16.895 -14.285 -3.190 1.00 75.88 340 ALA A CA 1
ATOM 2684 C C . ALA A 1 340 ? 18.099 -13.321 -3.212 1.00 75.88 340 ALA A C 1
ATOM 2686 O O . ALA A 1 340 ? 18.683 -13.096 -4.275 1.00 75.88 340 ALA A O 1
ATOM 2687 N N . SER A 1 341 ? 18.505 -12.757 -2.068 1.00 77.75 341 SER A N 1
ATOM 2688 C CA . SER A 1 341 ? 19.691 -11.890 -1.994 1.00 77.75 341 SER A CA 1
ATOM 2689 C C . SER A 1 341 ? 20.999 -12.687 -2.111 1.00 77.75 341 SER A C 1
ATOM 2691 O O . SER A 1 341 ? 21.906 -12.268 -2.830 1.00 77.75 341 SER A O 1
ATOM 2693 N N . VAL A 1 342 ? 21.054 -13.896 -1.537 1.00 82.19 342 VAL A N 1
ATOM 2694 C CA . VAL A 1 342 ? 22.144 -14.861 -1.763 1.00 82.19 342 VAL A CA 1
ATOM 2695 C C . VAL A 1 342 ? 22.186 -15.312 -3.229 1.00 82.19 342 VAL A C 1
ATOM 2697 O O . VAL A 1 342 ? 23.262 -15.368 -3.825 1.00 82.19 342 VAL A O 1
ATOM 2700 N N . ALA A 1 343 ? 21.032 -15.575 -3.853 1.00 76.12 343 ALA A N 1
ATOM 2701 C CA . ALA A 1 343 ? 20.960 -15.899 -5.279 1.00 76.12 343 ALA A CA 1
ATOM 2702 C C . ALA A 1 343 ? 21.459 -14.741 -6.167 1.00 76.12 343 ALA A C 1
ATOM 2704 O O . ALA A 1 343 ? 22.207 -14.976 -7.115 1.00 76.12 343 ALA A O 1
ATOM 2705 N N . LYS A 1 344 ? 21.131 -13.488 -5.825 1.00 74.81 344 LYS A N 1
ATOM 2706 C CA . LYS A 1 344 ? 21.631 -12.287 -6.517 1.00 74.81 344 LYS A CA 1
ATOM 2707 C C . LYS A 1 344 ? 23.159 -12.172 -6.459 1.00 74.81 344 LYS A C 1
ATOM 2709 O O . LYS A 1 344 ? 23.778 -11.819 -7.460 1.00 74.81 344 LYS A O 1
ATOM 2714 N N . GLU A 1 345 ? 23.776 -12.487 -5.321 1.00 80.81 345 GLU A N 1
ATOM 2715 C CA . GLU A 1 345 ? 25.239 -12.471 -5.195 1.00 80.81 345 GLU A CA 1
ATOM 2716 C C . GLU A 1 345 ? 25.898 -13.614 -5.989 1.00 80.81 345 GLU A C 1
ATOM 2718 O O . GLU A 1 345 ? 26.923 -13.398 -6.633 1.00 80.81 345 GLU A O 1
ATOM 2723 N N . ARG A 1 346 ? 25.264 -14.794 -6.069 1.00 77.75 346 ARG A N 1
ATOM 2724 C CA . ARG A 1 346 ? 25.701 -15.875 -6.977 1.00 77.75 346 ARG A CA 1
ATOM 2725 C C . ARG A 1 346 ? 25.617 -15.464 -8.450 1.00 77.75 346 ARG A C 1
ATOM 2727 O O . ARG A 1 346 ? 26.559 -15.719 -9.191 1.00 77.75 346 ARG A O 1
ATOM 2734 N N . VAL A 1 347 ? 24.554 -14.767 -8.868 1.00 77.75 347 VAL A N 1
ATOM 2735 C CA . VAL A 1 347 ? 24.462 -14.173 -10.218 1.00 77.75 347 VAL A CA 1
ATOM 2736 C C . VAL A 1 347 ? 25.592 -13.163 -10.446 1.00 77.75 347 VAL A C 1
ATOM 2738 O O . VAL A 1 347 ? 26.211 -13.175 -11.508 1.00 77.75 347 VAL A O 1
ATOM 2741 N N . ARG A 1 348 ? 25.922 -12.323 -9.454 1.00 82.50 348 ARG A N 1
ATOM 2742 C CA . ARG A 1 348 ? 27.039 -11.366 -9.546 1.00 82.50 348 ARG A CA 1
ATOM 2743 C C . ARG A 1 348 ? 28.383 -12.073 -9.751 1.00 82.50 348 ARG A C 1
ATOM 2745 O O . ARG A 1 348 ? 29.157 -11.656 -10.609 1.00 82.50 348 ARG A O 1
ATOM 2752 N N . GLN A 1 349 ? 28.641 -13.149 -9.009 1.00 79.25 349 GLN A N 1
ATOM 2753 C CA . GLN A 1 349 ? 29.855 -13.962 -9.144 1.00 79.25 349 GLN A CA 1
ATOM 2754 C C . GLN A 1 349 ? 29.913 -14.687 -10.498 1.00 79.25 349 GLN A C 1
ATOM 2756 O O . GLN A 1 349 ? 30.945 -14.638 -11.162 1.00 79.25 349 GLN A O 1
ATOM 2761 N N . ALA A 1 350 ? 28.797 -15.265 -10.955 1.00 72.94 350 ALA A N 1
ATOM 2762 C CA . ALA A 1 350 ? 28.703 -15.934 -12.254 1.00 72.94 350 ALA A CA 1
ATOM 2763 C C . ALA A 1 350 ? 28.922 -14.966 -13.437 1.00 72.94 350 ALA A C 1
ATOM 2765 O O . ALA A 1 350 ? 29.592 -15.311 -14.411 1.00 72.94 350 ALA A O 1
ATOM 2766 N N . LEU A 1 351 ? 28.437 -13.722 -13.334 1.00 75.50 351 LEU A N 1
ATOM 2767 C CA . LEU A 1 351 ? 28.721 -12.661 -14.308 1.00 75.50 351 LEU A CA 1
ATOM 2768 C C . LEU A 1 351 ? 30.199 -12.231 -14.290 1.00 75.50 351 LEU A C 1
ATOM 2770 O O . LEU A 1 351 ? 30.756 -11.936 -15.345 1.00 75.50 351 LEU A O 1
ATOM 2774 N N . GLN A 1 352 ? 30.859 -12.224 -13.125 1.00 81.75 352 GLN A N 1
ATOM 2775 C CA . GLN A 1 352 ? 32.301 -11.954 -13.038 1.00 81.75 352 GLN A CA 1
ATOM 2776 C C . GLN A 1 352 ? 33.141 -13.084 -13.652 1.00 81.75 352 GLN A C 1
ATOM 2778 O O . GLN A 1 352 ? 34.090 -12.795 -14.381 1.00 81.75 352 GLN A O 1
ATOM 2783 N N . SER A 1 353 ? 32.787 -14.356 -13.428 1.00 77.00 353 SER A N 1
ATOM 2784 C CA . SER A 1 353 ? 33.460 -15.480 -14.095 1.00 77.00 353 SER A CA 1
ATOM 2785 C C . SER A 1 353 ? 33.199 -15.498 -15.601 1.00 77.00 353 SER A C 1
ATOM 2787 O O . SER A 1 353 ? 34.127 -15.745 -16.362 1.00 77.00 353 SER A O 1
ATOM 2789 N N . GLN A 1 354 ? 31.980 -15.166 -16.046 1.00 73.62 354 GLN A N 1
ATOM 2790 C CA . GLN A 1 354 ? 31.658 -15.034 -17.470 1.00 73.62 354 GLN A CA 1
ATOM 2791 C C . GLN A 1 354 ? 32.481 -13.920 -18.134 1.00 73.62 354 GLN A C 1
ATOM 2793 O O . GLN A 1 354 ? 33.035 -14.135 -19.208 1.00 73.62 354 GLN A O 1
ATOM 2798 N N . ALA A 1 355 ? 32.587 -12.746 -17.502 1.00 76.12 355 ALA A N 1
ATOM 2799 C CA . ALA A 1 355 ? 33.379 -11.635 -18.029 1.00 76.12 355 ALA A CA 1
ATOM 2800 C C . ALA A 1 355 ? 34.865 -12.003 -18.163 1.00 76.12 355 ALA A C 1
ATOM 2802 O O . ALA A 1 355 ? 35.487 -11.668 -19.169 1.00 76.12 355 ALA A O 1
ATOM 2803 N N . LYS A 1 356 ? 35.411 -12.742 -17.187 1.00 80.50 356 LYS A N 1
ATOM 2804 C CA . LYS A 1 356 ? 36.782 -13.255 -17.256 1.00 80.50 356 LYS A CA 1
ATOM 2805 C C . LYS A 1 356 ? 36.951 -14.291 -18.376 1.00 80.50 356 LYS A C 1
ATOM 2807 O O . LYS A 1 356 ? 37.838 -14.129 -19.202 1.00 80.50 356 LYS A O 1
ATOM 2812 N N . ALA A 1 357 ? 36.072 -15.292 -18.460 1.00 71.12 357 ALA A N 1
ATOM 2813 C CA . ALA A 1 357 ? 36.127 -16.320 -19.504 1.00 71.12 357 ALA A CA 1
ATOM 2814 C C . ALA A 1 357 ? 36.005 -15.730 -20.922 1.00 71.12 357 ALA A C 1
ATOM 2816 O O . ALA A 1 357 ? 36.713 -16.156 -21.829 1.00 71.12 357 ALA A O 1
ATOM 2817 N N . ALA A 1 358 ? 35.163 -14.708 -21.113 1.00 72.50 358 ALA A N 1
ATOM 2818 C CA . ALA A 1 358 ? 35.065 -13.984 -22.380 1.00 72.50 358 ALA A CA 1
ATOM 2819 C C . ALA A 1 358 ? 36.357 -13.212 -22.714 1.00 72.50 358 ALA A C 1
ATOM 2821 O O . ALA A 1 358 ? 36.804 -13.231 -23.858 1.00 72.50 358 ALA A O 1
ATOM 2822 N N . GLN A 1 359 ? 36.991 -12.580 -21.719 1.00 79.94 359 GLN A N 1
ATOM 2823 C CA . GLN A 1 359 ? 38.274 -11.892 -21.894 1.00 79.94 359 GLN A CA 1
ATOM 2824 C C . GLN A 1 359 ? 39.414 -12.870 -22.234 1.00 79.94 359 GLN A C 1
ATOM 2826 O O . GLN A 1 359 ? 40.220 -12.580 -23.119 1.00 79.94 359 GLN A O 1
ATOM 2831 N N . ASP A 1 360 ? 39.453 -14.033 -21.580 1.00 75.69 360 ASP A N 1
ATOM 2832 C CA . ASP A 1 360 ? 40.431 -15.093 -21.845 1.00 75.69 360 ASP A CA 1
ATOM 2833 C C . ASP A 1 360 ? 40.208 -15.714 -23.250 1.00 75.69 360 ASP A C 1
ATOM 2835 O O . ASP A 1 360 ? 41.168 -15.940 -23.992 1.00 75.69 360 ASP A O 1
ATOM 2839 N N . ALA A 1 361 ? 38.950 -15.891 -23.680 1.00 69.50 361 ALA A N 1
ATOM 2840 C CA . ALA A 1 361 ? 38.598 -16.352 -25.029 1.00 69.50 361 ALA A CA 1
ATOM 2841 C C . ALA A 1 361 ? 38.969 -15.343 -26.136 1.00 69.50 361 ALA A C 1
ATOM 2843 O O . ALA A 1 361 ? 39.497 -15.736 -27.179 1.00 69.50 361 ALA A O 1
ATOM 2844 N N . ASP A 1 362 ? 38.748 -14.043 -25.923 1.00 75.50 362 ASP A N 1
ATOM 2845 C CA . ASP A 1 362 ? 39.154 -13.013 -26.886 1.00 75.50 362 ASP A CA 1
ATOM 2846 C C . ASP A 1 362 ? 40.685 -12.836 -26.936 1.00 75.50 362 ASP A C 1
ATOM 2848 O O . ASP A 1 362 ? 41.239 -12.590 -28.010 1.00 75.50 362 ASP A O 1
ATOM 2852 N N . ALA A 1 363 ? 41.399 -13.045 -25.823 1.00 76.56 363 ALA A N 1
ATOM 2853 C CA . ALA A 1 363 ? 42.862 -13.109 -25.817 1.00 76.56 363 ALA A CA 1
ATOM 2854 C C . ALA A 1 363 ? 43.391 -14.318 -26.615 1.00 76.56 363 ALA A C 1
ATOM 2856 O O . ALA A 1 363 ? 44.344 -14.179 -27.391 1.00 76.56 363 ALA A O 1
ATOM 2857 N N . ALA A 1 364 ? 42.748 -15.486 -26.495 1.00 68.94 364 ALA A N 1
ATOM 2858 C CA . ALA A 1 364 ? 43.059 -16.657 -27.315 1.00 68.94 364 ALA A CA 1
ATOM 2859 C C . ALA A 1 364 ? 42.831 -16.375 -28.813 1.00 68.94 364 ALA A C 1
ATOM 2861 O O . ALA A 1 364 ? 43.736 -16.600 -29.620 1.00 68.94 364 ALA A O 1
ATOM 2862 N N . ARG A 1 365 ? 41.691 -15.775 -29.188 1.00 72.62 365 ARG A N 1
ATOM 2863 C CA . ARG A 1 365 ? 41.398 -15.352 -30.573 1.00 72.62 365 ARG A CA 1
ATOM 2864 C C . ARG A 1 365 ? 42.429 -14.388 -31.145 1.00 72.62 365 ARG A C 1
ATOM 2866 O O . ARG A 1 365 ? 42.898 -14.586 -32.261 1.00 72.62 365 ARG A O 1
ATOM 2873 N N . GLN A 1 366 ? 42.818 -13.365 -30.384 1.00 77.12 366 GLN A N 1
ATOM 2874 C CA . GLN A 1 366 ? 43.857 -12.423 -30.814 1.00 77.12 366 GLN A CA 1
ATOM 2875 C C . GLN A 1 366 ? 45.233 -13.083 -30.953 1.00 77.12 366 GLN A C 1
ATOM 2877 O O . GLN A 1 366 ? 46.065 -12.592 -31.712 1.00 77.12 366 GLN A O 1
ATOM 2882 N N . THR A 1 367 ? 45.484 -14.180 -30.236 1.00 74.88 367 THR A N 1
ATOM 2883 C CA . THR A 1 367 ? 46.719 -14.962 -30.367 1.00 74.88 367 THR A CA 1
ATOM 2884 C C . THR A 1 367 ? 46.684 -15.824 -31.632 1.00 74.88 367 THR A C 1
ATOM 2886 O O . THR A 1 367 ? 47.646 -15.801 -32.392 1.00 74.88 367 THR A O 1
ATOM 2889 N N . VAL A 1 368 ? 45.557 -16.488 -31.931 1.00 67.44 368 VAL A N 1
ATOM 2890 C CA . VAL A 1 368 ? 45.341 -17.191 -33.215 1.00 67.44 368 VAL A CA 1
ATOM 2891 C C . VAL A 1 368 ? 45.518 -16.228 -34.394 1.00 67.44 368 VAL A C 1
ATOM 2893 O O . VAL A 1 368 ? 46.296 -16.509 -35.298 1.00 67.44 368 VAL A O 1
ATOM 2896 N N . ALA A 1 369 ? 44.877 -15.056 -34.353 1.00 71.94 369 ALA A N 1
ATOM 2897 C CA . ALA A 1 369 ? 44.915 -14.056 -35.425 1.00 71.94 369 ALA A CA 1
ATOM 2898 C C . ALA A 1 369 ? 46.273 -13.341 -35.611 1.00 71.94 369 ALA A C 1
ATOM 2900 O O . ALA A 1 369 ? 46.408 -12.541 -36.531 1.00 71.94 369 ALA A O 1
ATOM 2901 N N . LYS A 1 370 ? 47.260 -13.590 -34.737 1.00 71.06 370 LYS A N 1
ATOM 2902 C CA . LYS A 1 370 ? 48.658 -13.133 -34.884 1.00 71.06 370 LYS A CA 1
ATOM 2903 C C . LYS A 1 370 ? 49.606 -14.225 -35.386 1.00 71.06 370 LYS A C 1
ATOM 2905 O O . LYS A 1 370 ? 50.744 -13.913 -35.723 1.00 71.06 370 LYS A O 1
ATOM 2910 N N . LEU A 1 371 ? 49.170 -15.485 -35.346 1.00 64.56 371 LEU A N 1
ATOM 2911 C CA . LEU A 1 371 ? 49.924 -16.656 -35.804 1.00 64.56 371 LEU A CA 1
ATOM 2912 C C . LEU A 1 371 ? 49.492 -17.113 -37.209 1.00 64.56 371 LEU A C 1
ATOM 2914 O O . LEU A 1 371 ? 50.182 -17.934 -37.807 1.00 64.56 371 LEU A O 1
ATOM 2918 N N . GLN A 1 372 ? 48.361 -16.600 -37.707 1.00 55.28 372 GLN A N 1
ATOM 2919 C CA . GLN A 1 372 ? 47.912 -16.693 -39.102 1.00 55.28 372 GLN A CA 1
ATOM 2920 C C . GLN A 1 372 ? 48.408 -15.502 -39.927 1.00 55.28 372 GLN A C 1
ATOM 2922 O O . GLN A 1 372 ? 48.609 -15.721 -41.140 1.00 55.28 372 GLN A O 1
#